Protein AF-A0A812C6X1-F1 (afdb_monomer)

Solvent-accessible surface area (backbone atoms only — not comparable to full-atom values): 27809 Å² total; per-residue (Å²): 95,99,92,61,72,54,93,49,61,64,62,50,48,49,59,55,52,48,40,60,68,53,74,48,21,30,62,42,46,45,43,45,88,35,69,37,96,85,70,46,72,19,46,24,40,36,40,25,27,33,52,56,80,34,83,37,83,68,37,76,44,71,40,78,62,82,85,76,90,70,68,61,80,84,41,64,66,62,52,52,54,46,56,50,51,47,49,55,22,45,56,45,14,30,48,42,36,53,39,64,47,24,60,71,44,42,68,36,62,45,76,91,28,62,72,60,52,50,48,54,45,46,56,52,50,59,46,52,52,52,53,52,55,52,48,50,54,53,50,50,54,61,48,55,61,59,51,71,71,63,67,88,80,91,81,83,91,83,86,87,87,89,85,85,89,83,78,93,82,88,85,82,87,86,87,77,89,73,80,80,76,80,79,76,76,62,77,82,80,78,79,83,82,82,71,65,80,22,52,70,36,48,63,40,51,50,50,48,48,51,51,34,36,18,60,74,69,75,51,57,60,70,50,44,55,43,12,58,73,60,76,68,67,48,63,70,97,71,85,82,83,80,82,63,74,46,59,58,35,31,36,11,85,86,26,91,36,27,26,22,45,38,36,30,40,25,43,30,62,39,86,89,52,53,76,68,54,43,53,55,50,52,50,44,24,51,54,36,40,51,49,52,39,49,73,79,34,42,85,69,54,78,55,85,87,36,64,46,96,89,69,17,42,51,48,68,44,75,45,69,63,61,62,53,54,49,56,46,52,12,33,45,71,56,72,44,48,73,53,66,46,38,29,34,33,33,33,22,52,20,67,59,35,37,41,85,90,78,49,24,34,35,46,32,68,96,47,83,67,27,44,72,65,57,45,53,50,49,55,50,53,50,44,67,73,38,72,33,49,76,48,56,34,39,65,51,63,88,72,91,69,75,88,70,66,71,84,79,77,70,81,93,78,86,89,83,87,84,87,93,88,79,73,38,39,75,77,74,86,71,57,73,79,79,51,94,87,69,88,83,85,49,40,84,82,71,86,87,54,61,72,62,55,54,57,57,57,69,72,71,75,87,76,138

Organism: Acanthosepion pharaonis (NCBI:txid158019)

Mean predicted aligned error: 14.73 Å

Nearest PDB structures (foldseek):
  7ugh-assembly2_B  TM=8.424E-01  e=9.719E-19  Naegleria fowleri
  1iyx-assembly1_B  TM=8.199E-01  e=7.635E-15  Enterococcus hirae
  7xml-assembly1_B  TM=8.128E-01  e=9.495E-14  Bacillus subtilis subsp. subtilis str. 168
  8w21-assembly1_A  TM=7.650E-01  e=5.283E-14  Chlamydia trachomatis D/UW-3/CX
  8w21-assembly3_E  TM=7.497E-01  e=5.283E-14  Chlamydia trachomatis D/UW-3/CX

Radius of gyration: 30.12 Å; Cα contacts (8 Å, |Δi|>4): 562; chains: 1; bounding box: 91×66×82 Å

Secondary structure (DSSP, 8-state):
-TTT--S-HHHHHHHHHHHHHS--EEEEEEEEEEE-TTS-EEEEEEEEEEETTEEEEEEEEEPPPPPPS---TT-HHHHHHHHHHHHHHHHHHHHHIIIIIHHHTTT-B-TT-HHHHHHHHHHHHHHHHHHHHHHHHHHHHHHHHHHHT---------PPP-----------------------PPPPPPPP--PPTTTHHHHHHHHHHHHHHHHHHTS-HHHHHHHHHTSS----S---PPPP-EEEEE-STTSSSSB-S-SEEEEEE-TTS-HHHHHHHHHHHHHHHHHHHHHH-HHHHTS---B-TTS-EE---SSHHHHHHHHHHHHHHTT--BTTTEEEEEE--HHHHEETTTTEE-SBTTS--B-HHHHHHHHHHHHHH-TTEEEEES-S---------GGGS-------------------TTGGGT-SS---------TTSHHHHHHHHHTS----

Foldseek 3Di:
DVVPPDPDPPVVVVVQVVLQPDFKAWAFKAKDWDAALVRATFIKIWTWIQHSNDTDGQDIDTDHQDDDPCLPPVPPVVVVVVSVLSVQLRVVLRVCRRPVVRVVRHGPGLAPCLVVLLVVLVVVVVVLVVVVVVVVVVVVVVVVVVVVVPDDDDDDDDDDDDDDDDDDDDDDDDDDDDDDPPQPDDDADDPPDDDRRSSSSSVRVSVRSLSSNCSVVVHDSVQSVVCVVVVNNDRDPDDDDDFDWAFAEAEAPVFQAFQNQFRTKIKTFDPPDDPVVVVVLVVQLSVLLVVCCCPVPVVQVVDPPAQDSSRHGYDHYQDPVVVLVSSCSSCVVSPHHQLPGMAIETERVQQSQADSVRCFGSRGHPDDTHGPVSLVVVVVVVCVVRVSYQYYACSHDDDPDPDDDPVVDDDDDDDDDDDDDDDADDDDPPPVPPDDPDDRDHDDDDPPCVVVVVVVVVVPDDDD

InterPro domains:
  IPR000941 Enolase [PTHR11902] (25-400)
  IPR020810 Enolase, C-terminal TIM barrel domain [PF00113] (239-399)
  IPR020810 Enolase, C-terminal TIM barrel domain [SM01192] (238-437)
  IPR020811 Enolase, N-terminal [SM01193] (26-225)
  IPR029017 Enolase-like, N-terminal [G3DSA:3.30.390.10] (20-217)
  IPR029017 Enolase-like, N-terminal [SSF54826] (25-229)
  IPR036849 Enolase-like, C-terminal domain superfamily [G3DSA:3.20.20.120] (219-404)
  IPR036849 Enolase-like, C-terminal domain superfamily [SSF51604] (238-398)

Sequence (464 aa):
MFYEDPVDVFGYLANYFEAYTQPVTIHKLHAYTAWDSKGEPTLGIDIHCIVKNKKKLLTSMISAGYDSQTWNQFKIKEIIEEKQRKLISVEIAIGYINGSFGEQFHGQELLNSQQKTDAIIKDFFDALQKAAEEEKKKQEVAVEAKVDESGPSDVSGMEPDRSSTSKKGPNKKSAKAAKSKVDITLPPNDPPYEWVVGSPAGSALSQAMCIAEATVRDVFLFEHIASLATGNNQVPTSYRLPLLMVTMLHCGKLSAGKVNAFKEVLLIPNFHFTMKECVSHLLCIHDHLITILLDTYPKLMYNLNKVSDIGAITVQFDKPEQVLDLIIEAIEGAGFTPGKDFSIVIDCAANEVVDMEKGRYEFVTGINMKSMADAVEFWMDLVTSYPTIVGLIDPLRRKRLALIPYSACVKEKDKNHLLPIWLLNLCNETLNKKNKNKQILFTPIDFEDFPKLIEQSLRSYTVF

Structure (mmCIF, N/CA/C/O backbone):
data_AF-A0A812C6X1-F1
#
_entry.id   AF-A0A812C6X1-F1
#
loop_
_atom_site.group_PDB
_atom_site.id
_atom_site.type_symbol
_atom_site.label_atom_id
_atom_site.label_alt_id
_atom_site.label_comp_id
_atom_site.label_asym_id
_atom_site.label_entity_id
_atom_site.label_seq_id
_atom_site.pdbx_PDB_ins_code
_atom_site.Cartn_x
_atom_site.Cartn_y
_atom_site.Cartn_z
_atom_site.occupancy
_atom_site.B_iso_or_equiv
_atom_site.auth_seq_id
_atom_site.auth_comp_id
_atom_site.auth_asym_id
_atom_site.auth_atom_id
_atom_site.pdbx_PDB_model_num
ATOM 1 N N . MET A 1 1 ? -30.921 -15.806 37.673 1.00 65.00 1 MET A N 1
ATOM 2 C CA . MET A 1 1 ? -32.364 -15.988 37.963 1.00 65.00 1 MET A CA 1
ATOM 3 C C . MET A 1 1 ? -32.681 -17.305 38.685 1.00 65.00 1 MET A C 1
ATOM 5 O O . MET A 1 1 ? -32.751 -17.255 39.898 1.00 65.00 1 MET A O 1
ATOM 9 N N . PHE A 1 2 ? -32.856 -18.466 38.025 1.00 69.06 2 PHE A N 1
ATOM 10 C CA . PHE A 1 2 ? -33.380 -19.696 38.683 1.00 69.06 2 PHE A CA 1
ATOM 11 C C . PHE A 1 2 ? -32.514 -20.221 39.856 1.00 69.06 2 PHE A C 1
ATOM 13 O O . PHE A 1 2 ? -33.021 -20.900 40.738 1.00 69.06 2 PHE A O 1
ATOM 20 N N . TYR A 1 3 ? -31.220 -19.877 39.881 1.00 75.62 3 TYR A N 1
ATOM 21 C CA . TYR A 1 3 ? -30.278 -20.177 40.975 1.00 75.62 3 TYR A CA 1
ATOM 22 C C . TYR A 1 3 ? -29.974 -18.976 41.897 1.00 75.62 3 TYR A C 1
ATOM 24 O O . TYR A 1 3 ? -29.157 -19.096 42.803 1.00 75.62 3 TYR A O 1
ATOM 32 N N . GLU A 1 4 ? -30.572 -17.811 41.640 1.00 80.19 4 GLU A N 1
ATOM 33 C CA . GLU A 1 4 ? -30.286 -16.537 42.330 1.00 80.19 4 GLU A CA 1
ATOM 34 C C . GLU A 1 4 ? -31.508 -15.949 43.054 1.00 80.19 4 GLU A C 1
ATOM 36 O O . GLU A 1 4 ? -31.343 -14.994 43.803 1.00 80.19 4 GLU A O 1
ATOM 41 N N . ASP A 1 5 ? -32.705 -16.488 42.792 1.00 86.31 5 ASP A N 1
ATOM 42 C CA . ASP A 1 5 ? -33.997 -16.160 43.421 1.00 86.31 5 ASP A CA 1
ATOM 43 C C . ASP A 1 5 ? -34.193 -14.664 43.782 1.00 86.31 5 ASP A C 1
ATOM 45 O O . ASP A 1 5 ? -34.351 -14.303 44.952 1.00 86.31 5 ASP A O 1
ATOM 49 N N . PRO A 1 6 ? -34.105 -13.746 42.795 1.00 86.88 6 PRO A N 1
ATOM 50 C CA . PRO A 1 6 ? -34.109 -12.314 43.067 1.00 86.88 6 PRO A CA 1
ATOM 51 C C . PRO A 1 6 ? -35.481 -11.837 43.560 1.00 86.88 6 PRO A C 1
ATOM 53 O O . PRO A 1 6 ? -36.486 -11.993 42.869 1.00 86.88 6 PRO A O 1
ATOM 56 N N . VAL A 1 7 ? -35.486 -11.168 44.720 1.00 89.75 7 VAL A N 1
ATOM 57 C CA . VAL A 1 7 ? -36.685 -10.632 45.403 1.00 89.75 7 VAL A CA 1
ATOM 58 C C . VAL A 1 7 ? -37.551 -9.751 44.490 1.00 89.75 7 VAL A C 1
ATOM 60 O O . VAL A 1 7 ? -38.774 -9.760 44.606 1.00 89.75 7 VAL A O 1
ATOM 63 N N . ASP A 1 8 ? -36.926 -9.027 43.558 1.00 91.19 8 ASP A N 1
ATOM 64 C CA . ASP A 1 8 ? -37.601 -8.403 42.421 1.00 91.19 8 ASP A CA 1
ATOM 65 C C . ASP A 1 8 ? -37.057 -8.983 41.106 1.00 91.19 8 ASP A C 1
ATOM 67 O O . ASP A 1 8 ? -35.981 -8.616 40.625 1.00 91.19 8 ASP A O 1
ATOM 71 N N . VAL A 1 9 ? -37.831 -9.893 40.513 1.00 90.19 9 VAL A N 1
ATOM 72 C CA . VAL A 1 9 ? -37.529 -10.524 39.222 1.00 90.19 9 VAL A CA 1
ATOM 73 C C . VAL A 1 9 ? -37.565 -9.507 38.073 1.00 90.19 9 VAL A C 1
ATOM 75 O O . VAL A 1 9 ? -36.802 -9.650 37.116 1.00 90.19 9 VAL A O 1
ATOM 78 N N . PHE A 1 10 ? -38.409 -8.472 38.151 1.00 88.62 10 PHE A N 1
ATOM 79 C CA . PHE A 1 10 ? -38.560 -7.476 37.088 1.00 88.62 10 PHE A CA 1
ATOM 80 C C . PHE A 1 10 ? -37.429 -6.448 37.122 1.00 88.62 10 PHE A C 1
ATOM 82 O O . PHE A 1 10 ? -36.819 -6.204 36.083 1.00 88.62 10 PHE A O 1
ATOM 89 N N . GLY A 1 11 ? -37.079 -5.920 38.296 1.00 88.06 11 GLY A N 1
ATOM 90 C CA . GLY A 1 11 ? -35.896 -5.078 38.488 1.00 88.06 11 GLY A CA 1
ATOM 91 C C . GLY A 1 11 ? -34.593 -5.816 38.170 1.00 88.06 11 GLY A C 1
ATOM 92 O O . GLY A 1 11 ? -33.728 -5.273 37.486 1.00 88.06 11 GLY A O 1
ATOM 93 N N . TYR A 1 12 ? -34.471 -7.092 38.558 1.00 87.06 12 TYR A N 1
ATOM 94 C CA . TYR A 1 12 ? -33.341 -7.932 38.145 1.00 87.06 12 TYR A CA 1
ATOM 95 C C . TYR A 1 12 ? -33.266 -8.079 36.617 1.00 87.06 12 TYR A C 1
ATOM 97 O O . TYR A 1 12 ? -32.186 -7.932 36.047 1.00 87.06 12 TYR A O 1
ATOM 105 N N . LEU A 1 13 ? -34.391 -8.338 35.935 1.00 86.75 13 LEU A N 1
ATOM 106 C CA . LEU A 1 13 ? -34.428 -8.423 34.470 1.00 86.75 13 LEU A CA 1
ATOM 107 C C . LEU A 1 13 ? -34.117 -7.084 33.793 1.00 86.75 13 LEU A C 1
ATOM 109 O O . LEU A 1 13 ? -33.403 -7.082 32.792 1.00 86.75 13 LEU A O 1
ATOM 113 N N . ALA A 1 14 ? -34.612 -5.968 34.330 1.00 86.12 14 ALA A N 1
ATOM 114 C CA . ALA A 1 14 ? -34.319 -4.631 33.824 1.00 86.12 14 ALA A CA 1
ATOM 115 C C . ALA A 1 14 ? -32.811 -4.354 33.885 1.00 86.12 14 ALA A C 1
ATOM 117 O O . ALA A 1 14 ? -32.197 -4.141 32.843 1.00 86.12 14 ALA A O 1
ATOM 118 N N . ASN A 1 15 ? -32.198 -4.497 35.065 1.00 83.81 15 ASN A N 1
ATOM 119 C CA . ASN A 1 15 ? -30.757 -4.315 35.268 1.00 83.81 15 ASN A CA 1
ATOM 120 C C . ASN A 1 15 ? -29.923 -5.294 34.414 1.00 83.81 15 ASN A C 1
ATOM 122 O O . ASN A 1 15 ? -28.860 -4.941 33.900 1.00 83.81 15 ASN A O 1
ATOM 126 N N . TYR A 1 16 ? -30.399 -6.536 34.246 1.00 82.88 16 TYR A N 1
ATOM 127 C CA . TYR A 1 16 ? -29.749 -7.533 33.396 1.00 82.88 16 TYR A CA 1
ATOM 128 C C . TYR A 1 16 ? -29.743 -7.092 31.931 1.00 82.88 16 TYR A C 1
ATOM 130 O O . TYR A 1 16 ? -28.679 -7.077 31.319 1.00 82.88 16 TYR A O 1
ATOM 138 N N . PHE A 1 17 ? -30.896 -6.717 31.366 1.00 83.88 17 PHE A N 1
ATOM 139 C CA . PHE A 1 17 ? -30.992 -6.285 29.969 1.00 83.88 17 PHE A CA 1
ATOM 140 C C . PHE A 1 17 ? -30.349 -4.916 29.719 1.00 83.88 17 PHE A C 1
ATOM 142 O O . PHE A 1 17 ? -29.736 -4.741 28.668 1.00 83.88 17 PHE A O 1
ATOM 149 N N . GLU A 1 18 ? -30.383 -3.997 30.687 1.00 82.31 18 GLU A N 1
ATOM 150 C CA . GLU A 1 18 ? -29.691 -2.703 30.628 1.00 82.31 18 GLU A CA 1
ATOM 151 C C . GLU A 1 18 ? -28.186 -2.885 30.360 1.00 82.31 18 GLU A C 1
ATOM 153 O O . GLU A 1 18 ? -27.615 -2.242 29.476 1.00 82.31 18 GLU A O 1
ATOM 158 N N . ALA A 1 19 ? -27.552 -3.856 31.028 1.00 72.94 19 ALA A N 1
ATOM 159 C CA . ALA A 1 19 ? -26.150 -4.214 30.806 1.00 72.94 19 ALA A CA 1
ATOM 160 C C . ALA A 1 19 ? -25.849 -4.768 29.390 1.00 72.94 19 ALA A C 1
ATOM 162 O O . ALA A 1 19 ? -24.680 -4.842 28.999 1.00 72.94 19 ALA A O 1
ATOM 163 N N . TYR A 1 20 ? -26.873 -5.137 28.608 1.00 75.88 20 TYR A N 1
ATOM 164 C CA . TYR A 1 20 ? -26.760 -5.505 27.190 1.00 75.88 20 TYR A CA 1
ATOM 165 C C . TYR A 1 20 ? -27.147 -4.379 26.220 1.00 75.88 20 TYR A C 1
ATOM 167 O O . TYR A 1 20 ? -26.762 -4.471 25.053 1.00 75.88 20 TYR A O 1
ATOM 175 N N . THR A 1 21 ? -27.870 -3.344 26.667 1.00 79.25 21 THR A N 1
ATOM 176 C CA . THR A 1 21 ? -28.265 -2.183 25.844 1.00 79.25 21 THR A CA 1
ATOM 177 C C . THR A 1 21 ? -27.319 -0.987 25.955 1.00 79.25 21 THR A C 1
ATOM 179 O O . THR A 1 21 ? -27.443 -0.060 25.159 1.00 79.25 21 THR A O 1
ATOM 182 N N . GLN A 1 22 ? -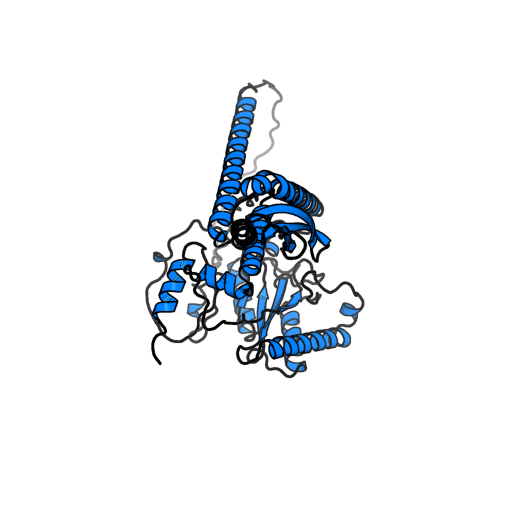26.380 -0.978 26.909 1.00 84.62 22 GLN A N 1
ATOM 183 C CA . GLN A 1 22 ? -25.352 0.068 26.985 1.00 84.62 22 GLN A CA 1
ATOM 184 C C . GLN A 1 22 ? -24.516 0.144 25.687 1.00 84.62 22 GLN A C 1
ATOM 186 O O . GLN A 1 22 ? -24.140 -0.904 25.145 1.00 84.62 22 GLN A O 1
ATOM 191 N N . PRO A 1 23 ? -24.199 1.360 25.194 1.00 89.44 23 PRO A N 1
ATOM 192 C CA . PRO A 1 23 ? -23.408 1.549 23.982 1.00 89.44 23 PRO A CA 1
ATOM 193 C C . PRO A 1 23 ? -21.981 1.021 24.162 1.00 89.44 23 PRO A C 1
ATOM 195 O O . PRO A 1 23 ? -21.449 0.965 25.274 1.00 89.44 23 PRO A O 1
ATOM 198 N N . VAL A 1 24 ? -21.336 0.642 23.055 1.00 93.25 24 VAL A N 1
ATOM 199 C CA . VAL A 1 24 ? -19.939 0.196 23.096 1.00 93.25 24 VAL A CA 1
ATOM 200 C C . VAL A 1 24 ? -19.025 1.397 23.301 1.00 93.25 24 VAL A C 1
ATOM 202 O O . VAL A 1 24 ? -18.913 2.258 22.427 1.00 93.25 24 VAL A O 1
ATOM 205 N N . THR A 1 25 ? -18.352 1.422 24.44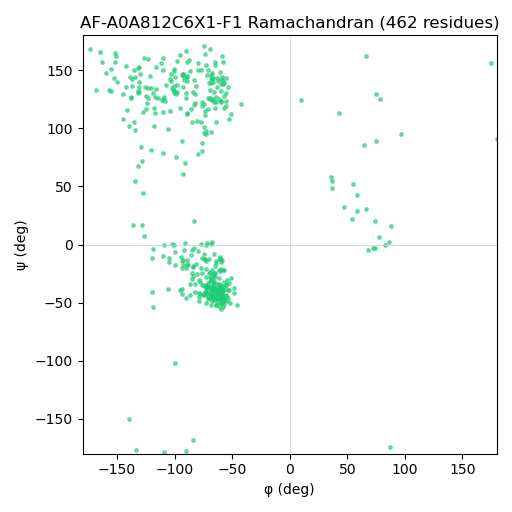9 1.00 95.62 25 THR A N 1
ATOM 206 C CA . THR A 1 25 ? -17.410 2.477 24.831 1.00 95.62 25 THR A CA 1
ATOM 207 C C . THR A 1 25 ? -15.969 1.979 24.836 1.00 95.62 25 THR A C 1
ATOM 209 O O . THR A 1 25 ? -15.689 0.800 25.073 1.00 95.62 25 THR A 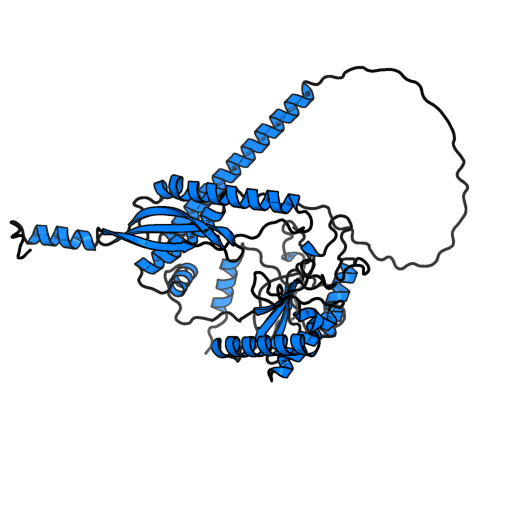O 1
ATOM 212 N N . ILE A 1 26 ? -15.026 2.877 24.565 1.00 96.81 26 ILE A N 1
ATOM 213 C CA . ILE A 1 26 ? -13.590 2.588 24.576 1.00 96.81 26 ILE A CA 1
ATOM 214 C C . ILE A 1 26 ? -13.109 2.510 26.032 1.00 96.81 26 ILE A C 1
ATOM 216 O O . ILE A 1 26 ? -13.268 3.444 26.813 1.00 96.81 26 ILE A O 1
ATOM 220 N N . HIS A 1 27 ? -12.521 1.377 26.419 1.00 96.75 27 HIS A N 1
ATOM 221 C CA . HIS A 1 27 ? -12.005 1.155 27.770 1.00 96.75 27 HIS A CA 1
ATOM 222 C C . HIS A 1 27 ? -10.517 1.495 27.899 1.00 96.75 27 HIS A C 1
ATOM 224 O O . HIS A 1 27 ? -10.097 2.061 28.906 1.00 96.75 27 HIS A O 1
ATOM 230 N N . LYS A 1 28 ? -9.708 1.103 26.913 1.00 97.12 28 LYS A N 1
ATOM 231 C CA . LYS A 1 28 ? -8.262 1.342 26.899 1.00 97.12 28 LYS A CA 1
ATOM 232 C C . LYS A 1 28 ? -7.749 1.293 25.463 1.00 97.12 28 LYS A C 1
ATOM 234 O O . LYS A 1 28 ? -8.021 0.325 24.756 1.00 97.12 28 LYS A O 1
ATOM 239 N N . LEU A 1 29 ? -6.943 2.283 25.093 1.00 97.69 29 LEU A N 1
ATOM 240 C CA . LEU A 1 29 ? -6.022 2.194 23.962 1.00 97.69 29 LEU A CA 1
ATOM 241 C C . LEU A 1 29 ? -4.683 1.639 24.460 1.00 97.69 29 LEU A C 1
ATOM 243 O O . LEU A 1 29 ? -4.252 1.958 25.571 1.00 97.69 29 LEU A O 1
ATOM 247 N N . HIS A 1 30 ? -4.048 0.773 23.678 1.00 97.88 30 HIS A N 1
ATOM 248 C CA . HIS A 1 30 ? -2.751 0.204 24.025 1.00 97.88 30 HIS A CA 1
ATOM 249 C C . HIS A 1 30 ? -1.855 0.114 22.791 1.00 97.88 30 HIS A C 1
ATOM 251 O O . HIS A 1 30 ? -2.010 -0.775 21.962 1.00 97.88 30 HIS A O 1
ATOM 257 N N . ALA A 1 31 ? -0.921 1.053 22.676 1.00 97.81 31 ALA A N 1
ATOM 258 C CA . ALA A 1 31 ? 0.102 1.057 21.644 1.00 97.81 31 ALA A CA 1
ATOM 259 C C . ALA A 1 31 ? 1.386 0.360 22.109 1.00 97.81 31 ALA A C 1
ATOM 261 O O . ALA A 1 31 ? 1.763 0.449 23.282 1.00 97.81 31 ALA A O 1
ATOM 262 N N . TYR A 1 32 ? 2.074 -0.288 21.172 1.00 96.75 32 TYR A N 1
ATOM 263 C CA . TYR A 1 32 ? 3.324 -1.016 21.387 1.00 96.75 32 TYR A CA 1
ATOM 264 C C . TYR A 1 32 ? 4.190 -1.024 20.119 1.00 96.75 32 TYR A C 1
ATOM 266 O O . TYR A 1 32 ? 3.701 -0.788 19.013 1.00 96.75 32 TYR A O 1
ATOM 274 N N . THR A 1 33 ? 5.484 -1.317 20.263 1.00 96.00 33 THR A N 1
ATOM 275 C CA . THR A 1 33 ? 6.396 -1.440 19.116 1.00 96.00 33 THR A CA 1
ATOM 276 C C . THR A 1 33 ? 6.145 -2.752 18.379 1.00 96.00 33 THR A C 1
ATOM 278 O O . THR A 1 33 ? 6.277 -3.836 18.950 1.00 96.00 33 THR A O 1
ATOM 281 N N . ALA A 1 34 ? 5.798 -2.644 17.102 1.00 94.56 34 ALA A N 1
ATOM 282 C CA . ALA A 1 34 ? 5.707 -3.737 16.144 1.00 94.56 34 ALA A CA 1
ATOM 283 C C . ALA A 1 34 ? 6.859 -3.639 15.124 1.00 94.56 34 ALA A C 1
ATOM 285 O O . ALA A 1 34 ? 7.696 -2.739 15.207 1.00 94.56 34 ALA A O 1
ATOM 286 N N . TRP A 1 35 ? 6.903 -4.555 14.157 1.00 91.19 35 TRP A N 1
ATOM 287 C CA . TRP A 1 35 ? 7.947 -4.618 13.128 1.00 91.19 35 TRP A CA 1
ATOM 288 C C . TRP A 1 35 ? 7.313 -4.742 11.743 1.00 91.19 35 TRP A C 1
ATOM 290 O O . TRP A 1 35 ? 6.316 -5.451 11.593 1.00 91.19 35 TRP A O 1
ATOM 300 N N . ASP A 1 36 ? 7.863 -4.042 10.751 1.00 88.19 36 ASP A N 1
ATOM 301 C CA . ASP A 1 36 ? 7.404 -4.112 9.359 1.00 88.19 36 ASP A CA 1
ATOM 302 C C . ASP A 1 36 ? 8.125 -5.210 8.544 1.00 88.19 36 ASP A C 1
ATOM 304 O O . ASP A 1 36 ? 8.952 -5.964 9.064 1.00 88.19 36 ASP A O 1
ATOM 308 N N . SER A 1 37 ? 7.815 -5.316 7.245 1.00 83.56 37 SER A N 1
ATOM 309 C CA . SER A 1 37 ? 8.438 -6.294 6.336 1.00 83.56 37 SER A CA 1
ATOM 310 C C . SER A 1 37 ? 9.939 -6.076 6.108 1.00 83.56 37 SER A C 1
ATOM 312 O O . SER A 1 37 ? 10.622 -7.003 5.674 1.00 83.56 37 SER A O 1
ATOM 314 N N . LYS A 1 38 ? 10.464 -4.881 6.411 1.00 83.12 38 LYS A N 1
ATOM 315 C CA . LYS A 1 38 ? 11.888 -4.525 6.317 1.00 83.12 38 LYS A CA 1
ATOM 316 C C . LYS A 1 38 ? 12.627 -4.779 7.642 1.00 83.12 38 LYS A C 1
ATOM 318 O O . LYS A 1 38 ? 13.846 -4.619 7.704 1.00 83.12 38 LYS A O 1
ATOM 323 N N . GLY A 1 39 ? 11.907 -5.171 8.699 1.00 86.50 39 GLY A N 1
ATOM 324 C CA . GLY A 1 39 ? 12.433 -5.292 10.058 1.00 86.50 39 GLY A CA 1
ATOM 325 C C . GLY A 1 39 ? 12.660 -3.941 10.744 1.00 86.50 39 GLY A C 1
ATOM 326 O O . GLY A 1 39 ? 13.440 -3.867 11.693 1.00 86.50 39 GLY A O 1
ATOM 327 N N . GLU A 1 40 ? 12.018 -2.868 10.274 1.00 87.06 40 GLU A N 1
ATOM 328 C CA . GLU A 1 40 ? 12.042 -1.565 10.940 1.00 87.06 40 GLU A CA 1
ATOM 329 C C . GLU A 1 40 ? 10.936 -1.466 12.007 1.00 87.06 40 GLU A C 1
ATOM 331 O O . GLU A 1 40 ? 9.885 -2.105 11.875 1.00 87.06 40 GLU A O 1
ATOM 336 N N . PRO A 1 41 ? 11.150 -0.691 13.090 1.00 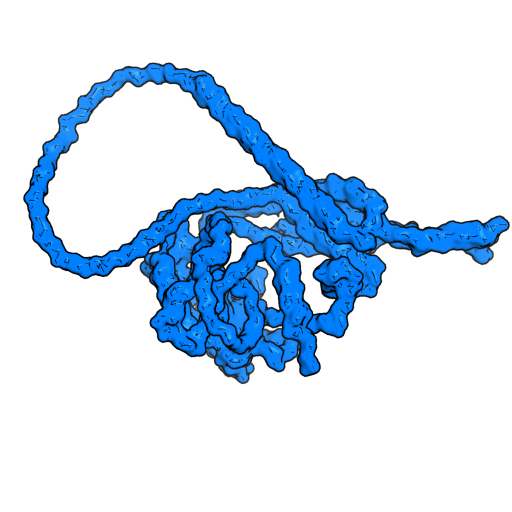90.06 41 PRO A N 1
ATOM 337 C CA . PRO A 1 41 ? 10.134 -0.493 14.114 1.00 90.06 41 PRO A CA 1
ATOM 338 C C . PRO A 1 41 ? 8.938 0.278 13.543 1.00 90.06 41 PRO A C 1
ATOM 340 O O . PRO A 1 41 ? 9.088 1.341 12.940 1.00 90.06 41 PRO A O 1
ATOM 343 N N . THR A 1 42 ? 7.740 -0.242 13.791 1.00 93.06 42 THR A N 1
ATOM 344 C CA . THR A 1 42 ? 6.456 0.390 13.466 1.00 93.06 42 THR A CA 1
ATOM 345 C C . THR A 1 42 ? 5.505 0.299 14.668 1.00 93.06 42 THR A C 1
ATOM 347 O O . THR A 1 42 ? 5.874 -0.159 15.751 1.00 93.06 42 THR A O 1
ATOM 350 N N . LEU A 1 43 ? 4.278 0.778 14.504 1.00 94.44 43 LEU A N 1
ATOM 351 C CA . LEU A 1 43 ? 3.305 0.989 15.567 1.00 94.44 43 LEU A CA 1
ATOM 352 C C . LEU A 1 43 ? 2.215 -0.094 15.559 1.00 94.44 43 LEU A C 1
ATOM 354 O O . LEU A 1 43 ? 1.424 -0.177 14.620 1.00 94.44 43 LEU A O 1
ATOM 358 N N . GLY A 1 44 ? 2.158 -0.905 16.615 1.00 96.75 44 GLY A N 1
ATOM 359 C CA . GLY A 1 44 ? 1.019 -1.768 16.933 1.00 96.75 44 GLY A CA 1
ATOM 360 C C . GLY A 1 44 ? 0.030 -1.055 17.857 1.00 96.75 44 GLY A C 1
ATOM 361 O O . GLY A 1 44 ? 0.450 -0.281 18.717 1.00 96.75 44 GLY A O 1
ATOM 362 N N . ILE A 1 45 ? -1.272 -1.295 17.681 1.00 97.81 45 ILE A N 1
ATOM 363 C CA . ILE A 1 45 ? -2.353 -0.739 18.509 1.00 97.81 45 ILE A CA 1
ATOM 364 C C . ILE A 1 45 ? -3.401 -1.815 18.799 1.00 97.81 45 ILE A C 1
ATOM 366 O O . ILE A 1 45 ? -3.991 -2.378 17.878 1.00 97.81 45 ILE A O 1
ATOM 370 N N . ASP A 1 46 ? -3.698 -2.012 20.081 1.00 98.00 46 ASP A N 1
ATOM 371 C CA . ASP A 1 46 ? -4.885 -2.705 20.572 1.00 98.00 46 ASP A CA 1
ATOM 372 C C . ASP A 1 46 ? -5.955 -1.695 21.018 1.00 98.00 46 ASP A C 1
ATOM 374 O O . ASP A 1 46 ? -5.672 -0.743 21.756 1.00 98.00 46 ASP A O 1
ATOM 378 N N . ILE A 1 47 ? -7.210 -1.946 20.642 1.00 97.56 47 ILE A N 1
ATOM 379 C CA . ILE A 1 47 ? -8.384 -1.242 21.167 1.00 97.56 47 ILE A CA 1
ATOM 380 C C . ILE A 1 47 ? -9.182 -2.199 22.051 1.00 97.56 47 ILE A C 1
ATOM 382 O O . ILE A 1 47 ? -9.764 -3.185 21.585 1.00 97.56 47 ILE A O 1
ATOM 386 N N . HIS A 1 48 ? -9.236 -1.887 23.346 1.00 97.50 48 HIS A N 1
ATOM 387 C CA . HIS A 1 48 ? -10.115 -2.555 24.296 1.00 97.50 48 HIS A CA 1
ATOM 388 C C . HIS A 1 48 ? -11.385 -1.734 24.516 1.00 97.50 48 HIS A C 1
ATOM 390 O O . HIS A 1 48 ? -11.309 -0.551 24.849 1.00 97.50 48 HIS A O 1
ATOM 396 N N . CYS A 1 49 ? -12.546 -2.380 24.443 1.00 96.50 49 CYS A N 1
ATOM 397 C CA . CYS A 1 49 ? -13.858 -1.762 24.641 1.00 96.50 49 CYS A CA 1
ATOM 398 C C . CYS A 1 49 ? -14.658 -2.451 25.752 1.00 96.50 49 CYS A C 1
ATOM 400 O O . CYS A 1 49 ? -14.412 -3.611 26.095 1.00 96.50 49 CYS A O 1
ATOM 402 N N . ILE A 1 50 ? -15.652 -1.747 26.293 1.00 94.88 50 ILE A N 1
ATOM 403 C CA . ILE A 1 50 ? -16.727 -2.339 27.089 1.00 94.88 50 ILE A CA 1
ATOM 404 C C . ILE A 1 50 ? -17.843 -2.735 26.120 1.00 94.88 50 ILE A C 1
ATOM 406 O O . ILE A 1 50 ? -18.469 -1.885 25.495 1.00 94.88 50 ILE A O 1
ATOM 410 N N . VAL A 1 51 ? -18.087 -4.038 25.981 1.00 90.94 51 VAL A N 1
ATOM 411 C CA . VAL A 1 51 ? -19.127 -4.599 25.107 1.00 90.94 51 VAL A CA 1
ATOM 412 C C . VAL A 1 51 ? -20.027 -5.489 25.954 1.00 90.94 51 VAL A C 1
ATOM 414 O O . VAL A 1 51 ? -19.559 -6.506 26.469 1.00 90.94 51 VAL A O 1
ATOM 417 N N . LYS A 1 52 ? -21.314 -5.134 26.086 1.00 87.50 52 LYS A N 1
ATOM 418 C CA . LYS A 1 52 ? -22.295 -5.863 26.921 1.00 87.50 52 LYS A CA 1
ATOM 419 C C . LYS A 1 52 ? -21.804 -5.997 28.377 1.00 87.50 52 LYS A C 1
ATOM 421 O O . LYS A 1 52 ? -21.643 -7.102 28.898 1.00 87.50 52 LYS A O 1
ATOM 426 N N . ASN A 1 53 ? -21.430 -4.847 28.952 1.00 84.81 53 ASN A N 1
ATOM 427 C CA . ASN A 1 53 ? -20.787 -4.657 30.261 1.00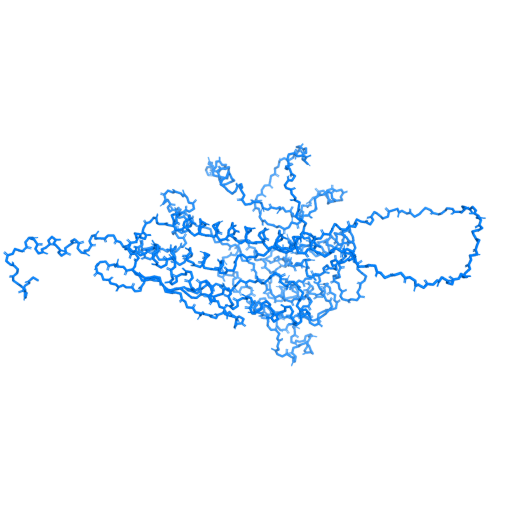 84.81 53 ASN A CA 1
ATOM 428 C C . ASN A 1 53 ? -19.586 -5.592 30.550 1.00 84.81 53 ASN A C 1
ATOM 430 O O . ASN A 1 53 ? -19.337 -6.003 31.684 1.00 84.81 53 ASN A O 1
ATOM 434 N N . LYS A 1 54 ? -18.826 -5.971 29.512 1.00 89.25 54 LYS A N 1
ATOM 435 C CA . LYS A 1 54 ? -17.607 -6.784 29.635 1.00 89.25 54 LYS A CA 1
ATOM 436 C C . LYS A 1 54 ? -16.462 -6.149 28.862 1.00 89.25 54 LYS A C 1
ATOM 438 O O . LYS A 1 54 ? -16.609 -5.819 27.688 1.00 89.25 54 LYS A O 1
ATOM 443 N N . LYS A 1 55 ? -15.306 -6.023 29.517 1.00 94.88 55 LYS A N 1
ATOM 444 C CA . LYS A 1 55 ? -14.056 -5.606 28.872 1.00 94.88 55 LYS A CA 1
ATOM 445 C C . LYS A 1 55 ? -13.648 -6.665 27.847 1.00 94.88 55 LYS A C 1
ATOM 447 O O . LYS A 1 55 ? -13.541 -7.840 28.196 1.00 94.88 55 LYS A O 1
ATOM 452 N N . LYS A 1 56 ? -13.409 -6.255 26.605 1.00 95.00 56 LYS A N 1
ATOM 453 C CA . LYS A 1 56 ? -12.898 -7.107 25.525 1.00 95.00 56 LYS A CA 1
ATOM 454 C C . LYS A 1 56 ? -11.790 -6.383 24.776 1.00 95.00 56 LYS A C 1
ATOM 456 O O . LYS A 1 56 ? -11.892 -5.180 24.565 1.00 95.00 56 LYS A O 1
ATOM 461 N N . LEU A 1 57 ? -10.777 -7.120 24.328 1.00 96.62 57 LEU A N 1
ATOM 462 C CA . LEU A 1 57 ? -10.019 -6.722 23.143 1.00 96.62 57 LEU A CA 1
ATOM 463 C C . LEU A 1 57 ? -10.972 -6.819 21.943 1.00 96.62 57 LEU A C 1
ATOM 465 O O . LEU A 1 57 ? -11.620 -7.852 21.773 1.00 96.62 57 LEU A O 1
ATOM 469 N N . LEU A 1 58 ? -11.114 -5.732 21.190 1.00 94.94 58 LEU A N 1
ATOM 470 C CA . LEU A 1 58 ? -12.028 -5.634 20.049 1.00 94.94 58 LEU A CA 1
ATOM 471 C C . LEU A 1 58 ? -11.268 -5.678 18.720 1.00 94.94 58 LEU A C 1
ATOM 473 O O . LEU A 1 58 ? -11.726 -6.291 17.761 1.00 94.94 58 LEU A O 1
ATOM 477 N N . THR A 1 59 ? -10.097 -5.047 18.671 1.00 95.50 59 THR A N 1
ATOM 478 C CA . THR A 1 59 ? -9.250 -4.966 17.479 1.00 95.50 59 THR A CA 1
ATOM 479 C C . THR A 1 59 ? -7.790 -4.864 17.897 1.00 95.50 59 THR A C 1
ATOM 481 O O . THR A 1 59 ? -7.479 -4.133 18.835 1.00 95.50 59 THR A O 1
ATOM 484 N N . SER A 1 60 ? -6.916 -5.555 17.167 1.00 96.50 60 SER A N 1
ATOM 485 C CA . SER A 1 60 ? -5.466 -5.338 17.167 1.00 96.50 60 SER A CA 1
ATOM 486 C C . SER A 1 60 ? -5.036 -5.047 15.732 1.00 96.50 60 SER A C 1
ATOM 488 O O . SER A 1 60 ? -5.473 -5.736 14.809 1.00 96.50 60 SER A O 1
ATOM 490 N N . MET A 1 61 ? -4.198 -4.035 15.533 1.00 94.88 61 MET A N 1
ATOM 491 C CA . MET A 1 61 ? -3.726 -3.598 14.219 1.00 94.88 61 MET A CA 1
ATOM 492 C C . MET A 1 61 ? -2.234 -3.265 14.280 1.00 94.88 61 MET A C 1
ATOM 494 O O . MET A 1 61 ? -1.761 -2.715 15.271 1.00 94.88 61 MET A O 1
ATOM 498 N N . ILE A 1 62 ? -1.497 -3.555 13.208 1.00 94.69 62 ILE A N 1
ATOM 499 C CA . ILE A 1 62 ? -0.128 -3.069 13.003 1.00 94.69 62 ILE A CA 1
ATOM 500 C C . ILE A 1 62 ? -0.165 -2.067 11.851 1.00 94.69 62 ILE A C 1
ATOM 502 O O . ILE A 1 62 ? -0.641 -2.392 10.765 1.00 94.69 62 ILE A O 1
ATOM 506 N N . SER A 1 63 ? 0.321 -0.849 12.088 1.00 90.75 63 SER A N 1
ATOM 507 C CA . SER A 1 63 ? 0.506 0.151 11.038 1.00 90.75 63 SER A CA 1
ATOM 508 C C . SER A 1 63 ? 1.615 -0.282 10.085 1.00 90.75 63 SER A C 1
ATOM 510 O O . SER A 1 63 ? 2.668 -0.756 10.520 1.00 90.75 63 SER A O 1
ATOM 512 N N . ALA A 1 64 ? 1.435 -0.015 8.791 1.00 83.69 64 ALA A N 1
ATOM 513 C CA . ALA A 1 64 ? 2.556 -0.005 7.860 1.00 83.69 64 ALA A CA 1
ATOM 514 C C . ALA A 1 64 ? 3.647 0.964 8.356 1.00 83.69 64 ALA A C 1
ATOM 516 O O . ALA A 1 64 ? 3.336 2.023 8.918 1.00 83.69 64 ALA A O 1
ATOM 517 N N . GLY A 1 65 ? 4.912 0.590 8.152 1.00 74.31 65 GLY A N 1
ATOM 518 C CA . GLY A 1 65 ? 6.039 1.501 8.321 1.00 74.31 65 GLY A CA 1
ATOM 519 C C . GLY A 1 65 ? 5.937 2.652 7.318 1.00 74.31 65 GLY A C 1
ATOM 520 O O . GLY A 1 65 ? 5.489 2.464 6.187 1.00 74.31 65 GLY A O 1
ATOM 521 N N . TYR A 1 66 ? 6.328 3.857 7.730 1.00 69.75 66 TYR A N 1
ATOM 522 C CA . TYR A 1 66 ? 6.350 5.021 6.845 1.00 69.75 66 TYR A CA 1
ATOM 523 C C . TYR A 1 66 ? 7.735 5.173 6.207 1.00 69.75 66 TYR A C 1
ATOM 525 O O . TYR A 1 66 ? 8.761 5.039 6.885 1.00 69.75 66 TYR A O 1
ATOM 533 N N . ASP A 1 67 ? 7.778 5.436 4.900 1.00 60.50 67 ASP A N 1
ATOM 534 C CA . ASP A 1 67 ? 9.042 5.625 4.190 1.00 60.50 67 ASP A CA 1
ATOM 535 C C . ASP A 1 67 ? 9.630 7.030 4.402 1.00 60.50 67 ASP A C 1
ATOM 537 O O . ASP A 1 67 ? 8.937 8.015 4.667 1.00 60.50 67 ASP A O 1
ATOM 541 N N . SER A 1 68 ? 10.959 7.088 4.346 1.00 54.47 68 SER A N 1
ATOM 542 C CA . SER A 1 68 ? 11.758 8.266 4.702 1.00 54.47 68 SER A CA 1
ATOM 543 C C . SER A 1 68 ? 11.817 9.331 3.603 1.00 54.47 68 SER A C 1
ATOM 545 O O . SER A 1 68 ? 11.751 9.009 2.420 1.00 54.47 68 SER A O 1
ATOM 547 N N . GLN A 1 69 ? 12.083 10.591 3.972 1.00 50.69 69 GLN A N 1
ATOM 548 C CA . GLN A 1 69 ? 12.437 11.638 2.991 1.00 50.69 69 GLN A CA 1
ATOM 549 C C . GLN A 1 69 ? 13.898 11.545 2.495 1.00 50.69 69 GLN A C 1
ATOM 551 O O . GLN A 1 69 ? 14.334 12.369 1.689 1.00 50.69 69 GLN A O 1
ATOM 556 N N . THR A 1 70 ? 14.685 10.568 2.957 1.00 50.97 70 THR A N 1
ATOM 557 C CA . THR A 1 70 ? 16.081 10.361 2.537 1.00 50.97 70 THR A CA 1
ATOM 558 C C . THR A 1 70 ? 16.185 9.649 1.184 1.00 50.97 70 THR A C 1
ATOM 560 O O . THR A 1 70 ? 16.546 8.479 1.093 1.00 50.97 70 THR A O 1
ATOM 563 N N . TRP A 1 71 ? 15.960 10.403 0.103 1.00 52.31 71 TRP A N 1
ATOM 564 C CA . TRP A 1 71 ? 16.167 9.971 -1.292 1.00 52.31 71 TRP A CA 1
ATOM 565 C C . TRP A 1 71 ? 17.623 9.576 -1.630 1.00 52.31 71 TRP A C 1
ATOM 567 O O . TRP A 1 71 ? 17.883 9.026 -2.696 1.00 52.31 71 TRP A O 1
ATOM 577 N N . ASN A 1 72 ? 18.598 9.879 -0.761 1.00 54.03 72 ASN A N 1
ATOM 578 C CA . ASN A 1 72 ? 20.026 9.648 -1.000 1.00 54.03 72 ASN A CA 1
ATOM 579 C C . ASN A 1 72 ? 20.597 8.533 -0.106 1.00 54.03 72 ASN A C 1
ATOM 581 O O . ASN A 1 72 ? 21.295 8.783 0.877 1.00 54.03 72 ASN A O 1
ATOM 585 N N . GLN A 1 73 ? 20.339 7.283 -0.490 1.00 58.16 73 GLN A N 1
ATOM 586 C CA . GLN A 1 73 ? 20.756 6.100 0.273 1.00 58.16 73 GLN A CA 1
ATOM 587 C C . GLN A 1 73 ? 22.274 5.802 0.225 1.00 58.16 73 GLN A C 1
ATOM 589 O O . GLN A 1 73 ? 22.742 4.847 0.838 1.00 58.16 73 GLN A O 1
ATOM 594 N N . PHE A 1 74 ? 23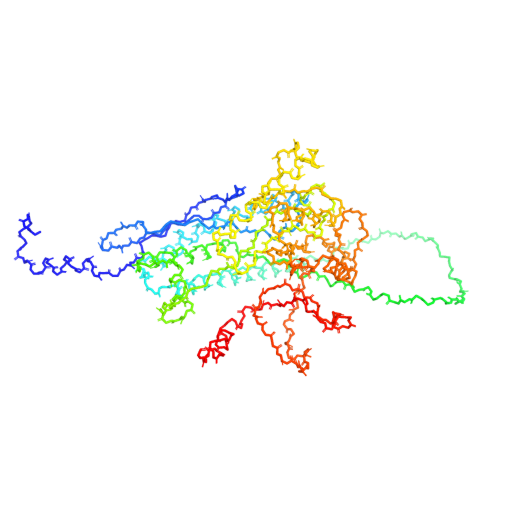.087 6.621 -0.452 1.00 59.84 74 PHE A N 1
ATOM 595 C CA . PHE A 1 74 ? 24.548 6.448 -0.473 1.00 59.84 74 PHE A CA 1
ATOM 596 C C . PHE A 1 74 ? 25.244 7.030 0.762 1.00 59.84 74 PHE A C 1
ATOM 598 O O . PHE A 1 74 ? 26.391 6.693 1.059 1.00 59.84 74 PHE A O 1
ATOM 605 N N . LYS A 1 75 ? 24.561 7.900 1.512 1.00 71.00 75 LYS A N 1
ATOM 606 C CA . LYS A 1 75 ? 25.093 8.505 2.732 1.00 71.00 75 LYS A CA 1
ATOM 607 C C . LYS A 1 75 ? 24.669 7.694 3.954 1.00 71.00 75 LYS A C 1
ATOM 609 O O . LYS A 1 75 ? 23.680 8.002 4.609 1.00 71.00 75 LYS A O 1
ATOM 614 N N . ILE A 1 76 ? 25.483 6.697 4.306 1.00 75.94 76 ILE A N 1
ATOM 615 C CA . ILE A 1 76 ? 25.272 5.806 5.466 1.00 75.94 76 ILE A CA 1
ATOM 616 C C . ILE A 1 76 ? 24.947 6.589 6.754 1.00 75.94 76 ILE A C 1
ATOM 618 O O . ILE A 1 76 ? 24.083 6.174 7.522 1.00 75.94 76 ILE A O 1
ATOM 622 N N . LYS A 1 77 ? 25.583 7.751 6.970 1.00 80.81 77 LYS A N 1
ATOM 623 C CA . LYS A 1 77 ? 25.286 8.633 8.109 1.00 80.81 77 LYS A CA 1
ATOM 624 C C . LYS A 1 77 ? 23.828 9.125 8.117 1.00 80.81 77 LYS A C 1
ATOM 626 O O . LYS A 1 77 ? 23.173 9.000 9.144 1.00 80.81 77 LYS A O 1
ATOM 631 N N . GLU A 1 78 ? 23.319 9.628 6.990 1.00 76.75 78 GLU A N 1
ATOM 632 C CA . GLU A 1 78 ? 21.941 10.137 6.889 1.00 76.75 78 GLU A CA 1
ATOM 633 C C . GLU A 1 78 ? 20.911 9.005 7.071 1.00 76.75 78 GLU A C 1
ATOM 635 O O . GLU A 1 78 ? 19.874 9.224 7.691 1.00 76.75 78 GLU A O 1
ATOM 640 N N . ILE A 1 79 ? 21.226 7.776 6.632 1.00 76.38 79 ILE A N 1
ATOM 641 C CA . ILE A 1 79 ? 20.399 6.581 6.895 1.00 76.38 79 ILE A CA 1
ATOM 642 C C . ILE A 1 79 ? 20.357 6.235 8.391 1.00 76.38 79 ILE A C 1
ATOM 644 O O . ILE A 1 79 ? 19.293 5.906 8.913 1.00 76.38 79 ILE A O 1
ATOM 648 N N . ILE A 1 80 ? 21.498 6.271 9.088 1.00 83.00 80 ILE A N 1
ATOM 649 C CA . ILE A 1 80 ? 21.560 5.964 10.527 1.00 83.00 80 ILE A CA 1
ATOM 650 C C . ILE A 1 80 ? 20.778 7.013 11.326 1.00 83.00 80 ILE A C 1
ATOM 652 O O . ILE A 1 80 ? 19.972 6.648 12.181 1.00 83.00 80 ILE A O 1
ATOM 656 N N . GLU A 1 81 ? 20.966 8.296 11.009 1.00 83.00 81 GLU A N 1
ATOM 657 C CA . GLU A 1 81 ? 20.226 9.403 11.625 1.00 83.00 81 GLU A CA 1
ATOM 658 C C . GLU A 1 81 ? 18.714 9.291 11.357 1.00 83.00 81 GLU A C 1
ATOM 660 O O . GLU A 1 81 ? 17.915 9.492 12.270 1.00 83.00 81 GLU A O 1
ATOM 665 N N . GLU A 1 82 ? 18.296 8.893 10.150 1.00 79.44 82 GLU A N 1
ATOM 666 C CA . GLU A 1 82 ? 16.879 8.666 9.838 1.00 79.44 82 GLU A CA 1
ATOM 667 C C . GLU A 1 82 ? 16.291 7.456 10.577 1.00 79.44 82 GLU A C 1
ATOM 669 O O . GLU A 1 82 ? 15.209 7.567 11.150 1.00 79.44 82 GLU A O 1
ATOM 674 N N . LYS A 1 83 ? 16.991 6.314 10.639 1.00 83.69 83 LYS A N 1
ATOM 675 C CA . LYS A 1 83 ? 16.524 5.142 11.408 1.00 83.69 83 LYS A CA 1
ATOM 676 C C . LYS A 1 83 ? 16.390 5.464 12.903 1.00 83.69 83 LYS A C 1
ATOM 678 O O . LYS A 1 83 ? 15.448 4.999 13.544 1.00 83.69 83 LYS A O 1
ATOM 683 N N . GLN A 1 84 ? 17.270 6.308 13.447 1.00 86.44 84 GLN A N 1
ATOM 684 C CA . GLN A 1 84 ? 17.143 6.839 14.810 1.00 86.44 84 GLN A CA 1
ATOM 685 C C . GLN A 1 84 ? 15.930 7.775 14.953 1.00 86.44 84 GLN A C 1
ATOM 687 O O . GLN A 1 84 ? 15.158 7.613 15.898 1.00 86.44 84 GLN A O 1
ATOM 692 N N . ARG A 1 85 ? 15.691 8.689 13.996 1.00 85.12 85 ARG A N 1
ATOM 693 C CA . ARG A 1 85 ? 14.470 9.521 13.966 1.00 85.12 85 ARG A CA 1
ATOM 694 C C . ARG A 1 85 ? 13.190 8.681 13.891 1.00 85.12 85 ARG A C 1
ATOM 696 O O . ARG A 1 85 ? 12.240 8.995 14.604 1.00 85.12 85 ARG A O 1
ATOM 703 N N . LYS A 1 86 ? 13.160 7.610 13.085 1.00 84.75 86 LYS A N 1
ATOM 704 C CA . LYS A 1 86 ? 12.020 6.677 13.012 1.00 84.75 86 LYS A CA 1
ATOM 705 C C . LYS A 1 86 ? 11.734 6.026 14.364 1.00 84.75 86 LYS A C 1
ATOM 707 O O . LYS A 1 86 ? 10.600 6.095 14.827 1.00 84.75 86 LYS A O 1
ATOM 712 N N . LEU A 1 87 ? 12.751 5.459 15.021 1.00 89.38 87 LEU A N 1
ATOM 713 C CA . LEU A 1 87 ? 12.598 4.822 16.335 1.00 89.38 87 LEU A CA 1
ATOM 714 C C . LEU A 1 87 ? 12.025 5.796 17.380 1.00 89.38 87 LEU A C 1
ATOM 716 O O . LEU A 1 87 ? 11.001 5.501 17.989 1.00 89.38 87 LEU A O 1
ATOM 720 N N . ILE A 1 88 ? 12.621 6.986 17.510 1.00 91.50 88 ILE A N 1
ATOM 721 C CA . ILE A 1 88 ? 12.170 8.031 18.447 1.00 91.50 88 ILE A CA 1
ATOM 722 C C . ILE A 1 88 ? 10.727 8.472 18.139 1.00 91.50 88 ILE A C 1
ATOM 724 O O . ILE A 1 88 ? 9.922 8.674 19.047 1.00 91.50 88 ILE A O 1
ATOM 728 N N . SER A 1 89 ? 10.368 8.585 16.857 1.00 91.44 89 SER A N 1
ATOM 729 C CA . SER A 1 89 ? 9.005 8.914 16.426 1.00 91.44 89 SER A CA 1
ATOM 730 C C . SER A 1 89 ? 7.992 7.825 16.794 1.00 91.44 89 SER A C 1
ATOM 732 O O . SER A 1 89 ? 6.890 8.149 17.230 1.00 91.44 89 SER A O 1
ATOM 734 N N . VAL A 1 90 ? 8.356 6.541 16.686 1.00 93.00 90 VAL A N 1
ATOM 735 C CA . VAL A 1 90 ? 7.500 5.418 17.110 1.00 93.00 90 VAL A CA 1
ATOM 736 C C . VAL A 1 90 ? 7.339 5.390 18.633 1.00 93.00 90 VAL A C 1
ATOM 738 O O . VAL A 1 90 ? 6.217 5.251 19.114 1.00 93.00 90 VAL A O 1
ATOM 741 N N . GLU A 1 91 ? 8.409 5.602 19.403 1.00 94.88 91 GLU A N 1
ATOM 742 C CA . GLU A 1 91 ? 8.345 5.691 20.871 1.00 94.88 91 GLU A CA 1
ATOM 743 C C . GLU A 1 91 ? 7.436 6.842 21.342 1.00 94.88 91 GLU A C 1
ATOM 745 O O . GLU A 1 91 ? 6.587 6.657 22.218 1.00 94.88 91 GLU A O 1
ATOM 750 N N . ILE A 1 92 ? 7.539 8.015 20.708 1.00 95.31 92 ILE A N 1
ATOM 751 C CA . ILE A 1 92 ? 6.679 9.172 20.996 1.00 95.31 92 ILE A CA 1
ATOM 752 C C . ILE A 1 92 ? 5.227 8.920 20.551 1.00 95.31 92 ILE A C 1
ATOM 754 O O . ILE A 1 92 ? 4.301 9.251 21.293 1.00 95.31 92 ILE A O 1
ATOM 758 N N . ALA A 1 93 ? 5.002 8.267 19.405 1.00 95.50 93 ALA A N 1
ATOM 759 C CA . ALA A 1 93 ? 3.666 7.873 18.950 1.00 95.50 93 ALA A CA 1
ATOM 760 C C . ALA A 1 93 ? 2.974 6.905 19.932 1.00 95.50 93 ALA A C 1
ATOM 762 O O . ALA A 1 93 ? 1.793 7.074 20.250 1.00 95.50 93 ALA A O 1
ATOM 763 N N . ILE A 1 94 ? 3.719 5.931 20.468 1.00 97.19 94 ILE A N 1
ATOM 764 C CA . ILE A 1 94 ? 3.261 5.031 21.537 1.00 97.19 94 ILE A CA 1
ATOM 765 C C . ILE A 1 94 ? 2.897 5.837 22.793 1.00 97.19 94 ILE A C 1
ATOM 767 O O . ILE A 1 94 ? 1.849 5.594 23.395 1.00 97.19 94 ILE A O 1
ATOM 771 N N . GLY A 1 95 ? 3.718 6.826 23.161 1.00 97.38 95 GLY A N 1
ATOM 772 C CA . GLY A 1 95 ? 3.450 7.749 24.268 1.00 97.38 95 GLY A CA 1
ATOM 773 C C . GLY A 1 95 ? 2.151 8.545 24.098 1.00 97.38 95 GLY A C 1
ATOM 774 O O . GLY A 1 95 ? 1.349 8.609 25.029 1.00 97.38 95 GLY A O 1
ATOM 775 N N . TYR A 1 96 ? 1.891 9.092 22.906 1.00 97.38 96 TYR A N 1
ATOM 776 C CA . TYR A 1 96 ? 0.653 9.825 22.612 1.00 97.38 96 TYR A CA 1
ATOM 777 C C . TYR A 1 96 ? -0.598 8.939 22.706 1.00 97.38 96 TYR A C 1
ATOM 779 O O . TYR A 1 96 ? -1.614 9.378 23.248 1.00 97.38 96 TYR A O 1
ATOM 787 N N . ILE A 1 97 ? -0.535 7.689 22.230 1.00 97.62 97 ILE A N 1
ATOM 788 C CA . ILE A 1 97 ? -1.683 6.766 22.268 1.00 97.62 97 ILE A CA 1
ATOM 789 C C . ILE A 1 97 ? -1.938 6.219 23.675 1.00 97.62 97 ILE A C 1
ATOM 791 O O . ILE A 1 97 ? -3.088 6.165 24.105 1.00 97.62 97 ILE A O 1
ATOM 795 N N . ASN A 1 98 ? -0.887 5.840 24.408 1.00 97.81 98 ASN A N 1
ATOM 796 C CA . ASN A 1 98 ? -1.021 5.307 25.767 1.00 97.81 98 ASN A CA 1
ATOM 797 C C . ASN A 1 98 ? -1.311 6.392 26.820 1.00 97.81 98 ASN A C 1
ATOM 799 O O . ASN A 1 98 ? -1.869 6.072 27.867 1.00 97.81 98 ASN A O 1
ATOM 803 N N . GLY A 1 99 ? -0.926 7.644 26.552 1.00 96.62 99 GLY A N 1
ATOM 804 C CA . GLY A 1 99 ? -1.206 8.818 27.379 1.00 96.62 99 GLY A CA 1
ATOM 805 C C . GLY A 1 99 ? -2.385 9.632 26.845 1.00 96.62 99 GLY A C 1
ATOM 806 O O . GLY A 1 99 ? -3.540 9.263 27.040 1.00 96.62 99 GLY A O 1
ATOM 807 N N . SER A 1 100 ? -2.096 10.750 26.172 1.00 95.44 100 SER A N 1
ATOM 808 C CA . SER A 1 100 ? -3.072 11.801 25.839 1.00 95.44 100 SER A CA 1
ATOM 809 C C . SER A 1 100 ? -4.326 11.310 25.106 1.00 95.44 100 SER A C 1
ATOM 811 O O . SER A 1 100 ? -5.434 11.670 25.498 1.00 95.44 100 SER A O 1
ATOM 813 N N . PHE A 1 101 ? -4.189 10.469 24.076 1.00 96.88 101 PHE A N 1
ATOM 814 C CA . PHE A 1 101 ? -5.356 9.885 23.407 1.00 96.88 101 PHE A CA 1
ATOM 815 C C . PHE A 1 101 ? -6.030 8.818 24.283 1.00 96.88 101 PHE A C 1
ATOM 817 O O . PHE A 1 101 ? -7.256 8.758 24.336 1.00 96.88 101 PHE A O 1
ATOM 824 N N . GLY A 1 102 ? -5.258 8.007 25.012 1.00 95.19 102 GLY A N 1
ATOM 825 C CA . GLY A 1 102 ? -5.774 7.006 25.949 1.00 95.19 102 GLY A CA 1
ATOM 826 C C . GLY A 1 102 ? -6.702 7.598 27.014 1.00 95.19 102 GLY A C 1
ATOM 827 O O . GLY A 1 102 ? -7.725 6.991 27.326 1.00 95.19 102 GLY A O 1
ATOM 828 N N . GLU A 1 103 ? -6.391 8.799 27.507 1.00 95.38 103 GLU A N 1
ATOM 829 C CA . GLU A 1 103 ? -7.244 9.580 28.411 1.00 95.38 103 GLU A CA 1
ATOM 830 C C . GLU A 1 103 ? -8.460 10.185 27.689 1.00 95.38 103 GLU A C 1
ATOM 832 O O . GLU A 1 103 ? -9.591 9.999 28.135 1.00 95.38 103 GLU A O 1
ATOM 837 N N . GLN A 1 104 ? -8.262 10.867 26.552 1.00 95.00 104 GLN A N 1
ATOM 838 C CA . GLN A 1 104 ? -9.340 11.554 25.816 1.00 95.00 104 GLN A CA 1
ATOM 839 C C . GLN A 1 104 ? -10.420 10.603 25.275 1.00 95.00 104 GLN A C 1
ATOM 841 O O . GLN A 1 104 ? -11.609 10.939 25.279 1.00 95.00 104 GLN A O 1
ATOM 846 N N . PHE A 1 105 ? -10.015 9.418 24.809 1.00 95.69 105 PHE A N 1
ATOM 847 C CA . PHE A 1 105 ? -10.923 8.402 24.282 1.00 95.69 105 PHE A CA 1
ATOM 848 C C . PHE A 1 105 ? -11.522 7.495 25.370 1.00 95.69 105 PHE A C 1
ATOM 850 O O . PHE A 1 105 ? -12.458 6.752 25.075 1.00 95.69 105 PHE A O 1
ATOM 857 N N . HIS A 1 106 ? -11.063 7.559 26.627 1.00 96.12 106 HIS A N 1
ATOM 858 C CA . HIS A 1 106 ? -11.617 6.731 27.701 1.00 96.12 106 HIS A CA 1
ATOM 859 C C . HIS A 1 106 ? -13.107 7.026 27.932 1.00 96.12 106 HIS A C 1
ATOM 861 O O . HIS A 1 106 ? -13.511 8.164 28.160 1.00 96.12 106 HIS A O 1
ATOM 867 N N . GLY A 1 107 ? -13.939 5.986 27.878 1.00 93.94 107 GLY A N 1
ATOM 868 C CA . GLY A 1 107 ? -15.388 6.089 28.049 1.00 93.94 107 GLY A CA 1
ATOM 869 C C . GLY A 1 107 ? -16.146 6.689 26.858 1.00 93.94 107 GLY A C 1
ATOM 870 O O . GLY A 1 107 ? -17.373 6.714 26.904 1.00 93.94 107 GLY A O 1
ATOM 871 N N . GLN A 1 108 ? -15.473 7.128 25.785 1.00 94.44 108 GLN A N 1
ATOM 872 C CA . GLN A 1 108 ? -16.154 7.604 24.574 1.00 94.44 108 GLN A CA 1
ATOM 873 C C . GLN A 1 108 ? -16.883 6.450 23.875 1.00 94.44 108 GLN A C 1
ATOM 875 O O . GLN A 1 108 ? -16.371 5.329 23.813 1.00 94.44 108 GLN A O 1
ATOM 880 N N . GLU A 1 109 ? -18.058 6.730 23.311 1.00 93.88 109 GLU A N 1
ATOM 881 C CA . GLU A 1 109 ? -18.765 5.802 22.424 1.00 93.88 109 GLU A CA 1
ATOM 882 C C . GLU A 1 109 ? -18.013 5.626 21.097 1.00 93.88 109 GLU A C 1
ATOM 884 O O . GLU A 1 109 ? -17.514 6.593 20.520 1.00 93.88 109 GLU A O 1
ATOM 889 N N . LEU A 1 110 ? -17.951 4.384 20.611 1.00 92.00 110 LEU A N 1
ATOM 890 C CA . LEU A 1 110 ? -17.216 4.013 19.397 1.00 92.00 110 LEU A CA 1
ATOM 891 C C . LEU A 1 110 ? -18.065 4.099 18.111 1.00 92.00 110 LEU A C 1
ATOM 893 O O . LEU A 1 110 ? -17.509 4.189 17.023 1.00 92.00 110 LEU A O 1
ATOM 897 N N . LEU A 1 111 ? -19.400 4.076 18.201 1.00 89.88 111 LEU A N 1
ATOM 898 C CA . LEU A 1 111 ? -20.291 4.053 17.031 1.00 89.88 111 LEU A CA 1
ATOM 899 C C . LEU A 1 111 ? -20.530 5.446 16.428 1.00 89.88 111 LEU A C 1
ATOM 901 O O . LEU A 1 111 ? -20.966 6.363 17.116 1.00 89.88 111 LEU A O 1
ATOM 905 N N . ASN A 1 112 ? -20.344 5.569 15.109 1.00 87.69 112 ASN A N 1
ATOM 906 C CA . ASN A 1 112 ? -20.328 6.830 14.354 1.00 87.69 112 ASN A CA 1
ATOM 907 C C . ASN A 1 112 ? -19.253 7.815 14.862 1.00 87.69 112 ASN A C 1
ATOM 909 O O . ASN A 1 112 ? -19.423 9.031 14.768 1.00 87.69 112 ASN A O 1
ATOM 913 N N . SER A 1 113 ? -18.153 7.298 15.417 1.00 89.06 113 SER A N 1
ATOM 914 C CA . SER A 1 113 ? -17.118 8.102 16.072 1.00 89.06 113 SER A CA 1
ATOM 915 C C . SER A 1 113 ? -16.078 8.653 15.097 1.00 89.06 113 SER A C 1
ATOM 917 O O . SER A 1 113 ? -15.490 9.693 15.385 1.00 89.06 113 SER A O 1
ATOM 919 N N . GLN A 1 114 ? -15.875 8.011 13.938 1.00 93.31 114 GLN A N 1
ATOM 920 C CA . GLN A 1 114 ? -14.735 8.258 13.043 1.00 93.31 114 GLN A CA 1
ATOM 921 C C . GLN A 1 114 ? -14.437 9.748 12.778 1.00 93.31 114 GLN A C 1
ATOM 923 O O . GLN A 1 114 ? -13.327 10.202 13.035 1.00 93.31 114 GLN A O 1
ATOM 928 N N . GLN A 1 115 ? -15.426 10.550 12.363 1.00 91.88 115 GLN A N 1
ATOM 929 C CA . GLN A 1 115 ? -15.217 11.983 12.082 1.00 91.88 115 GLN A CA 1
ATOM 930 C C . GLN A 1 115 ? -14.790 12.794 13.321 1.00 91.88 115 GLN A C 1
ATOM 932 O O . GLN A 1 115 ? -14.007 13.735 13.208 1.00 91.88 115 GLN A O 1
ATOM 937 N N . LYS A 1 116 ? -15.285 12.428 14.510 1.00 93.06 116 LYS A N 1
ATOM 938 C CA . LYS A 1 116 ? -14.897 13.035 15.793 1.00 93.06 116 LYS A CA 1
ATOM 939 C C . LYS A 1 116 ? -13.487 12.597 16.195 1.00 93.06 116 LYS A C 1
ATOM 941 O O . LYS A 1 116 ? -12.707 13.422 16.658 1.00 93.06 116 LYS A O 1
ATOM 946 N N . THR A 1 117 ? -13.157 11.323 15.988 1.00 94.00 117 THR A N 1
ATOM 947 C CA . THR A 1 117 ? -11.819 10.757 16.198 1.00 94.00 117 THR A CA 1
ATOM 948 C C . THR A 1 117 ? -10.781 11.472 15.334 1.00 94.00 117 THR A C 1
ATOM 950 O O . THR A 1 117 ? -9.787 11.966 15.861 1.00 94.00 117 THR A O 1
ATOM 953 N N . ASP A 1 118 ? -11.041 11.609 14.033 1.00 95.62 118 ASP A N 1
ATOM 954 C CA . ASP A 1 118 ? -10.132 12.267 13.092 1.00 95.62 118 ASP A CA 1
ATOM 955 C C . ASP A 1 118 ? -9.990 13.772 13.377 1.00 95.62 118 ASP A C 1
ATOM 957 O O . ASP A 1 118 ? -8.893 14.318 13.257 1.00 95.62 118 ASP A O 1
ATOM 961 N N . ALA A 1 119 ? -11.056 14.440 13.840 1.00 95.56 119 ALA A N 1
ATOM 962 C CA . ALA A 1 119 ? -10.986 15.825 14.310 1.00 95.56 119 ALA A CA 1
ATOM 963 C C . ALA A 1 119 ? -10.111 15.979 15.569 1.00 95.56 119 ALA A C 1
ATOM 965 O O . ALA A 1 119 ? -9.237 16.841 15.592 1.00 95.56 119 ALA A O 1
ATOM 966 N N . ILE A 1 120 ? -10.275 15.112 16.579 1.00 95.62 120 ILE A N 1
ATOM 967 C CA . ILE A 1 120 ? -9.442 15.105 17.799 1.00 95.62 120 ILE A CA 1
ATOM 968 C C . ILE A 1 120 ? -7.963 14.869 17.457 1.00 95.62 120 ILE A C 1
ATOM 970 O O . ILE A 1 120 ? -7.085 15.567 17.965 1.00 95.62 120 ILE A O 1
ATOM 974 N N . ILE A 1 121 ? -7.684 13.912 16.567 1.00 95.81 121 ILE A N 1
ATOM 975 C CA . ILE A 1 121 ? -6.330 13.621 16.078 1.00 95.81 121 ILE A CA 1
ATOM 976 C C . ILE A 1 121 ? -5.744 14.843 15.363 1.00 95.81 121 ILE A C 1
ATOM 978 O O . ILE A 1 121 ? -4.603 15.223 15.635 1.00 95.81 121 ILE A O 1
ATOM 982 N N . LYS A 1 122 ? -6.518 15.486 14.480 1.00 94.62 122 LYS A N 1
ATOM 983 C CA . LYS A 1 122 ? -6.081 16.691 13.773 1.00 94.62 122 LYS A CA 1
ATOM 984 C C . LYS A 1 122 ? -5.777 17.831 14.745 1.00 94.62 122 LYS A C 1
ATOM 986 O O . LYS A 1 122 ? -4.678 18.371 14.692 1.00 94.62 122 LYS A O 1
ATOM 991 N N . ASP A 1 123 ? -6.702 18.175 15.639 1.00 95.12 123 ASP A N 1
ATOM 992 C CA . ASP A 1 123 ? -6.547 19.304 16.565 1.00 95.12 123 ASP A CA 1
ATOM 993 C C . ASP A 1 123 ? -5.333 19.117 17.498 1.00 95.12 123 ASP A C 1
ATOM 995 O O . ASP A 1 123 ? -4.626 20.082 17.798 1.00 95.12 123 ASP A O 1
ATOM 999 N N . PHE A 1 124 ? -5.030 17.872 17.885 1.00 95.00 124 PHE A N 1
ATOM 1000 C CA . PHE A 1 124 ? -3.819 17.511 18.626 1.00 95.00 124 PHE A CA 1
ATOM 1001 C C . PHE A 1 124 ? -2.530 17.797 17.831 1.00 95.00 124 PHE A C 1
ATOM 1003 O O . PHE A 1 124 ? -1.625 18.460 18.342 1.00 95.00 124 PHE A O 1
ATOM 1010 N N . PHE A 1 125 ? -2.438 17.359 16.569 1.00 93.00 125 PHE A N 1
ATOM 1011 C CA . PHE A 1 125 ? -1.246 17.606 15.744 1.00 93.00 125 PHE A CA 1
ATOM 1012 C C . PHE A 1 125 ? -1.126 19.065 15.269 1.00 93.00 125 PHE A C 1
ATOM 1014 O O . PHE A 1 125 ? -0.019 19.608 15.267 1.00 93.00 125 PHE A O 1
ATOM 1021 N N . ASP A 1 126 ? -2.243 19.738 14.979 1.00 91.75 126 ASP A N 1
ATOM 1022 C CA . ASP A 1 126 ? -2.306 21.181 14.715 1.00 91.75 126 ASP A CA 1
ATOM 1023 C C . ASP A 1 126 ? -1.782 21.992 15.920 1.00 91.75 126 ASP A C 1
ATOM 1025 O O . ASP A 1 126 ? -1.171 23.047 15.734 1.00 91.75 126 ASP A O 1
ATOM 1029 N N . ALA A 1 127 ? -2.023 21.536 17.156 1.00 91.62 127 ALA A N 1
ATOM 1030 C CA . ALA A 1 127 ? -1.495 22.161 18.371 1.00 91.62 127 ALA A CA 1
ATOM 1031 C C . ALA A 1 127 ? 0.009 21.892 18.561 1.00 91.62 127 ALA A C 1
ATOM 1033 O O . ALA A 1 127 ? 0.758 22.828 18.850 1.00 91.62 127 ALA A O 1
ATOM 1034 N N . LEU A 1 128 ? 0.468 20.652 18.339 1.00 90.00 128 LEU A N 1
ATOM 1035 C CA . LEU A 1 128 ? 1.894 20.301 18.393 1.00 90.00 128 LEU A CA 1
ATOM 1036 C C . LEU A 1 128 ? 2.725 21.092 17.372 1.00 90.00 128 LEU A C 1
ATOM 1038 O O . LEU A 1 128 ? 3.784 21.611 17.728 1.00 90.00 128 LEU A O 1
ATOM 1042 N N . GLN A 1 129 ? 2.245 21.246 16.131 1.00 88.06 129 GLN A N 1
ATOM 1043 C CA . GLN A 1 129 ? 2.960 22.030 15.119 1.00 88.06 129 GLN A CA 1
ATOM 1044 C C . GLN A 1 129 ? 3.083 23.505 15.535 1.00 88.06 129 GLN A C 1
ATOM 1046 O O . GLN A 1 129 ? 4.173 24.070 15.463 1.00 88.06 129 GLN A O 1
ATOM 1051 N N . LYS A 1 130 ? 2.001 24.124 16.032 1.00 88.50 130 LYS A N 1
ATOM 1052 C CA . LYS A 1 130 ? 2.021 25.524 16.505 1.00 88.50 130 LYS A CA 1
ATOM 1053 C C . LYS A 1 130 ? 3.003 25.721 17.662 1.00 88.50 130 LYS A C 1
ATOM 1055 O O . LYS A 1 130 ? 3.761 26.688 17.647 1.00 88.50 130 LYS A O 1
ATOM 1060 N N . ALA A 1 131 ? 3.041 24.789 18.617 1.00 87.56 131 ALA A N 1
ATOM 1061 C CA . ALA A 1 131 ? 3.993 24.827 19.726 1.00 87.56 131 ALA A CA 1
ATOM 1062 C C . ALA A 1 131 ? 5.454 24.746 19.240 1.00 87.56 131 ALA A C 1
ATOM 1064 O O . ALA A 1 131 ? 6.284 25.548 19.667 1.00 87.56 131 ALA A O 1
ATOM 1065 N N . ALA A 1 132 ? 5.756 23.846 18.297 1.00 85.50 132 ALA A N 1
ATOM 1066 C CA . ALA A 1 132 ? 7.090 23.720 17.707 1.00 85.50 132 ALA A CA 1
ATOM 1067 C C . ALA A 1 132 ? 7.499 24.961 16.886 1.00 85.50 132 ALA A C 1
ATOM 1069 O O . ALA A 1 132 ? 8.641 25.413 16.966 1.00 85.50 132 ALA A O 1
ATOM 1070 N N . GLU A 1 133 ? 6.574 25.557 16.129 1.00 85.12 133 GLU A N 1
ATOM 1071 C CA . GLU A 1 133 ? 6.817 26.811 15.408 1.00 85.12 133 GLU A CA 1
ATOM 1072 C C . GLU A 1 133 ? 7.052 28.002 16.346 1.00 85.12 133 GLU A C 1
ATOM 1074 O O . GLU A 1 133 ? 7.875 28.868 16.050 1.00 85.12 133 GLU A O 1
ATOM 1079 N N . GLU A 1 134 ? 6.332 28.078 17.466 1.00 86.75 134 GLU A N 1
ATOM 1080 C CA . GLU A 1 134 ? 6.592 29.072 18.506 1.00 86.75 134 GLU A CA 1
ATOM 1081 C C . GLU A 1 134 ? 7.950 28.867 19.180 1.00 86.75 134 GLU A C 1
ATOM 1083 O O . GLU A 1 134 ? 8.627 29.848 19.487 1.00 86.75 134 GLU A O 1
ATOM 1088 N N . GLU A 1 135 ? 8.350 27.621 19.440 1.00 83.00 135 GLU A N 1
ATOM 1089 C CA . GLU A 1 135 ? 9.643 27.334 20.056 1.00 83.00 135 GLU A CA 1
ATOM 1090 C C . GLU A 1 135 ? 10.800 27.691 19.118 1.00 83.00 135 GLU A C 1
ATOM 1092 O O . GLU A 1 135 ? 11.725 28.376 19.552 1.00 83.00 135 GLU A O 1
ATOM 1097 N N . LYS A 1 136 ? 10.708 27.355 17.822 1.00 83.25 136 LYS A N 1
ATOM 1098 C CA . LYS A 1 136 ? 11.685 27.795 16.811 1.00 83.25 136 LYS A CA 1
ATOM 1099 C C . LYS A 1 136 ? 11.843 29.318 16.799 1.00 83.25 136 LYS A C 1
ATOM 1101 O O . LYS A 1 136 ? 12.959 29.798 16.959 1.00 83.25 136 LYS A O 1
ATOM 1106 N N . LYS A 1 137 ? 10.740 30.077 16.762 1.00 83.12 137 LYS A N 1
ATOM 1107 C CA . LYS A 1 137 ? 10.765 31.555 16.816 1.00 83.12 137 LYS A CA 1
ATOM 1108 C C . LYS A 1 137 ? 11.415 32.087 18.103 1.00 83.12 137 LYS A C 1
ATOM 1110 O O . LYS A 1 137 ? 12.156 33.065 18.065 1.00 83.12 137 LYS A O 1
ATOM 1115 N N . LYS A 1 138 ? 11.179 31.438 19.253 1.00 81.44 138 LYS A N 1
ATOM 1116 C CA . LYS A 1 138 ? 11.825 31.786 20.537 1.00 81.44 138 LYS A CA 1
ATOM 1117 C C . LYS A 1 138 ? 13.330 31.482 20.520 1.00 81.44 138 LYS A C 1
ATOM 1119 O O . LYS A 1 138 ? 14.103 32.263 21.068 1.00 81.44 138 LYS A O 1
ATOM 1124 N N . GLN A 1 139 ? 13.749 30.387 19.884 1.00 74.75 139 GLN A N 1
ATOM 1125 C CA . GLN A 1 139 ? 15.161 30.024 19.722 1.00 74.75 139 GLN A CA 1
ATOM 1126 C C . GLN A 1 139 ? 15.884 30.957 18.733 1.00 74.75 139 GLN A C 1
ATOM 1128 O O . GLN A 1 139 ? 16.986 31.400 19.039 1.00 74.75 139 GLN A O 1
ATOM 1133 N N . GLU A 1 140 ? 15.259 31.315 17.608 1.00 78.81 140 GLU A N 1
ATOM 1134 C CA . GLU A 1 140 ? 15.780 32.268 16.611 1.00 78.81 140 GLU A CA 1
ATOM 1135 C C . GLU A 1 140 ? 16.059 33.640 17.246 1.00 78.81 140 GLU A C 1
ATOM 1137 O O . GLU A 1 140 ? 17.201 34.103 17.236 1.00 78.81 140 GLU A O 1
ATOM 1142 N N . VAL A 1 141 ? 15.069 34.231 17.927 1.00 76.25 141 VAL A N 1
ATOM 1143 C CA . VAL A 1 141 ? 15.227 35.511 18.648 1.00 76.25 141 VAL A CA 1
ATOM 1144 C C . VAL A 1 141 ? 16.301 35.425 19.747 1.00 76.25 141 VAL A C 1
ATOM 1146 O O . VAL A 1 141 ? 17.046 36.379 19.968 1.00 76.25 141 VAL A O 1
ATOM 1149 N N . ALA A 1 142 ? 16.436 34.276 20.420 1.00 71.38 142 ALA A N 1
ATOM 1150 C CA . ALA A 1 142 ? 17.476 34.047 21.430 1.00 71.38 142 ALA A CA 1
ATOM 1151 C C . ALA A 1 142 ? 18.883 33.786 20.848 1.00 71.38 142 ALA A C 1
ATOM 1153 O O . ALA A 1 142 ? 19.861 33.784 21.604 1.00 71.38 142 ALA A O 1
ATOM 1154 N N . VAL A 1 143 ? 19.001 33.556 19.536 1.00 71.75 143 VAL A N 1
ATOM 1155 C CA . VAL A 1 143 ? 20.274 33.513 18.801 1.00 71.75 143 VAL A CA 1
ATOM 1156 C C . VAL A 1 143 ? 20.627 34.907 18.286 1.00 71.75 143 VAL A C 1
ATOM 1158 O O . VAL A 1 143 ? 21.751 35.344 18.513 1.00 71.75 143 VAL A O 1
ATOM 1161 N N . GLU A 1 144 ? 19.680 35.639 17.692 1.00 65.25 144 GLU A N 1
ATOM 1162 C CA . GLU A 1 144 ? 19.889 37.028 17.249 1.00 65.25 144 GLU A CA 1
ATOM 1163 C C . GLU A 1 144 ? 20.336 37.926 18.416 1.00 65.25 144 GLU A C 1
ATOM 1165 O O . GLU A 1 144 ? 21.379 38.576 18.333 1.00 65.25 144 GLU A O 1
ATOM 1170 N N . ALA A 1 145 ? 19.655 37.844 19.566 1.00 61.28 145 ALA A N 1
ATOM 1171 C CA . ALA A 1 145 ? 20.025 38.580 20.778 1.00 61.28 145 ALA A CA 1
ATOM 1172 C C . ALA A 1 145 ? 21.437 38.254 21.319 1.00 61.28 145 ALA A C 1
ATOM 1174 O O . ALA A 1 145 ? 22.007 39.057 22.052 1.00 61.28 145 ALA A O 1
ATOM 1175 N N . LYS A 1 146 ? 22.022 37.100 20.964 1.00 56.31 146 LYS A N 1
ATOM 1176 C CA . LYS A 1 146 ? 23.404 36.729 21.334 1.00 56.31 146 LYS A CA 1
ATOM 1177 C C . LYS A 1 146 ? 24.454 37.191 20.327 1.00 56.31 146 LYS A C 1
ATOM 1179 O O . LYS A 1 146 ? 25.634 37.206 20.667 1.00 56.31 146 LYS A O 1
ATOM 1184 N N . VAL A 1 147 ? 24.052 37.546 19.108 1.00 53.66 147 VAL A N 1
ATOM 1185 C CA . VAL A 1 147 ? 24.952 38.147 18.115 1.00 53.66 147 VAL A CA 1
ATOM 1186 C C . VAL A 1 147 ? 25.155 39.630 18.437 1.00 53.66 147 VAL A C 1
ATOM 1188 O O . VAL A 1 147 ? 26.297 40.088 18.452 1.00 53.66 147 VAL A O 1
ATOM 1191 N N . ASP A 1 148 ? 24.093 40.349 18.811 1.00 48.03 148 ASP A N 1
ATOM 1192 C CA . ASP A 1 148 ? 24.164 41.779 19.161 1.00 48.03 148 ASP A CA 1
ATOM 1193 C C . ASP A 1 148 ? 24.974 42.082 20.441 1.00 48.03 148 ASP A C 1
ATOM 1195 O O . ASP A 1 148 ? 25.547 43.165 20.558 1.00 48.03 148 ASP A O 1
ATOM 1199 N N . GLU A 1 149 ? 25.109 41.137 21.384 1.00 44.75 149 GLU A N 1
ATOM 1200 C CA . GLU A 1 149 ? 26.014 41.302 22.541 1.00 44.75 149 GLU A CA 1
ATOM 1201 C C . GLU A 1 149 ? 27.510 41.161 22.175 1.00 44.75 149 GLU A C 1
ATOM 1203 O O . GLU A 1 149 ? 28.380 41.540 22.965 1.00 44.75 149 GLU A O 1
ATOM 1208 N N . SER A 1 150 ? 27.846 40.676 20.971 1.00 41.16 150 SER A N 1
ATOM 1209 C CA . SER A 1 150 ? 29.233 40.554 20.492 1.00 41.16 150 SER A CA 1
ATOM 1210 C C . SER A 1 150 ? 29.714 41.803 19.735 1.00 41.16 150 SER A C 1
ATOM 1212 O O . SER A 1 150 ? 29.928 41.801 18.524 1.00 41.16 150 SER A O 1
ATOM 1214 N N . GLY A 1 151 ? 29.903 42.896 20.483 1.00 34.06 151 GLY A N 1
ATOM 1215 C CA . GLY A 1 151 ? 30.478 44.148 19.971 1.00 34.06 151 GLY A CA 1
ATOM 1216 C C . GLY A 1 151 ? 31.884 43.985 19.352 1.00 34.06 151 GLY A C 1
ATOM 1217 O O . GLY A 1 151 ? 32.601 43.034 19.672 1.00 34.06 151 GLY A O 1
ATOM 1218 N N . PRO A 1 152 ? 32.306 44.904 18.461 1.00 36.81 152 PRO A N 1
ATOM 1219 C CA . PRO A 1 152 ? 33.457 44.693 17.583 1.00 36.81 152 PRO A CA 1
ATOM 1220 C C . PRO A 1 152 ? 34.794 44.666 18.335 1.00 36.81 152 PRO A C 1
ATOM 1222 O O . PRO A 1 152 ? 35.159 45.625 19.016 1.00 36.81 152 PRO A O 1
ATOM 1225 N N . SER A 1 153 ? 35.564 43.593 18.146 1.00 33.12 153 SER A N 1
ATOM 1226 C CA . SER A 1 153 ? 36.951 43.496 18.600 1.00 33.12 153 SER A CA 1
ATOM 1227 C C . SER A 1 153 ? 37.922 44.024 17.539 1.00 33.12 153 SER A C 1
ATOM 1229 O O . SER A 1 153 ? 38.114 43.424 16.481 1.00 33.12 153 SER A O 1
ATOM 1231 N N . ASP A 1 154 ? 38.580 45.144 17.841 1.00 31.36 154 ASP A N 1
ATOM 1232 C CA . ASP A 1 154 ? 39.708 45.644 17.054 1.00 31.36 154 ASP A CA 1
ATOM 1233 C C . ASP A 1 154 ? 40.856 44.623 17.011 1.00 31.36 154 ASP A C 1
ATOM 1235 O O . ASP A 1 154 ? 41.449 44.292 18.040 1.00 31.36 154 ASP A O 1
ATOM 1239 N N . VAL A 1 155 ? 41.258 44.216 15.804 1.00 32.94 155 VAL A N 1
ATOM 1240 C CA . VAL A 1 155 ? 42.632 43.768 15.531 1.00 32.94 155 VAL A CA 1
ATOM 1241 C C . VAL A 1 155 ? 43.089 44.415 14.229 1.00 32.94 155 VAL A C 1
ATOM 1243 O O . VAL A 1 155 ? 42.663 44.037 13.139 1.00 32.94 155 VAL A O 1
ATOM 1246 N N . SER A 1 156 ? 43.960 45.415 14.345 1.00 28.88 156 SER A N 1
ATOM 1247 C CA . SER A 1 156 ? 44.556 46.110 13.206 1.00 28.88 156 SER A CA 1
ATOM 1248 C C . SER A 1 156 ? 45.977 45.612 12.924 1.00 28.88 156 SER A C 1
ATOM 1250 O O . SER A 1 156 ? 46.703 45.210 13.830 1.00 28.88 156 SER A O 1
ATOM 1252 N N . GLY A 1 157 ? 46.385 45.694 11.654 1.00 26.81 157 GLY A N 1
ATOM 1253 C CA . GLY A 1 157 ? 47.792 45.643 11.251 1.00 26.81 157 GLY A CA 1
ATOM 1254 C C . GLY A 1 157 ? 48.335 44.286 10.795 1.00 26.81 157 GLY A C 1
ATOM 1255 O O . GLY A 1 157 ? 48.922 43.549 11.576 1.00 26.81 157 GLY A O 1
ATOM 1256 N N . MET A 1 158 ? 48.322 44.063 9.478 1.00 26.69 158 MET A N 1
ATOM 1257 C CA . MET A 1 158 ? 49.576 43.905 8.725 1.00 26.69 158 MET A CA 1
ATOM 1258 C C . MET A 1 158 ? 49.367 44.281 7.248 1.00 26.69 158 MET A C 1
ATOM 1260 O O . MET A 1 158 ? 48.248 44.243 6.737 1.00 26.69 158 MET A O 1
ATOM 1264 N N . GLU A 1 159 ? 50.431 44.767 6.606 1.00 27.66 159 GLU A N 1
ATOM 1265 C CA . GLU A 1 159 ? 50.374 45.507 5.334 1.00 27.66 159 GLU A CA 1
ATOM 1266 C C . GLU A 1 159 ? 50.472 44.622 4.067 1.00 27.66 159 GLU A C 1
ATOM 1268 O O . GLU A 1 159 ? 50.782 43.432 4.165 1.00 27.66 159 GLU A O 1
ATOM 1273 N N . PRO A 1 160 ? 50.148 45.162 2.870 1.00 32.31 160 PRO A N 1
ATOM 1274 C CA . PRO A 1 160 ? 49.888 44.356 1.676 1.00 32.31 160 PRO A CA 1
ATOM 1275 C C . PRO A 1 160 ? 51.134 44.064 0.831 1.00 32.31 160 PRO A C 1
ATOM 1277 O O . PRO A 1 160 ? 52.055 44.876 0.757 1.00 32.31 160 PRO A O 1
ATOM 1280 N N . ASP A 1 161 ? 51.074 42.986 0.045 1.00 23.73 161 ASP A N 1
ATOM 1281 C CA . ASP A 1 161 ? 51.956 42.784 -1.111 1.00 23.73 161 ASP A CA 1
ATOM 1282 C C . ASP A 1 161 ? 51.208 43.071 -2.434 1.00 23.73 161 ASP A C 1
ATOM 1284 O O . ASP A 1 161 ? 49.993 42.881 -2.549 1.00 23.73 161 ASP A O 1
ATOM 1288 N N . ARG A 1 162 ? 51.924 43.585 -3.441 1.00 25.84 162 ARG A N 1
ATOM 1289 C CA . ARG A 1 162 ? 51.392 44.078 -4.722 1.00 25.84 162 ARG A CA 1
ATOM 1290 C C . ARG A 1 162 ? 52.206 43.568 -5.916 1.00 25.84 162 ARG A C 1
ATOM 1292 O O . ARG A 1 162 ? 53.146 44.226 -6.359 1.00 25.84 162 ARG A O 1
ATOM 1299 N N . SER A 1 163 ? 51.739 42.512 -6.576 1.00 24.97 163 SER A N 1
ATOM 1300 C CA . SER A 1 163 ? 52.049 42.262 -7.995 1.00 24.97 163 SER A CA 1
ATOM 1301 C C . SER A 1 163 ? 51.024 41.307 -8.631 1.00 24.97 163 SER A C 1
ATOM 1303 O O . SER A 1 163 ? 50.475 40.451 -7.952 1.00 24.97 163 SER A O 1
ATOM 1305 N N . SER A 1 164 ? 50.675 41.397 -9.919 1.00 26.36 164 SER A N 1
ATOM 1306 C CA . SER A 1 164 ? 50.799 42.517 -10.870 1.00 26.36 164 SER A CA 1
ATOM 1307 C C . SER A 1 164 ? 49.687 42.419 -11.934 1.00 26.36 164 SER A C 1
ATOM 1309 O O . SER A 1 164 ? 49.133 41.345 -12.162 1.00 26.36 164 SER A O 1
ATOM 1311 N N . THR A 1 165 ? 49.324 43.529 -12.587 1.00 23.08 165 THR A N 1
ATOM 1312 C CA . THR A 1 165 ? 48.246 43.567 -13.595 1.00 23.08 165 THR A CA 1
ATOM 1313 C C . THR A 1 165 ? 48.774 43.560 -15.033 1.00 23.08 165 THR A C 1
ATOM 1315 O O . THR A 1 165 ? 49.617 44.375 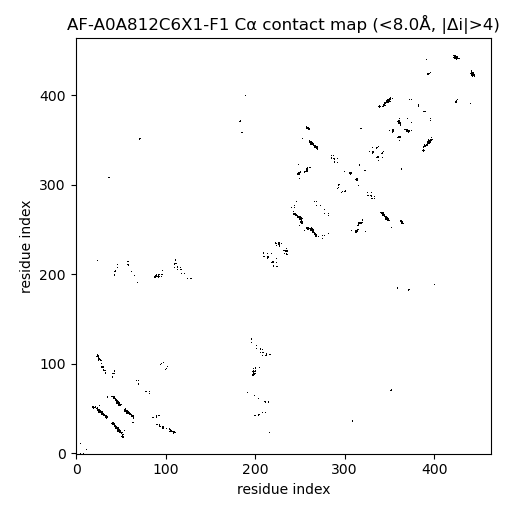-15.407 1.00 23.08 165 THR A O 1
ATOM 1318 N N . SER A 1 166 ? 48.207 42.706 -15.894 1.00 25.05 166 SER A N 1
ATOM 1319 C CA . SER A 1 166 ? 48.543 42.639 -17.327 1.00 25.05 166 SER A CA 1
ATOM 1320 C C . SER A 1 166 ? 47.310 42.698 -18.248 1.00 25.05 166 SER A C 1
ATOM 1322 O O . SER A 1 166 ? 46.799 41.704 -18.743 1.00 25.05 166 SER A O 1
ATOM 1324 N N . LYS A 1 167 ? 46.879 43.940 -18.509 1.00 24.23 167 LYS A N 1
ATOM 1325 C CA . LYS A 1 167 ? 46.318 44.464 -19.778 1.00 24.23 167 LYS A CA 1
ATOM 1326 C C . LYS A 1 167 ? 45.305 43.600 -20.567 1.00 24.23 167 LYS A C 1
ATOM 1328 O O . LYS A 1 167 ? 45.663 42.674 -21.287 1.00 24.23 167 LYS A O 1
ATOM 1333 N N . LYS A 1 168 ? 44.057 44.086 -20.635 1.00 25.00 168 LYS A N 1
ATOM 1334 C CA . LYS A 1 168 ? 43.126 43.777 -21.741 1.00 25.00 168 LYS A CA 1
ATOM 1335 C C . LYS A 1 168 ? 43.703 44.242 -23.089 1.00 25.00 168 LYS A C 1
ATOM 1337 O O . LYS A 1 168 ? 44.233 45.348 -23.177 1.00 25.00 168 LYS A O 1
ATOM 1342 N N . GLY A 1 169 ? 43.478 43.459 -24.144 1.00 24.06 169 GLY A N 1
ATOM 1343 C CA . GLY A 1 169 ? 43.612 43.864 -25.549 1.00 24.06 169 GLY A CA 1
ATOM 1344 C C . GLY A 1 169 ? 42.358 43.442 -26.337 1.00 24.06 169 GLY A C 1
ATOM 1345 O O . GLY A 1 169 ? 41.872 42.335 -26.108 1.00 24.06 169 GLY A O 1
ATOM 1346 N N . PRO A 1 170 ? 41.774 44.290 -27.206 1.00 32.53 170 PRO A N 1
ATOM 1347 C CA . PRO A 1 170 ? 40.507 43.987 -27.874 1.00 32.53 170 PRO A CA 1
ATOM 1348 C C . PRO A 1 170 ? 40.702 43.327 -29.246 1.00 32.53 170 PRO A C 1
ATOM 1350 O O . PRO A 1 170 ? 41.588 43.726 -30.001 1.00 32.53 170 PRO A O 1
ATOM 1353 N N . ASN A 1 171 ? 39.796 42.428 -29.652 1.00 25.56 171 ASN A N 1
ATOM 1354 C CA . ASN A 1 171 ? 39.521 42.243 -31.081 1.00 25.56 171 ASN A CA 1
ATOM 1355 C C . ASN A 1 171 ? 38.090 41.761 -31.390 1.00 25.56 171 ASN A C 1
ATOM 1357 O O . ASN A 1 171 ? 37.335 41.380 -30.496 1.00 25.56 171 ASN A O 1
ATOM 1361 N N . LYS A 1 172 ? 37.687 41.877 -32.661 1.00 24.34 172 LYS A N 1
ATOM 1362 C CA . LYS A 1 172 ? 36.290 41.796 -33.118 1.00 24.34 172 LYS A CA 1
ATOM 1363 C C . LYS A 1 172 ? 35.857 40.394 -33.569 1.00 24.34 172 LYS A C 1
ATOM 1365 O O . LYS A 1 172 ? 36.608 39.675 -34.212 1.00 24.34 172 LYS A O 1
ATOM 1370 N N . LYS A 1 173 ? 34.573 40.112 -33.306 1.00 24.12 173 LYS A N 1
ATOM 1371 C CA . LYS A 1 173 ? 33.630 39.226 -34.022 1.00 24.12 173 LYS A CA 1
ATOM 1372 C C . LYS A 1 173 ? 34.194 38.314 -35.132 1.00 24.12 173 LYS A C 1
ATOM 1374 O O . LYS A 1 173 ? 34.535 38.787 -36.212 1.00 24.12 173 LYS A O 1
ATOM 1379 N N . SER A 1 174 ? 33.939 37.017 -34.990 1.00 24.75 174 SER A N 1
ATOM 1380 C CA . SER A 1 174 ? 33.284 36.248 -36.058 1.00 24.75 174 SER A CA 1
ATOM 1381 C C . SER A 1 174 ? 32.116 35.465 -35.446 1.00 24.75 174 SER A C 1
ATOM 1383 O O . SER A 1 174 ? 32.149 35.130 -34.263 1.00 24.75 174 SER A O 1
ATOM 1385 N N . ALA A 1 175 ? 31.035 35.262 -36.202 1.00 27.64 175 ALA A N 1
ATOM 1386 C CA . ALA A 1 175 ? 29.809 34.648 -35.694 1.00 27.64 175 ALA A CA 1
ATOM 1387 C C . ALA A 1 175 ? 29.497 33.350 -36.446 1.00 27.64 175 ALA A C 1
ATOM 1389 O O . ALA A 1 175 ? 29.433 33.339 -37.674 1.00 27.64 175 ALA A O 1
ATOM 1390 N N . LYS A 1 176 ? 29.232 32.275 -35.700 1.00 25.08 176 LYS A N 1
ATOM 1391 C CA . LYS A 1 176 ? 28.491 31.101 -36.175 1.00 25.08 176 LYS A CA 1
ATOM 1392 C C . LYS A 1 176 ? 27.266 30.928 -35.285 1.00 25.08 176 LYS A C 1
ATOM 1394 O O . LYS A 1 176 ? 27.363 31.060 -34.068 1.00 25.08 176 LYS A O 1
ATOM 1399 N N . ALA A 1 177 ? 26.113 30.683 -35.901 1.00 28.39 177 ALA A N 1
ATOM 1400 C CA . ALA A 1 177 ? 24.836 30.631 -35.203 1.00 28.39 177 ALA A CA 1
ATOM 1401 C C . ALA A 1 177 ? 24.696 29.330 -34.395 1.00 28.39 177 ALA A C 1
ATOM 1403 O O . ALA A 1 177 ? 24.283 28.299 -34.923 1.00 28.39 177 ALA A O 1
ATOM 1404 N N . ALA A 1 178 ? 25.017 29.387 -33.103 1.00 25.25 178 ALA A N 1
ATOM 1405 C CA . ALA A 1 178 ? 24.556 28.384 -32.156 1.00 25.25 178 ALA A CA 1
ATOM 1406 C C . ALA A 1 178 ? 23.047 28.576 -31.930 1.00 25.25 178 ALA A C 1
ATOM 1408 O O . ALA A 1 178 ? 22.608 29.668 -31.569 1.00 25.25 178 ALA A O 1
ATOM 1409 N N . LYS A 1 179 ? 22.248 27.519 -32.125 1.00 29.72 179 LYS A N 1
ATOM 1410 C CA . LYS A 1 179 ? 20.868 27.502 -31.622 1.00 29.72 179 LYS A CA 1
ATOM 1411 C C . LYS A 1 179 ? 20.941 27.559 -30.097 1.00 29.72 179 LYS A C 1
ATOM 1413 O O . LYS A 1 179 ? 21.563 26.691 -29.489 1.00 29.72 179 LYS A O 1
ATOM 1418 N N . SER A 1 180 ? 20.316 28.557 -29.485 1.00 26.97 180 SER A N 1
ATOM 1419 C CA . SER A 1 180 ? 20.256 28.676 -28.030 1.00 26.97 180 SER A CA 1
ATOM 1420 C C . SER A 1 180 ? 19.388 27.558 -27.447 1.00 26.97 180 SER A C 1
ATOM 1422 O O . SER A 1 180 ? 18.164 27.692 -27.390 1.00 26.97 180 SER A O 1
ATOM 1424 N N . LYS A 1 181 ? 20.013 26.465 -26.983 1.00 30.72 181 LYS A N 1
ATOM 1425 C CA . LYS A 1 181 ? 19.409 25.659 -25.916 1.00 30.72 181 LYS A CA 1
ATOM 1426 C C . LYS A 1 181 ? 19.190 26.607 -24.738 1.00 30.72 181 LYS A C 1
ATOM 1428 O O . LYS A 1 181 ? 20.151 27.176 -24.225 1.00 30.72 181 LYS A O 1
ATOM 1433 N N . VAL A 1 182 ? 17.933 26.807 -24.355 1.00 33.03 182 VAL A N 1
ATOM 1434 C CA . VAL A 1 182 ? 17.597 27.484 -23.103 1.00 33.03 182 VAL A CA 1
ATOM 1435 C C . VAL A 1 182 ? 17.902 26.477 -22.002 1.00 33.03 182 VAL A C 1
ATOM 1437 O O . VAL A 1 182 ? 17.150 25.524 -21.816 1.00 33.03 182 VAL A O 1
ATOM 1440 N N . ASP A 1 183 ? 19.048 26.632 -21.342 1.00 35.41 183 ASP A N 1
ATOM 1441 C CA . ASP A 1 183 ? 19.403 25.818 -20.180 1.00 35.41 183 ASP A CA 1
ATOM 1442 C C . ASP A 1 183 ? 18.516 26.300 -19.023 1.00 35.41 183 ASP A C 1
ATOM 1444 O O . ASP A 1 183 ? 18.740 27.365 -18.447 1.00 35.41 183 ASP A O 1
ATOM 1448 N N . ILE A 1 184 ? 17.413 25.585 -18.779 1.00 43.41 184 ILE A N 1
ATOM 1449 C CA . ILE A 1 184 ? 16.443 25.933 -17.737 1.00 43.41 184 ILE A CA 1
ATOM 1450 C C . ILE A 1 184 ? 17.052 25.526 -16.397 1.00 43.41 184 ILE A C 1
ATOM 1452 O O . ILE A 1 184 ? 16.840 24.411 -15.919 1.00 43.41 184 ILE A O 1
ATOM 1456 N N . THR A 1 185 ? 17.824 26.434 -15.800 1.00 47.59 185 THR A N 1
ATOM 1457 C CA . THR A 1 185 ? 18.352 26.272 -14.445 1.00 47.59 185 THR A CA 1
ATOM 1458 C C . THR A 1 185 ? 17.189 26.028 -13.488 1.00 47.59 185 THR A C 1
ATOM 1460 O O . THR A 1 185 ? 16.286 26.863 -13.373 1.00 47.59 185 THR A O 1
ATOM 1463 N N . LEU A 1 186 ? 17.181 24.878 -12.811 1.00 51.50 186 LEU A N 1
ATOM 1464 C CA . LEU A 1 186 ? 16.163 24.605 -11.801 1.00 51.50 186 LEU A CA 1
ATOM 1465 C C . LEU A 1 186 ? 16.354 25.571 -10.618 1.00 51.50 186 LEU A C 1
ATOM 1467 O O . LEU A 1 186 ? 17.496 25.847 -10.243 1.00 51.50 186 LEU A O 1
ATOM 1471 N N . PRO A 1 187 ? 15.269 26.102 -10.025 1.00 53.16 187 PRO A N 1
ATOM 1472 C CA . PRO A 1 187 ? 15.380 26.902 -8.812 1.00 53.16 187 PRO A CA 1
ATOM 1473 C C . PRO A 1 187 ? 15.897 26.045 -7.640 1.00 53.16 187 PRO A C 1
ATOM 1475 O O . PRO A 1 187 ? 15.730 24.819 -7.662 1.00 53.16 187 PRO A O 1
ATOM 1478 N N . PRO A 1 188 ? 16.493 26.675 -6.608 1.00 51.00 188 PRO A N 1
ATOM 1479 C CA . PRO A 1 188 ? 16.881 25.984 -5.383 1.00 51.00 188 PRO A CA 1
ATOM 1480 C C . PRO A 1 188 ? 15.674 25.329 -4.696 1.00 51.00 188 PRO A C 1
ATOM 1482 O O . PRO A 1 188 ? 14.517 25.629 -4.994 1.00 51.00 188 PRO A O 1
ATOM 1485 N N . ASN A 1 189 ? 15.961 24.392 -3.796 1.00 54.22 189 ASN A N 1
ATOM 1486 C CA . ASN A 1 189 ? 14.948 23.565 -3.149 1.00 54.22 189 ASN A CA 1
ATOM 1487 C C . ASN A 1 189 ? 14.057 24.378 -2.197 1.00 54.22 189 ASN A C 1
ATOM 1489 O O . ASN A 1 189 ? 14.553 25.232 -1.462 1.00 54.22 189 ASN A O 1
ATOM 1493 N N . ASP A 1 190 ? 12.781 24.001 -2.111 1.00 47.41 190 ASP A N 1
ATOM 1494 C CA . ASP A 1 190 ? 12.038 24.132 -0.857 1.00 47.41 190 ASP A CA 1
ATOM 1495 C C . ASP A 1 190 ? 12.765 23.316 0.238 1.00 47.41 190 ASP A C 1
ATOM 1497 O O . ASP A 1 190 ? 13.301 22.243 -0.072 1.00 47.41 190 ASP A O 1
ATOM 1501 N N . PRO A 1 191 ? 12.802 23.763 1.506 1.00 50.81 191 PRO A N 1
ATOM 1502 C CA . PRO A 1 191 ? 13.350 22.946 2.586 1.00 50.81 191 PRO A CA 1
ATOM 1503 C C . PRO A 1 191 ? 12.563 21.627 2.730 1.00 50.81 191 PRO A C 1
ATOM 1505 O O . PRO A 1 191 ? 11.354 21.607 2.466 1.00 50.81 191 PRO A O 1
ATOM 1508 N N . PRO A 1 192 ? 13.215 20.519 3.144 1.00 54.12 192 PRO A N 1
ATOM 1509 C CA . PRO A 1 192 ? 12.518 19.266 3.422 1.00 54.12 192 PRO A CA 1
ATOM 1510 C C . PRO A 1 192 ? 11.449 19.494 4.496 1.00 54.12 192 PRO A C 1
ATOM 1512 O O . PRO A 1 192 ? 11.657 20.251 5.445 1.00 54.12 192 PRO A O 1
ATOM 1515 N N . TYR A 1 193 ? 10.286 18.863 4.337 1.00 53.78 193 TYR A N 1
ATOM 1516 C CA . TYR A 1 193 ? 9.183 19.048 5.274 1.00 53.78 193 TYR A CA 1
ATOM 1517 C C . TYR A 1 193 ? 9.460 18.240 6.542 1.00 53.78 193 TYR A C 1
ATOM 1519 O O . TYR A 1 193 ? 9.348 17.016 6.534 1.00 53.78 193 TYR A O 1
ATOM 1527 N N . GLU A 1 194 ? 9.830 18.911 7.627 1.00 62.84 194 GLU A N 1
ATOM 1528 C CA . GLU A 1 194 ? 9.965 18.269 8.933 1.00 62.84 194 GLU A CA 1
ATOM 1529 C C . GLU A 1 194 ? 8.596 17.750 9.399 1.00 62.84 194 GLU A C 1
ATOM 1531 O O . GLU A 1 194 ? 7.726 18.517 9.810 1.00 62.84 194 GLU A O 1
ATOM 1536 N N . TRP A 1 195 ? 8.405 16.430 9.321 1.00 66.44 195 TRP A N 1
ATOM 1537 C CA . TRP A 1 195 ? 7.248 15.757 9.903 1.00 66.44 195 TRP A CA 1
ATOM 1538 C C . TRP A 1 195 ? 7.206 16.004 11.416 1.00 66.44 195 TRP A C 1
ATOM 1540 O O . TRP A 1 195 ? 8.226 15.869 12.096 1.00 66.44 195 TRP A O 1
ATOM 1550 N N . VAL A 1 196 ? 6.017 16.274 11.963 1.00 80.38 196 VAL A N 1
ATOM 1551 C CA . VAL A 1 196 ? 5.819 16.296 13.420 1.00 80.38 196 VAL A CA 1
ATOM 1552 C C . VAL A 1 196 ? 6.171 14.915 13.981 1.00 80.38 196 VAL A C 1
ATOM 1554 O O . VAL A 1 196 ? 5.628 13.896 13.543 1.00 80.38 196 VAL A O 1
ATOM 1557 N N . VAL A 1 197 ? 7.102 14.863 14.932 1.00 86.12 197 VAL A N 1
ATOM 1558 C CA . VAL A 1 197 ? 7.550 13.608 15.554 1.00 86.12 197 VAL A CA 1
ATOM 1559 C C . VAL A 1 197 ? 6.373 12.962 16.292 1.00 86.12 197 VAL A C 1
ATOM 1561 O O . VAL A 1 197 ? 5.596 13.651 16.946 1.00 86.12 197 VAL A O 1
ATOM 1564 N N . GLY A 1 198 ? 6.187 11.649 16.141 1.00 89.44 198 GLY A N 1
ATOM 1565 C CA . GLY A 1 198 ? 5.008 10.951 16.664 1.00 89.44 198 GLY A CA 1
ATOM 1566 C C . GLY A 1 198 ? 3.752 11.026 15.783 1.00 89.44 198 GLY A C 1
ATOM 1567 O O . GLY A 1 198 ? 2.754 10.388 16.113 1.00 89.44 198 GLY A O 1
ATOM 1568 N N . SER A 1 199 ? 3.794 11.713 14.632 1.00 88.44 199 SER A N 1
ATOM 1569 C CA . SER A 1 199 ? 2.695 11.733 13.642 1.00 88.44 199 SER A CA 1
ATOM 1570 C C . SER A 1 199 ? 2.143 10.362 13.196 1.00 88.44 199 SER A C 1
ATOM 1572 O O . SER A 1 199 ? 0.935 10.304 12.945 1.00 88.44 199 SER A O 1
ATOM 1574 N N . PRO A 1 200 ? 2.901 9.238 13.177 1.00 90.31 200 PRO A N 1
ATOM 1575 C CA . PRO A 1 200 ? 2.330 7.911 12.914 1.00 90.31 200 PRO A CA 1
ATOM 1576 C C . PRO A 1 200 ? 1.209 7.493 13.877 1.00 90.31 200 PRO A C 1
ATOM 1578 O O . PRO A 1 200 ? 0.382 6.660 13.512 1.00 90.31 200 PRO A O 1
ATOM 1581 N N . ALA A 1 201 ? 1.127 8.084 15.078 1.00 94.12 201 ALA A N 1
ATOM 1582 C CA . ALA A 1 201 ? 0.009 7.844 15.988 1.00 94.12 201 ALA A CA 1
ATOM 1583 C C . ALA A 1 201 ? -1.342 8.223 15.370 1.00 94.12 201 ALA A C 1
ATOM 1585 O O . ALA A 1 201 ? -2.321 7.517 15.591 1.00 94.12 201 ALA A O 1
ATOM 1586 N N . GLY A 1 202 ? -1.409 9.306 14.588 1.00 93.31 202 GLY A N 1
ATOM 1587 C CA . GLY A 1 202 ? -2.669 9.794 14.028 1.00 93.31 202 GLY A CA 1
ATOM 1588 C C . GLY A 1 202 ? -3.256 8.848 12.983 1.00 93.31 202 GLY A C 1
ATOM 1589 O O . GLY A 1 202 ? -4.400 8.414 13.106 1.00 93.31 202 GLY A O 1
ATOM 1590 N N . SER A 1 203 ? -2.458 8.470 11.982 1.00 91.88 203 SER A N 1
ATOM 1591 C CA . SER A 1 203 ? -2.900 7.554 10.924 1.00 91.88 203 SER A CA 1
ATOM 1592 C C . SER A 1 203 ? -3.207 6.155 11.461 1.00 91.88 203 SER A C 1
ATOM 1594 O O . SER A 1 203 ? -4.178 5.539 11.020 1.00 91.88 203 SER A O 1
ATOM 1596 N N . ALA A 1 204 ? -2.419 5.657 12.417 1.00 94.50 204 ALA A N 1
ATOM 1597 C CA . ALA A 1 204 ? -2.635 4.341 13.004 1.00 94.50 204 ALA A CA 1
ATOM 1598 C C . ALA A 1 204 ? -3.866 4.308 13.929 1.00 94.50 204 ALA A C 1
ATOM 1600 O O . ALA A 1 204 ? -4.657 3.369 13.851 1.00 94.50 204 ALA A O 1
ATOM 1601 N N . LEU A 1 205 ? -4.073 5.335 14.764 1.00 95.94 205 LEU A N 1
ATOM 1602 C CA . LEU A 1 205 ? -5.241 5.421 15.645 1.00 95.94 205 LEU A CA 1
ATOM 1603 C C . LEU A 1 205 ? -6.542 5.559 14.842 1.00 95.94 205 LEU A C 1
ATOM 1605 O O . LEU A 1 205 ? -7.510 4.862 15.135 1.00 95.94 205 LEU A O 1
ATOM 1609 N N . SER A 1 206 ? -6.539 6.392 13.796 1.00 95.69 206 SER A N 1
ATOM 1610 C CA . SER A 1 206 ? -7.664 6.556 12.866 1.00 95.69 206 SER A CA 1
ATOM 1611 C C . SER A 1 206 ? -8.070 5.229 12.203 1.00 95.69 206 SER A C 1
ATOM 1613 O O . SER A 1 206 ? -9.241 4.847 12.240 1.00 95.69 206 SER A O 1
ATOM 1615 N N . GLN A 1 207 ? -7.100 4.468 11.676 1.00 95.75 207 GLN A N 1
ATOM 1616 C CA . GLN A 1 207 ? -7.352 3.154 11.068 1.00 95.75 207 GLN A CA 1
ATOM 1617 C C . GLN A 1 207 ? -7.837 2.115 12.087 1.00 95.75 207 GLN A C 1
ATOM 1619 O O . GLN A 1 207 ? -8.802 1.399 11.819 1.00 95.75 207 GLN A O 1
ATOM 1624 N N . ALA A 1 208 ? -7.214 2.049 13.268 1.00 96.56 208 ALA A N 1
ATOM 1625 C CA . ALA A 1 208 ? -7.610 1.112 14.317 1.00 96.56 208 ALA A CA 1
ATOM 1626 C C . ALA A 1 208 ? -9.051 1.373 14.794 1.00 96.56 208 ALA A C 1
ATOM 1628 O O . ALA A 1 208 ? -9.811 0.424 14.985 1.00 96.56 208 ALA A O 1
ATOM 1629 N N . MET A 1 209 ? -9.450 2.645 14.920 1.00 96.25 209 MET A N 1
ATOM 1630 C CA . MET A 1 209 ? -10.819 3.049 15.260 1.00 96.25 209 MET A CA 1
ATOM 1631 C C . MET A 1 209 ? -11.821 2.673 14.162 1.00 96.25 209 MET A C 1
ATOM 1633 O O . MET A 1 209 ? -12.873 2.128 14.485 1.00 96.25 209 MET A O 1
ATOM 1637 N N . CYS A 1 210 ? -11.479 2.855 12.883 1.00 95.88 210 CYS A N 1
ATOM 1638 C CA . CYS A 1 210 ? -12.328 2.439 11.762 1.00 95.88 210 CYS A CA 1
ATOM 1639 C C . CYS A 1 210 ? -12.565 0.914 11.754 1.00 95.88 210 CYS A C 1
ATOM 1641 O O . CYS A 1 210 ? -13.698 0.447 11.614 1.00 95.88 210 CYS A O 1
ATOM 1643 N N . ILE A 1 211 ? -11.514 0.116 11.977 1.00 96.56 211 ILE A N 1
ATOM 1644 C CA . ILE A 1 211 ? -11.625 -1.350 12.073 1.00 96.56 211 ILE A CA 1
ATOM 1645 C C . ILE A 1 211 ? -12.447 -1.761 13.303 1.00 96.56 211 ILE A C 1
ATOM 1647 O O . ILE A 1 211 ? -13.303 -2.646 13.210 1.00 96.56 211 ILE A O 1
ATOM 1651 N N . ALA A 1 212 ? -12.240 -1.101 14.442 1.00 95.88 212 ALA A N 1
ATOM 1652 C CA . ALA A 1 212 ? -13.010 -1.345 15.653 1.00 95.88 212 ALA A CA 1
ATOM 1653 C C . ALA A 1 212 ? -14.497 -0.995 15.471 1.00 95.88 212 ALA A C 1
ATOM 1655 O O . ALA A 1 212 ? -15.356 -1.787 15.856 1.00 95.88 212 ALA A O 1
ATOM 1656 N N . GLU A 1 213 ? -14.825 0.131 14.830 1.00 94.56 213 GLU A N 1
ATOM 1657 C CA . GLU A 1 213 ? -16.210 0.527 14.565 1.00 94.56 213 GLU A CA 1
ATOM 1658 C C . GLU A 1 213 ? -16.903 -0.443 13.585 1.00 94.56 213 GLU A C 1
ATOM 1660 O O . GLU A 1 213 ? -18.028 -0.873 13.856 1.00 94.56 213 GLU A O 1
ATOM 1665 N N . ALA A 1 214 ? -16.221 -0.889 12.520 1.00 94.50 214 ALA A N 1
ATOM 1666 C CA . ALA A 1 214 ? -16.717 -1.960 11.646 1.00 94.50 214 ALA A CA 1
ATOM 1667 C C . ALA A 1 214 ? -16.993 -3.264 12.426 1.00 94.50 214 ALA A C 1
ATOM 1669 O O . ALA A 1 214 ? -18.028 -3.902 12.230 1.00 94.50 214 ALA A O 1
ATOM 1670 N N . THR A 1 215 ? -16.114 -3.610 13.376 1.00 94.88 215 THR A N 1
ATOM 1671 C CA . THR A 1 215 ? -16.238 -4.804 14.233 1.00 94.88 215 THR A CA 1
ATOM 1672 C C . THR A 1 215 ? -17.408 -4.703 15.225 1.00 94.88 215 THR A C 1
ATOM 1674 O O . THR A 1 215 ? -18.020 -5.719 15.547 1.00 94.88 215 THR A O 1
ATOM 1677 N N . VAL A 1 216 ? -17.780 -3.504 15.700 1.00 92.69 216 VAL A N 1
ATOM 1678 C CA . VAL A 1 216 ? -19.020 -3.317 16.492 1.00 92.69 216 VAL A CA 1
ATOM 1679 C C . VAL A 1 216 ? -20.270 -3.410 15.618 1.00 92.69 216 VAL A C 1
ATOM 1681 O O . VAL A 1 216 ? -21.295 -3.918 16.073 1.00 92.69 216 VAL A O 1
ATOM 1684 N N . ARG A 1 217 ? -20.198 -2.905 14.381 1.00 90.94 217 ARG A N 1
ATOM 1685 C CA . ARG A 1 217 ? -21.308 -2.900 13.415 1.00 90.94 217 ARG A CA 1
ATOM 1686 C C . ARG A 1 217 ? -21.620 -4.282 12.820 1.00 90.94 217 ARG A C 1
ATOM 1688 O O . ARG A 1 217 ? -22.691 -4.421 12.242 1.00 90.94 217 ARG A O 1
ATOM 1695 N N . ASP A 1 218 ? -20.725 -5.261 12.975 1.00 92.06 218 ASP A N 1
ATOM 1696 C CA . ASP A 1 218 ? -20.811 -6.612 12.386 1.00 92.06 218 ASP A CA 1
ATOM 1697 C C . ASP A 1 218 ? -20.904 -6.579 10.842 1.00 92.06 218 ASP A C 1
ATOM 1699 O O . ASP A 1 218 ? -21.706 -7.273 10.219 1.00 92.06 218 ASP A O 1
ATOM 1703 N N . VAL A 1 219 ? -20.086 -5.713 10.224 1.00 92.44 219 VAL A N 1
ATOM 1704 C CA . VAL A 1 219 ? -19.981 -5.511 8.762 1.00 92.44 219 VAL A CA 1
ATOM 1705 C C . VAL A 1 219 ? -18.534 -5.657 8.291 1.00 92.44 219 VAL A C 1
ATOM 1707 O O . VAL A 1 219 ? -17.594 -5.510 9.077 1.00 92.44 219 VAL A O 1
ATOM 1710 N N . PHE A 1 220 ? -18.316 -5.890 6.995 1.00 94.19 220 PHE A N 1
ATOM 1711 C CA . PHE A 1 220 ? -16.959 -5.918 6.456 1.00 94.19 220 PHE A CA 1
ATOM 1712 C C . PHE A 1 220 ? -16.347 -4.508 6.413 1.00 94.19 220 PHE A C 1
ATOM 1714 O O . PHE A 1 220 ? -17.012 -3.514 6.118 1.00 94.19 220 PHE A O 1
ATOM 1721 N N . LEU A 1 221 ? -15.032 -4.416 6.637 1.00 94.19 221 LEU A N 1
ATOM 1722 C CA . LEU A 1 221 ? -14.300 -3.142 6.685 1.00 94.19 221 LEU A CA 1
ATOM 1723 C C . LEU A 1 221 ? -14.508 -2.271 5.430 1.00 94.19 221 LEU A C 1
ATOM 1725 O O . LEU A 1 221 ? -14.671 -1.058 5.543 1.00 94.19 221 LEU A O 1
ATOM 1729 N N . PHE A 1 222 ? -14.553 -2.877 4.238 1.00 92.81 222 PHE A N 1
ATOM 1730 C CA . PHE A 1 222 ? -14.777 -2.143 2.987 1.00 92.81 222 PHE A CA 1
ATOM 1731 C C . PHE A 1 222 ? -16.196 -1.555 2.883 1.00 92.81 222 PHE A C 1
ATOM 1733 O O . PHE A 1 222 ? -16.382 -0.514 2.255 1.00 92.81 222 PHE A O 1
ATOM 1740 N N . GLU A 1 223 ? -17.190 -2.179 3.522 1.00 91.44 223 GLU A N 1
ATOM 1741 C CA . GLU A 1 223 ? -18.568 -1.682 3.576 1.00 91.44 223 GLU A CA 1
ATOM 1742 C C . GLU A 1 223 ? -18.660 -0.478 4.514 1.00 91.44 223 GLU A C 1
ATOM 1744 O O . GLU A 1 223 ? -19.292 0.517 4.164 1.00 91.44 223 GLU A O 1
ATOM 1749 N N . HIS A 1 224 ? -17.968 -0.529 5.657 1.00 91.94 224 HIS A N 1
ATOM 1750 C CA . HIS A 1 224 ? -17.886 0.592 6.593 1.00 91.94 224 HIS A CA 1
ATOM 1751 C C . HIS A 1 224 ? -17.122 1.790 6.006 1.00 91.94 224 HIS A C 1
ATOM 1753 O O . HIS A 1 224 ? -17.617 2.914 6.057 1.00 91.94 224 HIS A O 1
ATOM 1759 N N . ILE A 1 225 ? -15.967 1.564 5.369 1.00 92.31 225 ILE A N 1
ATOM 1760 C CA . ILE A 1 225 ? -15.220 2.623 4.665 1.00 92.31 225 ILE A CA 1
ATOM 1761 C C . ILE A 1 225 ? -16.093 3.261 3.571 1.00 92.31 225 ILE A C 1
ATOM 1763 O O . ILE A 1 225 ? -16.127 4.485 3.435 1.00 92.31 225 ILE A O 1
ATOM 1767 N N . ALA A 1 226 ? -16.866 2.459 2.832 1.00 89.75 226 ALA A N 1
ATOM 1768 C CA . ALA A 1 226 ? -17.817 2.982 1.857 1.00 89.75 226 ALA A CA 1
ATOM 1769 C C . ALA A 1 226 ? -18.984 3.756 2.506 1.00 89.75 226 ALA A C 1
ATOM 1771 O O . ALA A 1 226 ? -19.380 4.796 1.984 1.00 89.75 226 ALA A O 1
ATOM 1772 N N . SER A 1 227 ? -19.512 3.302 3.651 1.00 87.75 227 SER A N 1
ATOM 1773 C CA . SER A 1 227 ? -20.611 3.971 4.365 1.00 87.75 227 SER A CA 1
ATOM 1774 C C . SER A 1 227 ? -20.189 5.307 4.995 1.00 87.75 227 SER A C 1
ATOM 1776 O O . SER A 1 227 ? -21.021 6.204 5.143 1.00 87.75 227 SER A O 1
ATOM 1778 N N . LEU A 1 228 ? -18.903 5.445 5.339 1.00 88.69 228 LEU A N 1
ATOM 1779 C CA . LEU A 1 228 ? -18.266 6.706 5.725 1.00 88.69 228 LEU A CA 1
ATOM 1780 C C . LEU A 1 228 ? -18.113 7.639 4.512 1.00 88.69 228 LEU A C 1
ATOM 1782 O O . LEU A 1 228 ? -18.499 8.805 4.582 1.00 88.69 228 LEU A O 1
ATOM 1786 N N . ALA A 1 229 ? -17.618 7.123 3.381 1.00 85.06 229 ALA A N 1
ATOM 1787 C CA . ALA A 1 229 ? -17.394 7.902 2.160 1.00 85.06 229 ALA A CA 1
ATOM 1788 C C . ALA A 1 229 ? -18.687 8.447 1.514 1.00 85.06 229 ALA A C 1
ATOM 1790 O O . ALA A 1 229 ? -18.651 9.498 0.875 1.00 85.06 229 ALA A O 1
ATOM 1791 N N . THR A 1 230 ? -19.835 7.779 1.689 1.00 77.50 230 THR A N 1
ATOM 1792 C CA . THR A 1 230 ? -21.152 8.269 1.224 1.00 77.50 230 THR A CA 1
ATOM 1793 C C . THR A 1 230 ? -21.825 9.255 2.191 1.00 77.50 230 THR A C 1
ATOM 1795 O O . THR A 1 230 ? -22.906 9.767 1.890 1.00 77.50 230 THR A O 1
ATOM 1798 N N . GLY A 1 231 ? -21.226 9.525 3.358 1.00 66.88 231 GLY A N 1
ATOM 1799 C CA . GLY A 1 231 ? -21.659 10.547 4.323 1.00 66.88 231 GLY A CA 1
ATOM 1800 C C . GLY A 1 231 ? -22.991 10.295 5.046 1.00 66.88 231 GLY A C 1
ATOM 1801 O O . GLY A 1 231 ? -23.348 11.066 5.930 1.00 66.88 231 GLY A O 1
ATOM 1802 N N . ASN A 1 232 ? -23.724 9.232 4.700 1.00 59.94 232 ASN A N 1
ATOM 1803 C CA . ASN A 1 232 ? -25.077 8.944 5.202 1.00 59.94 232 ASN A CA 1
ATOM 1804 C C . ASN A 1 232 ? -25.233 7.515 5.762 1.00 59.94 232 ASN A C 1
ATOM 1806 O O . ASN A 1 232 ? -26.354 7.018 5.862 1.00 59.94 232 ASN A O 1
ATOM 1810 N N . ASN A 1 233 ? -24.131 6.812 6.065 1.00 59.91 233 ASN A N 1
ATOM 1811 C CA . ASN A 1 233 ? -24.128 5.362 6.325 1.00 59.91 233 ASN A CA 1
ATOM 1812 C C . ASN A 1 233 ? -24.769 4.532 5.182 1.00 59.91 233 ASN A C 1
ATOM 1814 O O . ASN A 1 233 ? -25.197 3.398 5.392 1.00 59.91 233 ASN A O 1
ATOM 1818 N N . GLN A 1 234 ? -24.835 5.076 3.961 1.00 63.75 234 GLN A N 1
ATOM 1819 C CA . GLN A 1 234 ? -25.431 4.393 2.814 1.00 63.75 234 GLN A CA 1
ATOM 1820 C C . GLN A 1 234 ? -24.425 3.403 2.227 1.00 63.75 234 GLN A C 1
ATOM 1822 O O . GLN A 1 234 ? -23.445 3.791 1.587 1.00 63.75 234 GLN A O 1
ATOM 1827 N N . VAL A 1 235 ? -24.684 2.119 2.467 1.00 68.00 235 VAL A N 1
ATOM 1828 C CA . VAL A 1 235 ? -23.936 0.990 1.906 1.00 68.00 235 VAL A CA 1
ATOM 1829 C C . VAL A 1 235 ? -24.182 0.933 0.386 1.00 68.00 235 VAL A C 1
ATOM 1831 O O . VAL A 1 235 ? -25.345 0.890 -0.025 1.00 68.00 235 VAL A O 1
ATOM 1834 N N . PRO A 1 236 ? -23.141 0.952 -0.471 1.00 74.62 236 PRO A N 1
ATOM 1835 C CA . PRO A 1 236 ? -23.324 0.845 -1.917 1.00 74.62 236 PRO A CA 1
ATOM 1836 C C . PRO A 1 236 ? -23.966 -0.480 -2.337 1.00 74.62 236 PRO A C 1
ATOM 1838 O O . PRO A 1 236 ? -23.592 -1.547 -1.863 1.00 74.62 236 PRO A O 1
ATOM 1841 N N . THR A 1 237 ? -24.867 -0.432 -3.317 1.00 79.94 237 THR A N 1
ATOM 1842 C CA . THR A 1 237 ? -25.474 -1.631 -3.927 1.00 79.94 237 THR A CA 1
ATOM 1843 C C . THR A 1 237 ? -24.528 -2.391 -4.864 1.00 79.94 237 THR A C 1
ATOM 1845 O O . THR A 1 237 ? -24.864 -3.476 -5.335 1.00 79.94 237 THR A O 1
ATOM 1848 N N . SER A 1 238 ? -23.356 -1.828 -5.168 1.00 85.62 238 SER A N 1
ATOM 1849 C CA . SER A 1 238 ? -22.314 -2.457 -5.980 1.00 85.62 238 SER A CA 1
ATOM 1850 C C . SER A 1 238 ? -20.935 -1.922 -5.597 1.00 85.62 238 SER A C 1
ATOM 1852 O O . SER A 1 238 ? -20.774 -0.733 -5.320 1.00 85.62 238 SER A O 1
ATOM 1854 N N . TYR A 1 239 ? -19.936 -2.802 -5.622 1.00 86.25 239 TYR A N 1
ATOM 1855 C CA . TYR A 1 239 ? -18.535 -2.471 -5.367 1.00 86.25 239 TYR A CA 1
ATOM 1856 C C . TYR A 1 239 ? -17.716 -2.619 -6.650 1.00 86.25 239 TYR A C 1
ATOM 1858 O O . TYR A 1 239 ? -18.080 -3.372 -7.554 1.00 86.25 239 TYR A O 1
ATOM 1866 N N . ARG A 1 240 ? -16.587 -1.911 -6.724 1.00 84.12 240 ARG A N 1
ATOM 1867 C CA . ARG A 1 240 ? -15.590 -2.072 -7.789 1.00 84.12 240 ARG A CA 1
ATOM 1868 C C . ARG A 1 240 ? -14.291 -2.561 -7.169 1.00 84.12 240 ARG A C 1
ATOM 1870 O O . ARG A 1 240 ? -13.859 -2.022 -6.154 1.00 84.12 240 ARG A O 1
ATOM 1877 N N . LEU A 1 241 ? -13.681 -3.567 -7.783 1.00 85.12 241 LEU A N 1
ATOM 1878 C CA . LEU A 1 241 ? -12.352 -4.036 -7.404 1.00 85.12 241 LEU A CA 1
ATOM 1879 C C . LEU A 1 241 ? -11.300 -3.139 -8.086 1.00 85.12 241 LEU A C 1
ATOM 1881 O O . LEU A 1 241 ? -11.530 -2.715 -9.223 1.00 85.12 241 LEU A O 1
ATOM 1885 N N . PRO A 1 242 ? -10.185 -2.805 -7.413 1.00 85.12 242 PRO A N 1
ATOM 1886 C CA . PRO A 1 242 ? -9.120 -2.014 -8.018 1.00 85.12 242 PRO A CA 1
ATOM 1887 C C . PRO A 1 242 ? -8.430 -2.812 -9.126 1.00 85.12 242 PRO A C 1
ATOM 1889 O O . PRO A 1 242 ? -8.288 -4.030 -9.025 1.00 85.12 242 PRO A O 1
ATOM 1892 N N . LEU A 1 243 ? -7.962 -2.125 -10.168 1.00 83.69 243 LEU A N 1
ATOM 1893 C CA . LEU A 1 243 ? -7.100 -2.745 -11.171 1.00 83.69 243 LEU A CA 1
ATOM 1894 C C . LEU A 1 243 ? -5.738 -3.046 -10.532 1.00 83.69 243 LEU A C 1
ATOM 1896 O O . LEU A 1 243 ? -5.180 -2.186 -9.850 1.00 83.69 243 LEU A O 1
ATOM 1900 N N . LEU A 1 244 ? -5.209 -4.256 -10.727 1.00 89.62 244 LEU A N 1
ATOM 1901 C CA . LEU A 1 244 ? -3.906 -4.612 -10.167 1.00 89.62 244 LEU A CA 1
ATOM 1902 C C . LEU A 1 244 ? -2.778 -3.864 -10.885 1.00 89.62 244 LEU A C 1
ATOM 1904 O O . LEU A 1 244 ? -2.763 -3.756 -12.108 1.00 89.62 244 LEU A O 1
ATOM 1908 N N . MET A 1 245 ? -1.811 -3.401 -10.101 1.00 90.69 245 MET A N 1
ATOM 1909 C CA . MET A 1 245 ? -0.517 -2.913 -10.562 1.00 90.69 245 MET A CA 1
ATOM 1910 C C . MET A 1 245 ? 0.524 -3.676 -9.748 1.00 90.69 245 MET A C 1
ATOM 1912 O O . MET A 1 245 ? 0.545 -3.545 -8.526 1.00 90.69 245 MET A O 1
ATOM 1916 N N . VAL A 1 246 ? 1.321 -4.528 -10.393 1.00 93.06 246 VAL A N 1
ATOM 1917 C CA . VAL A 1 246 ? 2.285 -5.401 -9.701 1.00 93.06 246 VAL A CA 1
ATOM 1918 C C . VAL A 1 246 ? 3.679 -5.155 -10.247 1.00 93.06 246 VAL A C 1
ATOM 1920 O O . VAL A 1 246 ? 3.911 -5.315 -11.445 1.00 93.06 246 VAL A O 1
ATOM 1923 N N . THR A 1 247 ? 4.603 -4.767 -9.369 1.00 93.44 247 THR A N 1
ATOM 1924 C CA . THR A 1 247 ? 6.013 -4.581 -9.711 1.00 93.44 247 THR A CA 1
ATOM 1925 C C . THR A 1 247 ? 6.672 -5.930 -9.969 1.00 93.44 247 THR A C 1
ATOM 1927 O O . THR A 1 247 ? 6.776 -6.762 -9.074 1.00 93.44 247 THR A O 1
ATOM 1930 N N . MET A 1 248 ? 7.128 -6.139 -11.203 1.00 92.75 248 MET A N 1
ATOM 1931 C CA . MET A 1 248 ? 7.775 -7.383 -11.632 1.00 92.75 248 MET A CA 1
ATOM 1932 C C . MET A 1 248 ? 9.299 -7.279 -11.531 1.00 92.75 248 MET A C 1
ATOM 1934 O O . MET A 1 248 ? 9.974 -8.225 -11.124 1.00 92.75 248 MET A O 1
ATOM 1938 N N . LEU A 1 249 ? 9.838 -6.107 -11.885 1.00 91.00 249 LEU A N 1
ATOM 1939 C CA . LEU A 1 249 ? 11.270 -5.819 -11.892 1.00 91.00 249 LEU A CA 1
ATOM 1940 C C . LEU A 1 249 ? 11.579 -4.581 -11.054 1.00 91.00 249 LEU A C 1
ATOM 1942 O O . LEU A 1 249 ? 10.921 -3.547 -11.194 1.00 91.00 249 LEU A O 1
ATOM 1946 N N . HIS A 1 250 ? 12.625 -4.684 -10.238 1.00 88.69 250 HIS A N 1
ATOM 1947 C CA . HIS A 1 250 ? 13.237 -3.567 -9.529 1.00 88.69 250 HIS A CA 1
ATOM 1948 C C . HIS A 1 250 ? 14.594 -3.223 -10.163 1.00 88.69 250 HIS A C 1
ATOM 1950 O O . HIS A 1 250 ? 15.385 -4.104 -10.518 1.00 88.69 250 HIS A O 1
ATOM 1956 N N . CYS A 1 251 ? 14.846 -1.928 -10.313 1.00 85.19 251 CYS A N 1
ATOM 1957 C CA . CYS A 1 251 ? 15.995 -1.338 -10.995 1.00 85.19 251 CYS A CA 1
ATOM 1958 C C . CYS A 1 251 ? 16.483 -0.123 -10.176 1.00 85.19 251 CYS A C 1
ATOM 1960 O O . CYS A 1 251 ? 16.358 -0.096 -8.953 1.00 85.19 251 CYS A O 1
ATOM 1962 N N . GLY A 1 252 ? 17.065 0.890 -10.814 1.00 79.62 252 GLY A N 1
ATOM 1963 C CA . GLY A 1 252 ? 17.388 2.148 -10.156 1.00 79.62 252 GLY A CA 1
ATOM 1964 C C . GLY A 1 252 ? 18.754 2.121 -9.481 1.00 79.62 252 GLY A C 1
ATOM 1965 O O . GLY A 1 252 ? 19.504 1.146 -9.571 1.00 79.62 252 GLY A O 1
ATOM 1966 N N . LYS A 1 253 ? 19.063 3.198 -8.755 1.00 73.00 253 LYS A N 1
ATOM 1967 C CA . LYS A 1 253 ? 20.362 3.402 -8.091 1.00 73.00 253 LYS A CA 1
ATOM 1968 C C . LYS A 1 253 ? 20.685 2.380 -6.988 1.00 73.00 253 LYS A C 1
ATOM 1970 O O . LYS A 1 253 ? 21.837 2.290 -6.575 1.00 73.00 253 LYS A O 1
ATOM 1975 N N . LEU A 1 254 ? 19.690 1.630 -6.508 1.00 66.62 254 LEU A N 1
ATOM 1976 C CA . LEU A 1 254 ? 19.858 0.559 -5.516 1.00 66.62 254 LEU A CA 1
ATOM 1977 C C . LEU A 1 254 ? 20.171 -0.800 -6.168 1.00 66.62 254 LEU A C 1
ATOM 1979 O O . LEU A 1 254 ? 20.691 -1.703 -5.513 1.00 66.62 254 LEU A O 1
ATOM 1983 N N . SER A 1 255 ? 19.906 -0.941 -7.471 1.00 73.19 255 SER A N 1
ATOM 1984 C CA . SER A 1 255 ? 20.392 -2.067 -8.266 1.00 73.19 255 SER A CA 1
ATOM 1985 C C . SER A 1 255 ? 21.876 -1.878 -8.610 1.00 73.19 255 SER A C 1
ATOM 1987 O O . SER A 1 255 ? 22.346 -0.761 -8.811 1.00 73.19 255 SER A O 1
ATOM 1989 N N . ALA A 1 256 ? 22.624 -2.973 -8.761 1.00 73.00 256 ALA A N 1
ATOM 1990 C CA . ALA A 1 256 ? 24.014 -2.914 -9.241 1.00 73.00 256 ALA A CA 1
ATOM 1991 C C . ALA A 1 256 ? 24.129 -2.848 -10.784 1.00 73.00 256 ALA A C 1
ATOM 1993 O O . ALA A 1 256 ? 25.157 -3.229 -11.345 1.00 73.00 256 ALA A O 1
ATOM 1994 N N . GLY A 1 257 ? 23.059 -2.440 -11.477 1.00 78.75 257 GLY A N 1
ATOM 1995 C CA . GLY A 1 257 ? 23.081 -2.140 -12.909 1.00 78.75 257 GLY A CA 1
ATOM 1996 C C . GLY A 1 257 ? 23.559 -0.712 -13.192 1.00 78.75 257 GLY A C 1
ATOM 1997 O O . GLY A 1 257 ? 24.053 -0.009 -12.313 1.00 78.75 257 GLY A O 1
ATOM 1998 N N . LYS A 1 258 ? 23.380 -0.259 -14.437 1.00 84.94 258 LYS A N 1
ATOM 1999 C CA . LYS A 1 258 ? 23.511 1.163 -14.806 1.00 84.94 258 LYS A CA 1
ATOM 2000 C C . LYS A 1 258 ? 22.162 1.845 -15.034 1.00 84.94 258 LYS A C 1
ATOM 2002 O O . LYS A 1 258 ? 22.131 3.069 -15.095 1.00 84.94 258 LYS A O 1
ATOM 2007 N N . VAL A 1 259 ? 21.063 1.100 -15.187 1.00 87.25 259 VAL A N 1
ATOM 2008 C CA . VAL A 1 259 ? 19.725 1.671 -15.427 1.00 87.25 259 VAL A CA 1
ATOM 2009 C C . VAL A 1 259 ? 19.174 2.311 -14.154 1.00 87.25 259 VAL A C 1
ATOM 2011 O O . VAL A 1 259 ? 18.542 1.656 -13.332 1.00 87.25 259 VAL A O 1
ATOM 2014 N N . ASN A 1 260 ? 19.375 3.621 -14.037 1.00 85.50 260 ASN A N 1
ATOM 2015 C CA . ASN A 1 260 ? 18.764 4.438 -12.991 1.00 85.50 260 ASN A CA 1
ATOM 2016 C C . ASN A 1 260 ? 17.343 4.881 -13.363 1.00 85.50 260 ASN A C 1
ATOM 2018 O O . ASN A 1 260 ? 16.546 5.151 -12.476 1.00 85.50 260 ASN A O 1
ATOM 2022 N N . ALA A 1 261 ? 17.048 4.995 -14.665 1.00 83.44 261 ALA A N 1
ATOM 2023 C CA . ALA A 1 261 ? 15.823 5.590 -15.206 1.00 83.44 261 ALA A CA 1
ATOM 2024 C C . ALA A 1 261 ? 14.531 4.963 -14.673 1.00 83.44 261 ALA A C 1
ATOM 2026 O O . ALA A 1 261 ? 13.530 5.658 -14.545 1.00 83.44 261 ALA A O 1
ATOM 2027 N N . PHE A 1 262 ? 14.548 3.656 -14.426 1.00 87.81 262 PHE A N 1
ATOM 2028 C CA . PHE A 1 262 ? 13.426 2.914 -13.869 1.00 87.81 262 PHE A CA 1
ATOM 2029 C C . PHE A 1 262 ? 13.824 2.528 -12.450 1.00 87.81 262 PHE A C 1
ATOM 2031 O O . PHE A 1 262 ? 14.877 1.919 -12.278 1.00 87.81 262 PHE A O 1
ATOM 2038 N N . LYS A 1 263 ? 12.998 2.839 -11.457 1.00 87.75 263 LYS A N 1
ATOM 2039 C CA . LYS A 1 263 ? 13.065 2.232 -10.125 1.00 87.75 263 LYS A CA 1
ATOM 2040 C C . LYS A 1 263 ? 12.262 0.935 -10.108 1.00 87.75 263 LYS A C 1
ATOM 2042 O O . LYS A 1 263 ? 12.743 -0.085 -9.624 1.00 87.75 263 LYS A O 1
ATOM 2047 N N . GLU A 1 264 ? 11.079 0.960 -10.716 1.00 91.31 264 GLU A N 1
ATOM 2048 C CA . GLU A 1 264 ? 10.159 -0.175 -10.785 1.00 91.31 264 GLU A CA 1
ATOM 2049 C C . GLU A 1 264 ? 9.555 -0.303 -12.184 1.00 91.31 264 GLU A C 1
ATOM 2051 O O . GLU A 1 264 ? 9.240 0.697 -12.832 1.00 91.31 264 GLU A O 1
ATOM 2056 N N . VAL A 1 265 ? 9.370 -1.541 -12.645 1.00 94.19 265 VAL A N 1
ATOM 2057 C CA . VAL A 1 265 ? 8.586 -1.855 -13.846 1.00 94.19 265 VAL A CA 1
ATOM 2058 C C . VAL A 1 265 ? 7.403 -2.715 -13.422 1.00 94.19 265 VAL A C 1
ATOM 2060 O O . VAL A 1 265 ? 7.563 -3.848 -12.956 1.00 94.19 265 VAL A O 1
ATOM 2063 N N . LEU A 1 266 ? 6.213 -2.138 -13.557 1.00 94.75 266 LEU A N 1
ATOM 2064 C CA . LEU A 1 266 ? 4.942 -2.685 -13.116 1.00 94.75 266 LEU A CA 1
ATOM 2065 C C . LEU A 1 266 ? 4.148 -3.217 -14.306 1.00 94.75 266 LEU A C 1
ATOM 2067 O O . LEU A 1 266 ? 4.123 -2.594 -15.370 1.00 94.75 266 LEU A O 1
ATOM 2071 N N . LEU A 1 267 ? 3.443 -4.329 -14.106 1.00 96.19 267 LEU A N 1
ATOM 2072 C CA . LEU A 1 267 ? 2.452 -4.825 -15.053 1.00 96.19 267 LEU A CA 1
ATOM 2073 C C . LEU A 1 267 ? 1.028 -4.534 -14.591 1.00 96.19 267 LEU A C 1
ATOM 2075 O O . LEU A 1 267 ? 0.686 -4.662 -13.413 1.00 96.19 267 LEU A O 1
ATOM 2079 N N . ILE A 1 268 ? 0.204 -4.177 -15.574 1.00 93.56 268 ILE A N 1
ATOM 2080 C CA . ILE A 1 268 ? -1.231 -3.951 -15.454 1.00 93.56 268 ILE A CA 1
ATOM 2081 C C . ILE A 1 268 ? -1.951 -4.969 -16.354 1.00 93.56 268 ILE A C 1
ATOM 2083 O O . ILE A 1 268 ? -1.749 -4.932 -17.574 1.00 93.56 268 ILE A O 1
ATOM 2087 N N . PRO A 1 269 ? -2.780 -5.874 -15.800 1.00 93.00 269 PRO A N 1
ATOM 2088 C CA . PRO A 1 269 ? -3.636 -6.758 -16.581 1.00 93.00 269 PRO A CA 1
ATOM 2089 C C . PRO A 1 269 ? -4.775 -5.963 -17.227 1.00 93.00 269 PRO A C 1
ATOM 2091 O O . PRO A 1 269 ? -5.261 -4.977 -16.671 1.00 93.00 269 PRO A O 1
ATOM 2094 N N . ASN A 1 270 ? -5.258 -6.412 -18.381 1.00 90.00 270 ASN A N 1
ATOM 2095 C CA . ASN A 1 270 ? -6.448 -5.830 -18.992 1.00 90.00 270 ASN A CA 1
ATOM 2096 C C . ASN A 1 270 ? -7.717 -6.118 -18.154 1.00 90.00 270 ASN A C 1
ATOM 2098 O O . ASN A 1 270 ? -7.892 -7.209 -17.610 1.00 90.00 270 ASN A O 1
ATOM 2102 N N . PHE A 1 271 ? -8.629 -5.142 -18.092 1.00 86.44 271 PHE A N 1
ATOM 2103 C CA . PHE A 1 271 ? -9.878 -5.158 -17.320 1.00 86.44 271 PHE A CA 1
ATOM 2104 C C . PHE A 1 271 ? -10.851 -6.299 -17.668 1.00 86.44 271 PHE A C 1
ATOM 2106 O O . PHE A 1 271 ? -11.817 -6.508 -16.936 1.00 86.44 271 PHE A O 1
ATOM 2113 N N . HIS A 1 272 ? -10.646 -7.012 -18.780 1.00 87.12 272 HIS A N 1
ATOM 2114 C CA . HIS A 1 272 ? -11.459 -8.176 -19.143 1.00 87.12 272 HIS A CA 1
ATOM 2115 C C . HIS A 1 272 ? -11.080 -9.480 -18.414 1.00 87.12 272 HIS A C 1
ATOM 2117 O O . HIS A 1 272 ? -11.794 -10.470 -18.558 1.00 87.12 272 HIS A O 1
ATOM 2123 N N . PHE A 1 273 ? -10.007 -9.494 -17.616 1.00 90.94 273 PHE A N 1
ATOM 2124 C CA . PHE A 1 273 ? -9.698 -10.596 -16.696 1.00 90.94 273 PHE A CA 1
ATOM 2125 C C . PHE A 1 273 ? -10.352 -10.385 -15.320 1.00 90.94 273 PHE A C 1
ATOM 2127 O O . PHE A 1 273 ? -10.418 -9.266 -14.809 1.00 90.94 273 PHE A O 1
ATOM 2134 N N . THR A 1 274 ? -10.792 -11.464 -14.668 1.00 91.44 274 THR A N 1
ATOM 2135 C CA . THR A 1 274 ? -11.183 -11.416 -13.250 1.00 91.44 274 THR A CA 1
ATOM 2136 C C . THR A 1 274 ? -9.951 -11.280 -12.353 1.00 91.44 274 THR A C 1
ATOM 2138 O O . THR A 1 274 ? -8.869 -11.751 -12.692 1.00 91.44 274 THR A O 1
ATOM 2141 N N . MET A 1 275 ? -10.105 -10.723 -11.145 1.00 90.31 275 MET A N 1
ATOM 2142 C CA . MET A 1 275 ? -8.985 -10.557 -10.197 1.00 90.31 275 MET A CA 1
ATOM 2143 C C . MET A 1 275 ? -8.225 -11.860 -9.896 1.00 90.31 275 MET A C 1
ATOM 2145 O O . MET A 1 275 ? -7.021 -11.822 -9.657 1.00 90.31 275 MET A O 1
ATOM 2149 N N . LYS A 1 276 ? -8.902 -13.016 -9.936 1.00 93.50 276 LYS A N 1
ATOM 2150 C CA . LYS A 1 276 ? -8.261 -14.324 -9.753 1.00 93.50 276 LYS A CA 1
ATOM 2151 C C . LYS A 1 276 ? -7.364 -14.682 -10.941 1.00 93.50 276 LYS A C 1
ATOM 2153 O O . LYS A 1 276 ? -6.230 -15.100 -10.733 1.00 93.50 276 LYS A O 1
ATOM 2158 N N . GLU A 1 277 ? -7.859 -14.494 -12.163 1.00 95.62 277 GLU A N 1
ATOM 2159 C CA . GLU A 1 277 ? -7.083 -14.698 -13.391 1.00 95.62 277 GLU A CA 1
ATOM 2160 C C . GLU A 1 277 ? -5.904 -13.726 -13.447 1.00 95.62 277 GLU A C 1
ATOM 2162 O O . GLU A 1 277 ? -4.787 -14.166 -13.680 1.00 95.62 277 GLU A O 1
ATOM 2167 N N . CYS A 1 278 ? -6.105 -12.446 -13.112 1.00 94.81 278 CYS A N 1
ATOM 2168 C CA . CYS A 1 278 ? -5.027 -11.460 -13.012 1.00 94.81 278 CYS A CA 1
ATOM 2169 C C . CYS A 1 278 ? -3.871 -11.947 -12.122 1.00 94.81 278 CYS A C 1
ATOM 2171 O O . CYS A 1 278 ? -2.723 -11.919 -12.553 1.00 94.81 278 CYS A O 1
ATOM 2173 N N . VAL A 1 279 ? -4.163 -12.430 -10.907 1.00 94.62 279 VAL A N 1
ATOM 2174 C CA . VAL A 1 279 ? -3.141 -12.952 -9.979 1.00 94.62 279 VAL A CA 1
ATOM 2175 C C . VAL A 1 279 ? -2.448 -14.194 -10.550 1.00 94.62 279 VAL A C 1
ATOM 2177 O O . VAL A 1 279 ? -1.222 -14.269 -10.532 1.00 94.62 279 VAL A O 1
ATOM 2180 N N . SER A 1 280 ? -3.202 -15.157 -11.092 1.00 96.69 280 SER A N 1
ATOM 2181 C CA . SER A 1 280 ? -2.625 -16.376 -11.678 1.00 96.69 280 SER A CA 1
ATOM 2182 C C . SER A 1 280 ? -1.780 -16.105 -12.929 1.00 96.69 280 SER A C 1
ATOM 2184 O O . SER A 1 280 ? -0.750 -16.745 -13.120 1.00 96.69 280 SER A O 1
ATOM 2186 N N . HIS A 1 281 ? -2.181 -15.151 -13.770 1.00 97.31 281 HIS A N 1
ATOM 2187 C CA . HIS A 1 281 ? -1.453 -14.770 -14.978 1.00 97.31 281 HIS A CA 1
ATOM 2188 C C . HIS A 1 281 ? -0.186 -13.971 -14.642 1.00 97.31 281 HIS A C 1
ATOM 2190 O O . HIS A 1 281 ? 0.866 -14.250 -15.207 1.00 97.31 281 HIS A O 1
ATOM 2196 N N . LEU A 1 282 ? -0.248 -13.035 -13.684 1.00 95.75 282 LEU A N 1
ATOM 2197 C CA . LEU A 1 282 ? 0.930 -12.294 -13.215 1.00 95.75 282 LEU A CA 1
ATOM 2198 C C . LEU A 1 282 ? 1.966 -13.226 -12.569 1.00 95.75 282 LEU A C 1
ATOM 2200 O O . LEU A 1 282 ? 3.153 -13.080 -12.845 1.00 95.75 282 LEU A O 1
ATOM 2204 N N . LEU A 1 283 ? 1.530 -14.228 -11.795 1.00 94.81 283 LEU A N 1
ATOM 2205 C CA . LEU A 1 283 ? 2.423 -15.270 -11.275 1.00 94.81 283 LEU A CA 1
ATOM 2206 C C . LEU A 1 283 ? 3.046 -16.109 -12.405 1.00 94.81 283 LEU A C 1
ATOM 2208 O O . LEU A 1 283 ? 4.249 -16.342 -12.401 1.00 94.81 283 LEU A O 1
ATOM 2212 N N . CYS A 1 284 ? 2.266 -16.488 -13.423 1.00 96.38 284 CYS A N 1
ATOM 2213 C CA . CYS A 1 284 ? 2.794 -17.189 -14.598 1.00 96.38 284 CYS A CA 1
ATOM 2214 C C . CYS A 1 284 ? 3.883 -16.370 -15.320 1.00 96.38 284 CYS A C 1
ATOM 2216 O O . CYS A 1 284 ? 4.932 -16.910 -15.668 1.00 96.38 284 CYS A O 1
ATOM 2218 N N . ILE A 1 285 ? 3.673 -15.060 -15.504 1.00 96.81 285 ILE A N 1
ATOM 2219 C CA . ILE A 1 285 ? 4.659 -14.152 -16.115 1.00 96.81 285 ILE A CA 1
ATOM 2220 C C . ILE A 1 285 ? 5.905 -14.014 -15.224 1.00 96.81 285 ILE A C 1
ATOM 2222 O O . ILE A 1 285 ? 7.019 -14.009 -15.738 1.00 96.81 285 ILE A O 1
ATOM 2226 N N . HIS A 1 286 ? 5.742 -13.946 -13.899 1.00 93.56 286 HIS A N 1
ATOM 2227 C CA . HIS A 1 286 ? 6.850 -13.923 -12.936 1.00 93.56 286 HIS A CA 1
ATOM 2228 C C . HIS A 1 286 ? 7.715 -15.193 -13.016 1.00 93.56 286 HIS A C 1
ATOM 2230 O O . HIS A 1 286 ? 8.943 -15.112 -13.016 1.00 93.56 286 HIS A O 1
ATOM 2236 N N . ASP A 1 287 ? 7.094 -16.362 -13.145 1.00 92.25 287 ASP A N 1
ATOM 2237 C CA . ASP A 1 287 ? 7.828 -17.625 -13.199 1.00 92.25 287 ASP A CA 1
ATOM 2238 C C . ASP A 1 287 ? 8.572 -17.782 -14.541 1.00 92.25 287 ASP A C 1
ATOM 2240 O O . ASP A 1 287 ? 9.731 -18.197 -14.546 1.00 92.25 287 ASP A O 1
ATOM 2244 N N . HIS A 1 288 ? 7.989 -17.327 -15.660 1.00 94.06 288 HIS A N 1
ATOM 2245 C CA . HIS A 1 288 ? 8.698 -17.225 -16.947 1.00 94.06 288 HIS A CA 1
ATOM 2246 C C . HIS A 1 288 ? 9.846 -16.204 -16.904 1.00 94.06 288 HIS A C 1
ATOM 2248 O O . HIS A 1 288 ? 10.925 -16.467 -17.434 1.00 94.06 288 HIS A O 1
ATOM 2254 N N . LEU A 1 289 ? 9.654 -15.067 -16.229 1.00 92.12 289 LEU A N 1
ATOM 2255 C CA . LEU A 1 289 ? 10.684 -14.048 -16.008 1.00 92.12 289 LEU A CA 1
ATOM 2256 C C . LEU A 1 289 ? 11.888 -14.617 -15.235 1.00 92.12 289 LEU A C 1
ATOM 2258 O O . LEU A 1 289 ? 13.033 -14.348 -15.603 1.00 92.12 289 LEU A O 1
ATOM 2262 N N . ILE A 1 290 ? 11.650 -15.457 -14.218 1.00 89.19 290 ILE A N 1
ATOM 2263 C CA . ILE A 1 290 ? 12.708 -16.214 -13.528 1.00 89.19 290 ILE A CA 1
ATOM 2264 C C . ILE A 1 290 ? 13.388 -17.205 -14.479 1.00 89.19 290 ILE A C 1
ATOM 2266 O O . ILE A 1 290 ? 14.616 -17.268 -14.495 1.00 89.19 290 ILE A O 1
ATOM 2270 N N . THR A 1 291 ? 12.635 -17.960 -15.286 1.00 90.12 291 THR A N 1
ATOM 2271 C CA . THR A 1 291 ? 13.208 -18.924 -16.243 1.00 90.12 291 THR A CA 1
ATOM 2272 C C . THR A 1 291 ? 14.144 -18.246 -17.249 1.00 90.12 291 THR A C 1
ATOM 2274 O O . THR A 1 291 ? 15.291 -18.666 -17.386 1.00 90.12 291 THR A O 1
ATOM 2277 N N . ILE A 1 292 ? 13.721 -17.140 -17.872 1.00 90.31 292 ILE A N 1
ATOM 2278 C CA . ILE A 1 292 ? 14.553 -16.375 -18.820 1.00 90.31 292 ILE A CA 1
ATOM 2279 C C . ILE A 1 292 ? 15.813 -15.825 -18.124 1.00 90.31 292 ILE A C 1
ATOM 2281 O O . ILE A 1 292 ? 16.908 -15.847 -18.692 1.00 90.31 292 ILE A O 1
ATOM 2285 N N . LEU A 1 293 ? 15.701 -15.370 -16.871 1.00 87.38 293 LEU A N 1
ATOM 2286 C CA . LEU A 1 293 ? 16.850 -14.909 -16.086 1.00 87.38 293 LEU A CA 1
ATOM 2287 C C . LEU A 1 293 ? 17.824 -16.042 -15.717 1.00 87.38 293 LEU A C 1
ATOM 2289 O O . LEU A 1 293 ? 19.034 -15.803 -15.711 1.00 87.38 293 LEU A O 1
ATOM 2293 N N . LEU A 1 294 ? 17.339 -17.257 -15.443 1.00 85.75 294 LEU A N 1
ATOM 2294 C CA . LEU A 1 294 ? 18.179 -18.435 -15.200 1.00 85.75 294 LEU A CA 1
ATOM 2295 C C . LEU A 1 294 ? 18.932 -18.869 -16.463 1.00 85.75 294 LEU A C 1
ATOM 2297 O O . LEU A 1 294 ? 20.146 -19.065 -16.400 1.00 85.75 294 LEU A O 1
ATOM 2301 N N . ASP A 1 295 ? 18.232 -18.989 -17.593 1.00 87.25 295 ASP A N 1
ATOM 2302 C CA . ASP A 1 295 ? 18.780 -19.560 -18.828 1.00 87.25 295 ASP A CA 1
ATOM 2303 C C . ASP A 1 295 ? 19.663 -18.562 -19.596 1.00 87.25 295 ASP A C 1
ATOM 2305 O O . ASP A 1 295 ? 20.803 -18.872 -19.958 1.00 87.25 295 ASP A O 1
ATOM 2309 N N . THR A 1 296 ? 19.177 -17.334 -19.805 1.00 84.19 296 THR A N 1
ATOM 2310 C CA . THR A 1 296 ? 19.877 -16.300 -20.590 1.00 84.19 296 THR A CA 1
ATOM 2311 C C . THR A 1 296 ? 20.882 -15.514 -19.742 1.00 84.19 296 THR A C 1
ATOM 2313 O O . THR A 1 296 ? 21.920 -15.071 -20.245 1.00 84.19 296 THR A O 1
ATOM 2316 N N . TYR A 1 297 ? 20.627 -15.367 -18.436 1.00 78.00 297 TYR A N 1
ATOM 2317 C CA . TYR A 1 297 ? 21.437 -14.545 -17.528 1.00 78.00 297 TYR A CA 1
ATOM 2318 C C . TYR A 1 297 ? 21.930 -15.276 -16.254 1.00 78.00 297 TYR A C 1
ATOM 2320 O O . TYR A 1 297 ? 21.961 -14.662 -15.182 1.00 78.00 297 TYR A O 1
ATOM 2328 N N . PRO A 1 298 ? 22.447 -16.525 -16.316 1.00 72.81 298 PRO A N 1
ATOM 2329 C CA . PRO A 1 298 ? 22.808 -17.306 -15.122 1.00 72.81 298 PRO A CA 1
ATOM 2330 C C . PRO A 1 298 ? 23.818 -16.594 -14.206 1.00 72.81 298 PRO A C 1
ATOM 2332 O O . PRO A 1 298 ? 23.749 -16.692 -12.982 1.00 72.81 298 PRO A O 1
ATOM 2335 N N . LYS A 1 299 ? 24.730 -15.790 -14.776 1.00 69.81 299 LYS A N 1
ATOM 2336 C CA . LYS A 1 299 ? 25.692 -14.966 -14.016 1.00 69.81 299 LYS A CA 1
ATOM 2337 C C . LYS A 1 299 ? 25.038 -13.863 -13.174 1.00 69.81 299 LYS A C 1
ATOM 2339 O O . LYS A 1 299 ? 25.630 -13.451 -12.181 1.00 69.81 299 LYS A O 1
ATOM 2344 N N . LEU A 1 300 ? 23.839 -13.398 -13.534 1.00 66.19 300 LEU A N 1
ATOM 2345 C CA . LEU A 1 300 ? 23.036 -12.535 -12.668 1.00 66.19 300 LEU A CA 1
ATOM 2346 C C . LEU A 1 300 ? 22.380 -13.357 -11.546 1.00 66.19 300 LEU A C 1
ATOM 2348 O O . LEU A 1 300 ? 22.274 -12.835 -10.439 1.00 66.19 300 LEU A O 1
ATOM 2352 N N . MET A 1 301 ? 21.970 -14.603 -11.792 1.00 64.75 301 MET A N 1
ATOM 2353 C CA . MET A 1 301 ? 21.217 -15.422 -10.826 1.00 64.75 301 MET A CA 1
ATOM 2354 C C . MET A 1 301 ? 22.060 -16.168 -9.780 1.00 64.75 301 MET A C 1
ATOM 2356 O O . MET A 1 301 ? 21.538 -16.471 -8.712 1.00 64.75 301 MET A O 1
ATOM 2360 N N . TYR A 1 302 ? 23.365 -16.379 -9.994 1.00 57.44 302 TYR A N 1
ATOM 2361 C CA . TYR A 1 302 ? 24.251 -16.996 -8.983 1.00 57.44 302 TYR A CA 1
ATOM 2362 C C . TYR A 1 302 ? 24.361 -16.229 -7.645 1.00 57.44 302 TYR A C 1
ATOM 2364 O O . TYR A 1 302 ? 24.879 -16.777 -6.674 1.00 57.44 302 TYR A O 1
ATOM 2372 N N . ASN A 1 303 ? 23.877 -14.985 -7.569 1.00 55.09 303 ASN A N 1
ATOM 2373 C CA . ASN A 1 303 ? 23.817 -14.198 -6.337 1.00 55.09 303 ASN A CA 1
ATOM 2374 C C . ASN A 1 303 ? 22.366 -14.130 -5.831 1.00 55.09 303 ASN A C 1
ATOM 2376 O O . ASN A 1 303 ? 21.592 -13.301 -6.302 1.00 55.09 303 ASN A O 1
ATOM 2380 N N . LEU A 1 304 ? 22.015 -14.973 -4.854 1.00 48.38 304 LEU A N 1
ATOM 2381 C CA . LEU A 1 304 ? 20.641 -15.183 -4.352 1.00 48.38 304 LEU A CA 1
ATOM 2382 C C . LEU A 1 304 ? 20.004 -13.990 -3.594 1.00 48.38 304 LEU A C 1
ATOM 2384 O O . LEU A 1 304 ? 18.861 -14.080 -3.154 1.00 48.38 304 LEU A O 1
ATOM 2388 N N . ASN A 1 305 ? 20.692 -12.853 -3.474 1.00 51.38 305 ASN A N 1
ATOM 2389 C CA . ASN A 1 305 ? 20.213 -11.657 -2.769 1.00 51.38 305 ASN A CA 1
ATOM 2390 C C . ASN A 1 305 ? 19.496 -10.696 -3.740 1.00 51.38 305 ASN A C 1
ATOM 2392 O O . ASN A 1 305 ? 19.985 -9.591 -3.984 1.00 51.38 305 ASN A O 1
ATOM 2396 N N . LYS A 1 306 ? 18.404 -11.146 -4.379 1.00 66.19 306 LYS A N 1
ATOM 2397 C CA . LYS A 1 306 ? 17.810 -10.461 -5.553 1.00 66.19 306 LYS A CA 1
ATOM 2398 C C . LYS A 1 306 ? 16.287 -10.307 -5.581 1.00 66.19 306 LYS A C 1
ATOM 2400 O O . LYS A 1 306 ? 15.736 -9.970 -6.625 1.00 66.19 306 LYS A O 1
ATOM 2405 N N . VAL A 1 307 ? 15.629 -10.475 -4.442 1.00 76.19 307 VAL A N 1
ATOM 2406 C CA . VAL A 1 307 ? 14.252 -10.006 -4.241 1.00 76.19 307 VAL A CA 1
ATOM 2407 C C . VAL A 1 307 ? 14.325 -8.691 -3.461 1.00 76.19 307 VAL A C 1
ATOM 2409 O O . VAL A 1 307 ? 15.068 -8.612 -2.481 1.00 76.19 307 VAL A O 1
ATOM 2412 N N . SER A 1 308 ? 13.631 -7.651 -3.921 1.00 78.62 308 SER A N 1
ATOM 2413 C CA . SER A 1 308 ? 13.536 -6.361 -3.226 1.00 78.62 308 SER A CA 1
ATOM 2414 C C . SER A 1 308 ? 12.607 -6.430 -2.004 1.00 78.62 308 SER A C 1
ATOM 2416 O O . SER A 1 308 ? 11.893 -7.410 -1.797 1.00 78.62 308 SER A O 1
ATOM 2418 N N . ASP A 1 309 ? 12.587 -5.375 -1.189 1.00 76.69 309 ASP A N 1
ATOM 2419 C CA . ASP A 1 309 ? 11.699 -5.239 -0.023 1.00 76.69 309 ASP A CA 1
ATOM 2420 C C . ASP A 1 309 ? 10.199 -5.246 -0.382 1.00 76.69 309 ASP A C 1
ATOM 2422 O O . ASP A 1 309 ? 9.363 -5.596 0.452 1.00 76.69 309 ASP A O 1
ATOM 2426 N N . ILE A 1 310 ? 9.870 -4.925 -1.637 1.00 79.50 310 ILE A N 1
ATOM 2427 C CA . ILE A 1 310 ? 8.527 -5.020 -2.236 1.00 79.50 310 ILE A CA 1
ATOM 2428 C C . ILE A 1 310 ? 8.239 -6.368 -2.930 1.00 79.50 310 ILE A C 1
ATOM 2430 O O . ILE A 1 310 ? 7.166 -6.541 -3.502 1.00 79.50 310 ILE A O 1
ATOM 2434 N N . GLY A 1 311 ? 9.173 -7.325 -2.908 1.00 80.56 311 GLY A N 1
ATOM 2435 C CA . GLY A 1 311 ? 8.995 -8.660 -3.498 1.00 80.56 311 GLY A CA 1
ATOM 2436 C C . GLY A 1 311 ? 9.335 -8.792 -4.991 1.00 80.56 311 GLY A C 1
ATOM 2437 O O . GLY A 1 311 ? 9.189 -9.881 -5.540 1.00 80.56 311 GLY A O 1
ATOM 2438 N N . ALA A 1 312 ? 9.804 -7.730 -5.652 1.00 86.38 312 ALA A N 1
ATOM 2439 C CA . ALA A 1 312 ? 10.123 -7.730 -7.083 1.00 86.38 312 ALA A CA 1
ATOM 2440 C C . ALA A 1 312 ? 11.566 -8.188 -7.377 1.00 86.38 312 ALA A C 1
ATOM 2442 O O . ALA A 1 312 ? 12.448 -8.107 -6.519 1.00 86.38 312 ALA A O 1
ATOM 2443 N N . ILE A 1 313 ? 11.835 -8.644 -8.605 1.00 86.81 313 ILE A N 1
ATOM 2444 C CA . ILE A 1 313 ? 13.151 -9.184 -8.982 1.00 86.81 313 ILE A CA 1
ATOM 2445 C C . ILE A 1 313 ? 14.126 -8.049 -9.326 1.00 86.81 313 ILE A C 1
ATOM 2447 O O . ILE A 1 313 ? 13.895 -7.277 -10.258 1.00 86.81 313 ILE A O 1
ATOM 2451 N N . THR A 1 314 ? 15.257 -7.971 -8.622 1.00 86.12 314 THR A N 1
ATOM 2452 C CA . THR A 1 314 ? 16.287 -6.944 -8.848 1.00 86.12 314 THR A CA 1
ATOM 2453 C C . THR A 1 314 ? 17.251 -7.347 -9.967 1.00 86.12 314 THR A C 1
ATOM 2455 O O . THR A 1 314 ? 18.149 -8.181 -9.783 1.00 86.12 314 THR A O 1
ATOM 2458 N N . VAL A 1 315 ? 17.108 -6.715 -11.134 1.00 82.94 315 VAL A N 1
ATOM 2459 C CA . VAL A 1 315 ? 17.956 -6.959 -12.315 1.00 82.94 315 VAL A CA 1
ATOM 2460 C C . VAL A 1 315 ? 19.121 -5.969 -12.418 1.00 82.94 315 VAL A C 1
ATOM 2462 O O . VAL A 1 315 ? 19.178 -4.954 -11.731 1.00 82.94 315 VAL A O 1
ATOM 2465 N N . GLN A 1 316 ? 20.127 -6.310 -13.228 1.00 83.44 316 GLN A N 1
ATOM 2466 C CA . GLN A 1 316 ? 21.405 -5.588 -13.318 1.00 83.44 316 GLN A CA 1
ATOM 2467 C C . GLN A 1 316 ? 21.753 -5.335 -14.789 1.00 83.44 316 GLN A C 1
ATOM 2469 O O . GLN A 1 316 ? 22.676 -5.933 -15.338 1.00 83.44 316 GLN A O 1
ATOM 2474 N N . PHE A 1 317 ? 20.960 -4.480 -15.438 1.00 86.81 317 PHE A N 1
ATOM 2475 C CA . PHE A 1 317 ? 21.121 -4.137 -16.852 1.00 86.81 317 PHE A CA 1
ATOM 2476 C C . PHE A 1 317 ? 21.888 -2.831 -17.072 1.00 86.81 317 PHE A C 1
ATOM 2478 O O . PHE A 1 317 ? 21.950 -1.960 -16.201 1.00 86.81 317 PHE A O 1
ATOM 2485 N N . ASP A 1 318 ? 22.459 -2.703 -18.269 1.00 87.75 318 ASP A N 1
ATOM 2486 C CA . ASP A 1 318 ? 23.232 -1.538 -18.711 1.00 87.75 318 ASP A CA 1
ATOM 2487 C C . ASP A 1 318 ? 22.376 -0.510 -19.464 1.00 87.75 318 ASP A C 1
ATOM 2489 O O . ASP A 1 318 ? 22.768 0.651 -19.589 1.00 87.75 318 ASP A O 1
ATOM 2493 N N . LYS A 1 319 ? 21.223 -0.943 -19.983 1.00 89.75 319 LYS A N 1
ATOM 2494 C CA . LYS A 1 319 ? 20.364 -0.184 -20.893 1.00 89.75 319 LYS A CA 1
ATOM 2495 C C . LYS A 1 319 ? 18.880 -0.315 -20.524 1.00 89.75 319 LYS A C 1
ATOM 2497 O O . LYS A 1 319 ? 18.451 -1.440 -20.263 1.00 89.75 319 LYS A O 1
ATOM 2502 N N . PRO A 1 320 ? 18.094 0.781 -20.541 1.00 91.06 320 PRO A N 1
ATOM 2503 C CA . PRO A 1 320 ? 16.648 0.750 -20.303 1.00 91.06 320 PRO A CA 1
ATOM 2504 C C . PRO A 1 320 ? 15.909 -0.255 -21.197 1.00 91.06 320 PRO A C 1
ATOM 2506 O O . PRO A 1 320 ? 15.032 -0.972 -20.725 1.00 91.06 320 PRO A O 1
ATOM 2509 N N . GLU A 1 321 ? 16.320 -0.352 -22.462 1.00 93.50 321 GLU A N 1
ATOM 2510 C CA . GLU A 1 321 ? 15.752 -1.248 -23.472 1.00 93.50 321 GLU A CA 1
ATOM 2511 C C . GLU A 1 321 ? 15.762 -2.714 -23.003 1.00 93.50 321 GLU A C 1
ATOM 2513 O O . GLU A 1 321 ? 14.730 -3.371 -23.040 1.00 93.50 321 GLU A O 1
ATOM 2518 N N . GLN A 1 322 ? 16.866 -3.187 -22.407 1.00 92.44 322 GLN A N 1
ATOM 2519 C CA . GLN A 1 322 ? 16.997 -4.575 -21.929 1.00 92.44 322 GLN A CA 1
ATOM 2520 C C . GLN A 1 322 ? 15.979 -4.951 -20.842 1.00 92.44 322 GLN A C 1
ATOM 2522 O O . GLN A 1 322 ? 15.618 -6.117 -20.717 1.00 92.44 322 GLN A O 1
ATOM 2527 N N . VAL A 1 323 ? 15.534 -3.980 -20.038 1.00 92.56 323 VAL A N 1
ATOM 2528 C CA . VAL A 1 323 ? 14.528 -4.210 -18.989 1.00 92.56 323 VAL A CA 1
ATOM 2529 C C . VAL A 1 323 ? 13.136 -4.379 -19.607 1.00 92.56 323 VAL A C 1
ATOM 2531 O O . VAL A 1 323 ? 12.332 -5.169 -19.116 1.00 92.56 323 VAL A O 1
ATOM 2534 N N . LEU A 1 324 ? 12.859 -3.642 -20.688 1.00 95.38 324 LEU A N 1
ATOM 2535 C CA . LEU A 1 324 ? 11.591 -3.681 -21.417 1.00 95.38 324 LEU A CA 1
ATOM 2536 C C . LEU A 1 324 ? 11.503 -4.906 -22.330 1.00 95.38 324 LEU A C 1
ATOM 2538 O O . LEU A 1 324 ? 10.471 -5.570 -22.342 1.00 95.38 324 LEU A O 1
ATOM 2542 N N . ASP A 1 325 ? 12.592 -5.234 -23.026 1.00 95.50 325 ASP A N 1
ATOM 2543 C CA . ASP A 1 325 ? 12.710 -6.435 -23.853 1.00 95.50 325 ASP A CA 1
ATOM 2544 C C . ASP A 1 325 ? 12.458 -7.695 -23.002 1.00 95.50 325 ASP A C 1
ATOM 2546 O O . ASP A 1 325 ? 11.614 -8.513 -23.356 1.00 95.50 325 ASP A O 1
ATOM 2550 N N . LEU A 1 326 ? 13.096 -7.799 -21.824 1.00 94.50 326 LEU A N 1
ATOM 2551 C CA . LEU A 1 326 ? 12.934 -8.932 -20.902 1.00 94.50 326 LEU A CA 1
ATOM 2552 C C . LEU A 1 326 ? 11.489 -9.109 -20.403 1.00 94.50 326 LEU A C 1
ATOM 2554 O O . LEU A 1 326 ? 10.985 -10.230 -20.361 1.00 94.50 326 LEU A O 1
ATOM 2558 N N . ILE A 1 327 ? 10.814 -8.032 -19.980 1.00 95.62 327 ILE A N 1
ATOM 2559 C CA . ILE A 1 327 ? 9.440 -8.161 -19.465 1.00 95.62 327 ILE A CA 1
ATOM 2560 C C . ILE A 1 327 ? 8.433 -8.432 -20.595 1.00 95.62 327 ILE A C 1
ATOM 2562 O O . ILE A 1 327 ? 7.429 -9.100 -20.363 1.00 95.62 327 ILE A O 1
ATOM 2566 N N . ILE A 1 328 ? 8.716 -7.981 -21.821 1.00 97.31 328 ILE A N 1
ATOM 2567 C CA . ILE A 1 328 ? 7.953 -8.340 -23.024 1.00 97.31 328 ILE A CA 1
ATOM 2568 C C . ILE A 1 328 ? 8.136 -9.830 -23.349 1.00 97.31 328 ILE A C 1
ATOM 2570 O O . ILE A 1 328 ? 7.136 -10.530 -23.494 1.00 97.31 328 ILE A O 1
ATOM 2574 N N . GLU A 1 329 ? 9.373 -10.333 -23.355 1.00 96.62 329 GLU A N 1
ATOM 2575 C CA . GLU A 1 329 ? 9.689 -11.757 -23.551 1.00 96.62 329 GLU A CA 1
ATOM 2576 C C . GLU A 1 329 ? 8.997 -12.644 -22.498 1.00 96.62 329 GLU A C 1
ATOM 2578 O O . GLU A 1 329 ? 8.446 -13.691 -22.833 1.00 96.62 329 GLU A O 1
ATOM 2583 N N . ALA A 1 330 ? 8.926 -12.199 -21.237 1.00 96.56 330 ALA A N 1
ATOM 2584 C CA . ALA A 1 330 ? 8.210 -12.910 -20.175 1.00 96.56 330 ALA A CA 1
ATOM 2585 C C . ALA A 1 330 ? 6.675 -12.919 -20.357 1.00 96.56 330 ALA A C 1
ATOM 2587 O O . ALA A 1 330 ? 6.032 -13.925 -20.051 1.00 96.56 330 ALA A O 1
ATOM 2588 N N . ILE A 1 331 ? 6.076 -11.832 -20.865 1.00 97.94 331 ILE A N 1
ATOM 2589 C CA . ILE A 1 331 ? 4.639 -11.778 -21.204 1.00 97.94 331 ILE A CA 1
ATOM 2590 C C . ILE A 1 331 ? 4.326 -12.742 -22.358 1.00 97.94 331 ILE A C 1
ATOM 2592 O O . ILE A 1 331 ? 3.359 -13.504 -22.276 1.00 97.94 331 ILE A O 1
ATOM 2596 N N . GLU A 1 332 ? 5.144 -12.726 -23.414 1.00 97.75 332 GLU A N 1
ATOM 2597 C CA . GLU A 1 332 ? 4.968 -13.578 -24.596 1.00 97.75 332 GLU A CA 1
ATOM 2598 C C . GLU A 1 332 ? 5.224 -15.058 -24.277 1.00 97.75 332 GLU A C 1
ATOM 2600 O O . GLU A 1 332 ? 4.436 -15.916 -24.678 1.00 97.75 332 GLU A O 1
ATOM 2605 N N . GLY A 1 333 ? 6.259 -15.362 -23.486 1.00 96.62 333 GLY A N 1
ATOM 2606 C CA . GLY A 1 333 ? 6.570 -16.714 -23.013 1.00 96.62 333 GLY A CA 1
ATOM 2607 C C . GLY A 1 333 ? 5.450 -17.325 -22.166 1.00 96.62 333 GLY A C 1
ATOM 2608 O O . GLY A 1 333 ? 5.109 -18.491 -22.353 1.00 96.62 333 GLY A O 1
ATOM 2609 N N . ALA A 1 334 ? 4.800 -16.519 -21.320 1.00 97.25 334 ALA A N 1
ATOM 2610 C CA . ALA A 1 334 ? 3.613 -16.919 -20.562 1.00 97.25 334 ALA A CA 1
ATOM 2611 C C . ALA A 1 334 ? 2.329 -17.054 -21.416 1.00 97.25 334 ALA A C 1
ATOM 2613 O O . ALA A 1 334 ? 1.275 -17.406 -20.882 1.00 97.25 334 ALA A O 1
ATOM 2614 N N . GLY A 1 335 ? 2.397 -16.798 -22.730 1.00 97.19 335 GLY A N 1
ATOM 2615 C CA . GLY A 1 335 ? 1.297 -16.985 -23.681 1.00 97.19 335 GLY A CA 1
ATOM 2616 C C . GLY A 1 335 ? 0.358 -15.785 -23.845 1.00 97.19 335 GLY A C 1
ATOM 2617 O O . GLY A 1 335 ? -0.745 -15.951 -24.372 1.00 97.19 335 GLY A O 1
ATOM 2618 N N . PHE A 1 336 ? 0.759 -14.588 -23.407 1.00 98.06 336 PHE A N 1
ATOM 2619 C CA . PHE A 1 336 ? -0.059 -13.372 -23.459 1.00 98.06 336 PHE A CA 1
ATOM 2620 C C . PHE A 1 336 ? 0.458 -12.351 -24.481 1.00 98.06 336 PHE A C 1
ATOM 2622 O O . PHE A 1 336 ? 1.615 -12.375 -24.884 1.00 98.06 336 PHE A O 1
ATOM 2629 N N . THR A 1 337 ? -0.404 -11.415 -24.893 1.00 97.50 337 THR A N 1
ATOM 2630 C CA . THR A 1 337 ? -0.055 -10.361 -25.861 1.00 97.50 337 THR A CA 1
ATOM 2631 C C . THR A 1 337 ? 0.372 -9.064 -25.146 1.00 97.50 337 THR A C 1
ATOM 2633 O O . THR A 1 337 ? -0.474 -8.436 -24.490 1.00 97.50 337 THR A O 1
ATOM 2636 N N . PRO A 1 338 ? 1.622 -8.584 -25.300 1.00 96.00 338 PRO A N 1
ATOM 2637 C CA . PRO A 1 338 ? 2.046 -7.279 -24.788 1.00 96.00 338 PRO A CA 1
ATOM 2638 C C . PRO A 1 338 ? 1.191 -6.128 -25.340 1.00 96.00 338 PRO A C 1
ATOM 2640 O O . PRO A 1 338 ? 0.805 -6.112 -26.508 1.00 96.00 338 PRO A O 1
ATOM 2643 N N . GLY A 1 339 ? 0.849 -5.165 -24.485 1.00 89.31 339 GLY A N 1
ATOM 2644 C CA . GLY A 1 339 ? 0.065 -3.969 -24.821 1.00 89.31 339 GLY A CA 1
ATOM 2645 C C . GLY A 1 339 ? -1.425 -4.222 -25.086 1.00 89.31 339 GLY A C 1
ATOM 2646 O O . GLY A 1 339 ? -2.174 -3.271 -25.304 1.00 89.31 339 GLY A O 1
ATOM 2647 N N . LYS A 1 340 ? -1.870 -5.485 -25.057 1.00 91.75 340 LYS A N 1
ATOM 2648 C CA . LYS A 1 340 ? -3.278 -5.888 -25.197 1.00 91.75 340 LYS A CA 1
ATOM 2649 C C . LYS A 1 340 ? -3.770 -6.626 -23.957 1.00 91.75 340 LYS A C 1
ATOM 2651 O O . LYS A 1 340 ? -4.784 -6.231 -23.396 1.00 91.75 340 LYS A O 1
ATOM 2656 N N . ASP A 1 341 ? -3.069 -7.676 -23.539 1.00 95.25 341 ASP A N 1
ATOM 2657 C CA . ASP A 1 341 ? -3.448 -8.487 -22.378 1.00 95.25 341 ASP A CA 1
ATOM 2658 C C . ASP A 1 341 ? -2.744 -7.975 -21.108 1.00 95.25 341 ASP A C 1
ATOM 2660 O O . ASP A 1 341 ? -3.375 -7.878 -20.055 1.00 95.25 341 ASP A O 1
ATOM 2664 N N . PHE A 1 342 ? -1.479 -7.549 -21.237 1.00 95.62 342 PHE A N 1
ATOM 2665 C CA . PHE A 1 342 ? -0.683 -6.909 -20.182 1.00 95.62 342 PHE A CA 1
ATOM 2666 C C . PHE A 1 342 ? 0.007 -5.644 -20.693 1.00 95.62 342 PHE A C 1
ATOM 2668 O O . PHE A 1 342 ? 0.631 -5.657 -21.753 1.00 95.62 342 PHE A O 1
ATOM 2675 N N . SER A 1 343 ? -0.096 -4.553 -19.935 1.00 94.25 343 SER A N 1
ATOM 2676 C CA . SER A 1 343 ? 0.543 -3.262 -20.230 1.00 94.25 343 SER A CA 1
ATOM 2677 C C . SER A 1 343 ? 1.568 -2.895 -19.158 1.00 94.25 343 SER A C 1
ATOM 2679 O O . SER A 1 343 ? 1.431 -3.304 -18.007 1.00 94.25 343 SER A O 1
ATOM 2681 N N . ILE A 1 344 ? 2.582 -2.114 -19.530 1.00 95.00 344 ILE A N 1
ATOM 2682 C CA . ILE A 1 344 ? 3.687 -1.706 -18.654 1.00 95.00 344 ILE A CA 1
ATOM 2683 C C . ILE A 1 344 ? 3.433 -0.303 -18.091 1.00 95.00 344 ILE A C 1
ATOM 2685 O O . ILE A 1 344 ? 3.066 0.619 -18.823 1.00 95.00 344 ILE A O 1
ATOM 2689 N N . VAL A 1 345 ? 3.705 -0.121 -16.801 1.00 93.06 345 VAL A N 1
ATOM 2690 C CA . VAL A 1 345 ? 3.910 1.187 -16.165 1.00 93.06 345 VAL A CA 1
ATOM 2691 C C . VAL A 1 345 ? 5.299 1.209 -15.537 1.00 93.06 345 VAL A C 1
ATOM 2693 O O . VAL A 1 345 ? 5.786 0.190 -15.059 1.00 93.06 345 VAL A O 1
ATOM 2696 N N . ILE A 1 346 ? 5.958 2.363 -15.566 1.00 90.12 346 ILE A N 1
ATOM 2697 C CA . ILE A 1 346 ? 7.312 2.539 -15.032 1.00 90.12 346 ILE A CA 1
ATOM 2698 C C . ILE A 1 346 ? 7.247 3.540 -13.880 1.00 90.12 346 ILE A C 1
ATOM 2700 O O . ILE A 1 346 ? 6.758 4.650 -14.087 1.00 90.12 346 ILE A O 1
ATOM 2704 N N . ASP A 1 347 ? 7.770 3.194 -12.701 1.00 89.50 347 ASP A N 1
ATOM 2705 C CA . ASP A 1 347 ? 8.171 4.218 -11.732 1.00 89.50 347 ASP A CA 1
ATOM 2706 C C . ASP A 1 347 ? 9.570 4.711 -12.083 1.00 89.50 347 ASP A C 1
ATOM 2708 O O . ASP A 1 347 ? 10.534 3.942 -12.145 1.00 89.50 347 ASP A O 1
ATOM 2712 N N . CYS A 1 348 ? 9.663 6.006 -12.352 1.00 84.56 348 CYS A N 1
ATOM 2713 C CA . CYS A 1 348 ? 10.894 6.687 -12.704 1.00 84.56 348 CYS A CA 1
ATOM 2714 C C . CYS A 1 348 ? 11.598 7.289 -11.480 1.00 84.56 348 CYS A C 1
ATOM 2716 O O . CYS A 1 348 ? 12.768 7.662 -11.587 1.00 84.56 348 CYS A O 1
ATOM 2718 N N . ALA A 1 349 ? 10.873 7.448 -10.362 1.00 80.38 349 ALA A N 1
ATOM 2719 C CA . ALA A 1 349 ? 11.312 8.036 -9.098 1.00 80.38 349 ALA A CA 1
ATOM 2720 C C . ALA A 1 349 ? 12.286 9.217 -9.273 1.00 80.38 349 ALA A C 1
ATOM 2722 O O . ALA A 1 349 ? 13.354 9.266 -8.659 1.00 80.38 349 ALA A O 1
ATOM 2723 N N . ALA A 1 350 ? 11.960 10.181 -10.146 1.00 77.69 350 ALA A N 1
ATOM 2724 C CA . ALA A 1 350 ? 12.971 11.068 -10.729 1.00 77.69 350 ALA A CA 1
ATOM 2725 C C . ALA A 1 350 ? 13.670 12.020 -9.732 1.00 77.69 350 ALA A C 1
ATOM 2727 O O . ALA A 1 350 ? 14.659 12.665 -10.086 1.00 77.69 350 ALA A O 1
ATOM 2728 N N . ASN A 1 351 ? 13.196 12.086 -8.483 1.00 75.62 351 ASN A N 1
ATOM 2729 C CA . ASN A 1 351 ? 13.864 12.760 -7.367 1.00 75.62 351 ASN A CA 1
ATOM 2730 C C . ASN A 1 351 ? 15.144 12.021 -6.900 1.00 75.62 351 ASN A C 1
ATOM 2732 O O . ASN A 1 351 ? 16.045 12.661 -6.367 1.00 75.62 351 ASN A O 1
ATOM 2736 N N . GLU A 1 352 ? 15.262 10.708 -7.133 1.00 75.50 352 GLU A N 1
ATOM 2737 C CA . GLU A 1 352 ? 16.458 9.900 -6.828 1.00 75.50 352 GLU A CA 1
ATOM 2738 C C . GLU A 1 352 ? 17.524 10.011 -7.938 1.00 75.50 352 GLU A C 1
ATOM 2740 O O . GLU A 1 352 ? 18.734 9.985 -7.683 1.00 75.50 352 GLU A O 1
ATOM 2745 N N . VAL A 1 353 ? 17.094 10.153 -9.198 1.00 77.94 353 VAL A N 1
ATOM 2746 C CA . VAL A 1 353 ? 17.986 10.154 -10.378 1.00 77.94 353 VAL A CA 1
ATOM 2747 C C . VAL A 1 353 ? 18.513 11.545 -10.751 1.00 77.94 353 VAL A C 1
ATOM 2749 O O . VAL A 1 353 ? 19.451 11.650 -11.543 1.00 77.94 353 VAL A O 1
ATOM 2752 N N . VAL A 1 354 ? 17.940 12.614 -10.191 1.00 77.62 354 VAL A N 1
ATOM 2753 C CA . VAL A 1 354 ? 18.353 14.002 -10.443 1.00 77.62 354 VAL A CA 1
ATOM 2754 C C . VAL A 1 354 ? 19.538 14.421 -9.563 1.00 77.62 354 VAL A C 1
ATOM 2756 O O . VAL A 1 354 ? 19.538 14.265 -8.345 1.00 77.62 354 VAL A O 1
ATOM 2759 N N . ASP A 1 355 ? 20.555 15.007 -10.185 1.00 75.81 355 ASP A N 1
ATOM 2760 C CA . ASP A 1 355 ? 21.589 15.777 -9.502 1.00 75.81 355 ASP A CA 1
ATOM 2761 C C . ASP A 1 355 ? 20.985 17.119 -9.070 1.00 75.81 355 ASP A C 1
ATOM 2763 O O . ASP A 1 355 ? 20.637 17.965 -9.901 1.00 75.81 355 ASP A O 1
ATOM 2767 N N . MET A 1 356 ? 20.825 17.292 -7.758 1.00 69.19 356 MET A N 1
ATOM 2768 C CA . MET A 1 356 ? 20.130 18.438 -7.167 1.00 69.19 356 MET A CA 1
ATOM 2769 C C . MET A 1 356 ? 20.927 19.749 -7.251 1.00 69.19 356 MET A C 1
ATOM 2771 O O . MET A 1 356 ? 20.314 20.812 -7.196 1.00 69.19 356 MET A O 1
ATOM 2775 N N . GLU A 1 357 ? 22.252 19.690 -7.421 1.00 68.88 357 GLU A N 1
ATOM 2776 C CA . GLU A 1 357 ? 23.110 20.871 -7.604 1.00 68.88 357 GLU A CA 1
ATOM 2777 C C . GLU A 1 357 ? 23.099 21.342 -9.063 1.00 68.88 357 GLU A C 1
ATOM 2779 O O . GLU A 1 357 ? 23.074 22.538 -9.345 1.00 68.88 357 GLU A O 1
ATOM 2784 N N . LYS A 1 358 ? 23.130 20.390 -10.004 1.00 70.56 358 LYS A N 1
ATOM 2785 C CA . LYS A 1 358 ? 23.255 20.654 -11.448 1.00 70.56 358 LYS A CA 1
ATOM 2786 C C . LYS A 1 358 ? 21.901 20.733 -12.154 1.00 70.56 358 LYS A C 1
ATOM 2788 O O . LYS A 1 358 ? 21.844 21.175 -13.299 1.00 70.56 358 LYS A O 1
ATOM 2793 N N . GLY A 1 359 ? 20.824 20.290 -11.502 1.00 70.88 359 GLY A N 1
ATOM 2794 C CA . GLY A 1 359 ? 19.458 20.287 -12.031 1.00 70.88 359 GLY A CA 1
ATOM 2795 C C . GLY A 1 359 ? 19.250 19.346 -13.223 1.00 70.88 359 GLY A C 1
ATOM 2796 O O . GLY A 1 359 ? 18.446 19.646 -14.106 1.00 70.88 359 GLY A O 1
ATOM 2797 N N . ARG A 1 360 ? 20.005 18.241 -13.290 1.00 79.50 360 ARG A N 1
ATOM 2798 C CA . ARG A 1 360 ? 20.057 17.327 -14.447 1.00 79.50 360 ARG A CA 1
ATOM 2799 C C . ARG A 1 360 ? 19.907 15.867 -14.028 1.00 79.50 360 ARG A C 1
ATOM 2801 O O . ARG A 1 360 ? 20.297 15.500 -12.929 1.00 79.50 360 ARG A O 1
ATOM 2808 N N . TYR A 1 361 ? 19.371 15.036 -14.914 1.00 81.19 361 TYR A N 1
ATOM 2809 C CA . TYR A 1 361 ? 19.002 13.648 -14.627 1.00 81.19 361 TYR A CA 1
ATOM 2810 C C . TYR A 1 361 ? 20.072 12.658 -15.111 1.00 81.19 361 TYR A C 1
ATOM 2812 O O . TYR A 1 361 ? 20.469 12.698 -16.279 1.00 81.19 361 TYR A O 1
ATOM 2820 N N . GLU A 1 362 ? 20.500 11.741 -14.240 1.00 85.38 362 GLU A N 1
ATOM 2821 C CA . GLU A 1 362 ? 21.386 10.617 -14.572 1.00 85.38 362 GLU A CA 1
ATOM 2822 C C . GLU A 1 362 ? 20.564 9.337 -14.781 1.00 85.38 362 GLU A C 1
ATOM 2824 O O . GLU A 1 362 ? 20.511 8.461 -13.922 1.00 85.38 362 GLU A O 1
ATOM 2829 N N . PHE A 1 363 ? 19.890 9.230 -15.928 1.00 83.69 363 PHE A N 1
ATOM 2830 C CA . PHE A 1 363 ? 19.047 8.072 -16.265 1.00 83.69 363 PHE A CA 1
ATOM 2831 C C . PHE A 1 363 ? 19.828 6.771 -16.520 1.00 83.69 363 PHE A C 1
ATOM 2833 O O . PHE A 1 363 ? 19.271 5.686 -16.360 1.00 83.69 363 PHE A O 1
ATOM 2840 N N . VAL A 1 364 ? 21.109 6.858 -16.884 1.00 82.69 364 VAL A N 1
ATOM 2841 C CA . VAL A 1 364 ? 22.011 5.700 -16.947 1.00 82.69 364 VAL A CA 1
ATOM 2842 C C . VAL A 1 364 ? 23.362 6.105 -16.365 1.00 82.69 364 VAL A C 1
ATOM 2844 O O . VAL A 1 364 ? 23.931 7.106 -16.802 1.00 82.69 364 VAL A O 1
ATOM 2847 N N . THR A 1 365 ? 23.863 5.344 -15.3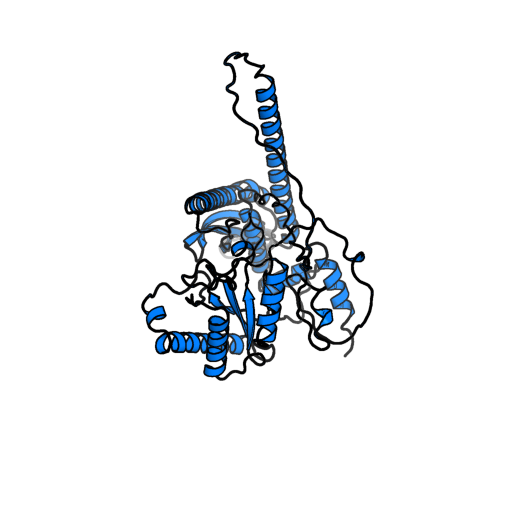92 1.00 81.25 365 THR A N 1
ATOM 2848 C CA . THR A 1 365 ? 25.093 5.647 -14.646 1.00 81.25 365 THR A CA 1
ATOM 2849 C C . THR A 1 365 ? 26.289 5.842 -15.577 1.00 81.25 365 THR A C 1
ATOM 2851 O O . THR A 1 365 ? 26.627 4.956 -16.366 1.00 81.25 365 THR A O 1
ATOM 2854 N N . GLY A 1 366 ? 26.942 7.003 -15.482 1.00 73.50 366 GLY A N 1
ATOM 2855 C CA . GLY A 1 366 ? 28.091 7.367 -16.318 1.00 73.50 366 GLY A CA 1
ATOM 2856 C C . GLY A 1 366 ? 27.756 7.809 -17.752 1.00 73.50 366 GLY A C 1
ATOM 2857 O O . GLY A 1 366 ? 28.676 8.032 -18.541 1.00 73.50 366 GLY A O 1
ATOM 2858 N N . ILE A 1 367 ? 26.475 7.967 -18.107 1.00 74.00 367 ILE A N 1
ATOM 2859 C CA . ILE A 1 367 ? 26.033 8.571 -19.376 1.00 74.00 367 ILE A CA 1
ATOM 2860 C C . ILE A 1 367 ? 25.620 10.034 -19.137 1.00 74.00 367 ILE A C 1
ATOM 2862 O O . ILE A 1 367 ? 25.169 10.405 -18.059 1.00 74.00 367 ILE A O 1
ATOM 2866 N N . ASN A 1 368 ? 25.795 10.885 -20.156 1.00 73.56 368 ASN A N 1
ATOM 2867 C CA . ASN A 1 368 ? 25.578 12.336 -20.099 1.00 73.56 368 ASN A CA 1
ATOM 2868 C C . ASN A 1 368 ? 24.307 12.770 -19.338 1.00 73.56 368 ASN A C 1
ATOM 2870 O O . ASN A 1 368 ? 23.186 12.482 -19.761 1.00 73.56 368 ASN A O 1
ATOM 2874 N N . MET A 1 369 ? 24.517 13.578 -18.293 1.00 74.81 369 MET A N 1
ATOM 2875 C CA . MET A 1 369 ? 23.489 14.245 -17.487 1.00 74.81 369 MET A CA 1
ATOM 2876 C C . MET A 1 369 ? 22.480 15.013 -18.360 1.00 74.81 369 MET A C 1
ATOM 2878 O O . MET A 1 369 ? 22.828 16.030 -18.969 1.00 74.81 369 MET A O 1
ATOM 2882 N N . LYS A 1 370 ? 21.223 14.559 -18.399 1.00 74.12 370 LYS A N 1
ATOM 2883 C CA . LYS A 1 370 ? 20.169 15.127 -19.257 1.00 74.12 370 LYS A CA 1
ATOM 2884 C C . LYS A 1 370 ? 19.540 16.375 -18.632 1.00 74.12 370 LYS A C 1
ATOM 2886 O O . LYS A 1 370 ? 19.230 16.379 -17.442 1.00 74.12 370 LYS A O 1
ATOM 2891 N N . SER A 1 371 ? 19.312 17.428 -19.423 1.00 79.06 371 SER A N 1
ATOM 2892 C CA . SER A 1 371 ? 18.447 18.542 -18.995 1.00 79.06 371 SER A CA 1
ATOM 2893 C C . SER A 1 371 ? 16.981 18.096 -18.920 1.00 79.06 371 SER A C 1
ATOM 2895 O O . SER A 1 371 ? 16.628 17.043 -19.447 1.00 79.06 371 SER A O 1
ATOM 2897 N N . MET A 1 372 ? 16.098 18.908 -18.331 1.00 75.62 372 MET A N 1
ATOM 2898 C CA . MET A 1 372 ? 14.653 18.626 -18.320 1.00 75.62 372 MET A CA 1
ATOM 2899 C C . MET A 1 372 ? 14.066 18.433 -19.734 1.00 75.62 372 MET A C 1
ATOM 2901 O O . MET A 1 372 ? 13.199 17.585 -19.918 1.00 75.62 372 MET A O 1
ATOM 2905 N N . ALA A 1 373 ? 14.568 19.155 -20.743 1.00 73.75 373 ALA A N 1
ATOM 2906 C CA . ALA A 1 373 ? 14.132 18.975 -22.129 1.00 73.75 373 ALA A CA 1
ATOM 2907 C C . ALA A 1 373 ? 14.628 17.642 -22.722 1.00 73.75 373 ALA A C 1
ATOM 2909 O O . ALA A 1 373 ? 13.839 16.897 -23.298 1.00 73.75 373 ALA A O 1
ATOM 2910 N N . ASP A 1 374 ? 15.907 17.310 -22.512 1.00 79.31 374 ASP A N 1
ATOM 2911 C CA . ASP A 1 374 ? 16.503 16.037 -22.955 1.00 79.31 374 ASP A CA 1
ATOM 2912 C C . ASP A 1 374 ? 15.894 14.822 -22.215 1.00 79.31 374 ASP A C 1
ATOM 2914 O O . ASP A 1 374 ? 15.919 13.696 -22.715 1.00 79.31 374 ASP A O 1
ATOM 2918 N N . ALA A 1 375 ? 15.350 15.040 -21.012 1.00 78.75 375 ALA A N 1
ATOM 2919 C CA . ALA A 1 375 ? 14.642 14.036 -20.227 1.00 78.75 375 ALA A CA 1
ATOM 2920 C C . ALA A 1 375 ? 13.229 13.760 -20.769 1.00 78.75 375 ALA A C 1
ATOM 2922 O O . ALA A 1 375 ? 12.852 12.599 -20.906 1.00 78.75 375 ALA A O 1
ATOM 2923 N N . VAL A 1 376 ? 12.471 14.800 -21.141 1.00 80.75 376 VAL A N 1
ATOM 2924 C CA . VAL A 1 376 ? 11.169 14.634 -21.815 1.00 80.75 376 VAL A CA 1
ATOM 2925 C C . VAL A 1 376 ? 11.338 13.970 -23.184 1.00 80.75 376 VAL A C 1
ATOM 2927 O O . VAL A 1 376 ? 10.561 13.080 -23.517 1.00 80.75 376 VAL A O 1
ATOM 2930 N N . GLU A 1 377 ? 12.364 14.345 -23.955 1.00 79.94 377 GLU A N 1
ATOM 2931 C CA . GLU A 1 377 ? 12.662 13.717 -25.252 1.00 79.94 377 GLU A CA 1
ATOM 2932 C C . GLU A 1 377 ? 12.964 12.216 -25.091 1.00 79.94 377 GLU A C 1
ATOM 2934 O O . GLU A 1 377 ? 12.355 11.397 -25.771 1.00 79.94 377 GLU A O 1
ATOM 2939 N N . PHE A 1 378 ? 13.769 11.835 -24.091 1.00 84.19 378 PHE A N 1
ATOM 2940 C CA . PHE A 1 378 ? 14.009 10.429 -23.741 1.00 84.19 378 PHE A CA 1
ATOM 2941 C C . PHE A 1 378 ? 12.731 9.647 -23.402 1.00 84.19 378 PHE A C 1
ATOM 2943 O O . PHE A 1 378 ? 12.542 8.549 -23.921 1.00 84.19 378 PHE A O 1
ATOM 2950 N N . TRP A 1 379 ? 11.848 10.198 -22.563 1.00 84.62 379 TRP A N 1
ATOM 2951 C CA . TRP A 1 379 ? 10.583 9.536 -22.228 1.00 84.62 379 TRP A CA 1
ATOM 2952 C C . TRP A 1 379 ? 9.667 9.391 -23.450 1.00 84.62 379 TRP A C 1
ATOM 2954 O O . TRP A 1 379 ? 9.024 8.355 -23.620 1.00 84.62 379 TRP A O 1
ATOM 2964 N N . MET A 1 380 ? 9.637 10.395 -24.332 1.00 82.62 380 MET A N 1
ATOM 2965 C CA . MET A 1 380 ? 8.870 10.345 -25.579 1.00 82.62 380 MET A CA 1
ATOM 2966 C C . MET A 1 380 ? 9.409 9.297 -26.560 1.00 82.62 380 MET A C 1
ATOM 2968 O O . MET A 1 380 ? 8.612 8.554 -27.133 1.00 82.62 380 MET A O 1
ATOM 2972 N N . ASP A 1 381 ? 10.727 9.209 -26.743 1.00 86.44 381 ASP A N 1
ATOM 2973 C CA . ASP A 1 381 ? 11.357 8.216 -27.621 1.00 86.44 381 ASP A CA 1
ATOM 2974 C C . ASP A 1 381 ? 11.125 6.787 -27.102 1.00 86.44 381 ASP A C 1
ATOM 2976 O O . ASP A 1 381 ? 10.781 5.893 -27.880 1.00 86.44 381 ASP A O 1
ATOM 2980 N N . LEU A 1 382 ? 11.221 6.582 -25.781 1.00 87.38 382 LEU A N 1
ATOM 2981 C CA . LEU A 1 382 ? 10.995 5.290 -25.130 1.00 87.38 382 LEU A CA 1
ATOM 2982 C C . LEU A 1 382 ? 9.546 4.804 -25.303 1.00 87.38 382 LEU A C 1
ATOM 2984 O O . LEU A 1 382 ? 9.328 3.701 -25.794 1.00 87.38 382 LEU A O 1
ATOM 2988 N N . VAL A 1 383 ? 8.551 5.639 -24.977 1.00 87.31 383 VAL A N 1
ATOM 2989 C CA . VAL A 1 383 ? 7.119 5.295 -25.122 1.00 87.31 383 VAL A CA 1
ATOM 2990 C C . VAL A 1 383 ? 6.709 5.158 -26.597 1.00 87.31 383 VAL A C 1
ATOM 2992 O O . VAL A 1 383 ? 5.815 4.382 -26.929 1.00 87.31 383 VAL A O 1
ATOM 2995 N N . THR A 1 384 ? 7.384 5.862 -27.513 1.00 86.62 384 THR A N 1
ATOM 2996 C CA . THR A 1 384 ? 7.179 5.679 -28.961 1.00 86.62 384 THR A CA 1
ATOM 2997 C C . THR A 1 384 ? 7.745 4.343 -29.455 1.00 86.62 384 THR A C 1
ATOM 2999 O O . THR A 1 384 ? 7.131 3.709 -30.313 1.00 86.62 384 THR A O 1
ATOM 3002 N N . SER A 1 385 ? 8.885 3.907 -28.911 1.00 92.81 385 SER A N 1
ATOM 3003 C CA . SER A 1 385 ? 9.553 2.648 -29.277 1.00 92.81 385 SER A CA 1
ATOM 3004 C C . SER A 1 385 ? 8.901 1.418 -28.638 1.00 92.81 385 SER A C 1
ATOM 3006 O O . SER A 1 385 ? 8.877 0.357 -29.255 1.00 92.81 385 SER A O 1
ATOM 3008 N N . TYR A 1 386 ? 8.315 1.573 -27.446 1.00 91.19 386 TYR A N 1
ATOM 3009 C CA . TYR A 1 386 ? 7.637 0.517 -26.691 1.00 91.19 386 TYR A CA 1
ATOM 3010 C C . TYR A 1 386 ? 6.161 0.878 -26.426 1.00 91.19 386 TYR A C 1
ATOM 3012 O O . TYR A 1 386 ? 5.820 1.309 -25.321 1.00 91.19 386 TYR A O 1
ATOM 3020 N N . PRO A 1 387 ? 5.247 0.661 -27.398 1.00 87.12 387 PRO A N 1
ATOM 3021 C CA . PRO A 1 387 ? 3.819 0.980 -27.262 1.00 87.12 387 PRO A CA 1
ATOM 3022 C C . PRO A 1 387 ? 3.079 0.243 -26.134 1.00 87.12 387 PRO A C 1
ATOM 3024 O O . PRO A 1 387 ? 1.934 0.583 -25.847 1.00 87.12 387 PRO A O 1
ATOM 3027 N N . THR A 1 388 ? 3.713 -0.762 -25.523 1.00 89.88 388 THR A N 1
ATOM 3028 C CA . THR A 1 388 ? 3.254 -1.472 -24.321 1.00 89.88 388 THR A CA 1
ATOM 3029 C C . THR A 1 388 ? 3.274 -0.587 -23.066 1.00 89.88 388 THR A C 1
ATOM 3031 O O . THR A 1 388 ? 2.557 -0.882 -22.111 1.00 89.88 388 THR A O 1
ATOM 3034 N N . ILE A 1 389 ? 4.073 0.490 -23.041 1.00 89.19 389 ILE A N 1
ATOM 3035 C CA . ILE A 1 389 ? 4.115 1.436 -21.917 1.00 89.19 389 ILE A CA 1
ATOM 3036 C C . ILE A 1 389 ? 2.878 2.342 -21.966 1.00 89.19 389 ILE A C 1
ATOM 3038 O O . ILE A 1 389 ? 2.696 3.105 -22.915 1.00 89.19 389 ILE A O 1
ATOM 3042 N N . VAL A 1 390 ? 2.054 2.296 -20.916 1.00 88.06 390 VAL A N 1
ATOM 3043 C CA . VAL A 1 390 ? 0.811 3.085 -20.798 1.00 88.06 390 VAL A CA 1
ATOM 3044 C C . VAL A 1 390 ? 0.870 4.191 -19.740 1.00 88.06 390 VAL A C 1
ATOM 3046 O O . VAL A 1 390 ? -0.014 5.044 -19.711 1.00 88.06 390 VAL A O 1
ATOM 3049 N N . GLY A 1 391 ? 1.909 4.226 -18.898 1.00 85.50 391 GLY A N 1
ATOM 3050 C CA . GLY A 1 391 ? 2.068 5.250 -17.861 1.00 85.50 391 GLY A CA 1
ATOM 3051 C C . GLY A 1 391 ? 3.484 5.342 -17.289 1.00 85.50 391 GLY A C 1
ATOM 3052 O O . GLY A 1 391 ? 4.251 4.381 -17.341 1.00 85.50 391 GLY A O 1
ATOM 3053 N N . LEU A 1 392 ? 3.808 6.513 -16.734 1.00 85.88 392 LEU A N 1
ATOM 3054 C CA . LEU A 1 392 ? 5.063 6.823 -16.041 1.00 85.88 392 LEU A CA 1
ATOM 3055 C C . LEU A 1 392 ? 4.732 7.503 -14.699 1.00 85.88 392 LEU A C 1
ATOM 3057 O O . LEU A 1 392 ? 3.963 8.465 -14.690 1.00 85.88 392 LEU A O 1
ATOM 3061 N N . ILE A 1 393 ? 5.312 7.031 -13.595 1.00 85.56 393 ILE A N 1
ATOM 3062 C CA . ILE A 1 393 ? 5.132 7.568 -12.233 1.00 85.56 393 ILE A CA 1
ATOM 3063 C C . ILE A 1 393 ? 6.366 8.410 -11.864 1.00 85.56 393 ILE A C 1
ATOM 3065 O O . ILE A 1 393 ? 7.492 8.023 -12.173 1.00 85.56 393 ILE A O 1
ATOM 3069 N N . ASP A 1 394 ? 6.144 9.601 -11.284 1.00 82.31 394 ASP A N 1
ATOM 3070 C CA . ASP A 1 394 ? 7.168 10.627 -10.976 1.00 82.31 394 ASP A CA 1
ATOM 3071 C C . ASP A 1 394 ? 8.311 10.745 -12.040 1.00 82.31 394 ASP A C 1
ATOM 3073 O O . ASP A 1 394 ? 9.497 10.680 -11.704 1.00 82.31 394 ASP A O 1
ATOM 3077 N N . PRO A 1 395 ? 8.000 10.950 -13.344 1.00 79.88 395 PRO A N 1
ATOM 3078 C CA . PRO A 1 395 ? 8.974 10.976 -14.455 1.00 79.88 395 PRO A CA 1
ATOM 3079 C C . PRO A 1 395 ? 9.922 12.185 -14.480 1.00 79.88 395 PRO A C 1
ATOM 3081 O O . PRO A 1 395 ? 10.893 12.200 -15.243 1.00 79.88 395 PRO A O 1
ATOM 3084 N N . LEU A 1 396 ? 9.635 13.219 -13.686 1.00 79.94 396 LEU A N 1
ATOM 3085 C CA . LEU A 1 396 ? 10.404 14.459 -13.569 1.00 79.94 396 LEU A CA 1
ATOM 3086 C C . LEU A 1 396 ? 10.420 14.922 -12.106 1.00 79.94 396 LEU A C 1
ATOM 3088 O O . LEU A 1 396 ? 9.490 14.642 -11.351 1.00 79.94 396 LEU A O 1
ATOM 3092 N N . ARG A 1 397 ? 11.457 15.673 -11.711 1.00 72.00 397 ARG A N 1
ATOM 3093 C CA . ARG A 1 397 ? 11.592 16.217 -10.351 1.00 72.00 397 ARG A CA 1
ATOM 3094 C C . ARG A 1 397 ? 10.357 17.036 -9.964 1.00 72.00 397 ARG A C 1
ATOM 3096 O O . ARG A 1 397 ? 9.982 17.981 -10.664 1.00 72.00 397 ARG A O 1
ATOM 3103 N N . ARG A 1 398 ? 9.797 16.747 -8.787 1.00 59.91 398 ARG A N 1
ATOM 3104 C CA . ARG A 1 398 ? 8.657 17.485 -8.229 1.00 59.91 398 ARG A CA 1
ATOM 3105 C C . ARG A 1 398 ? 9.071 18.931 -7.913 1.00 59.91 398 ARG A C 1
ATOM 3107 O O . ARG A 1 398 ? 10.011 19.166 -7.155 1.00 59.91 398 ARG A O 1
ATOM 3114 N N . LYS A 1 399 ? 8.371 19.911 -8.494 1.00 48.44 399 LYS A N 1
ATOM 3115 C CA . LYS A 1 399 ? 8.505 21.341 -8.165 1.00 48.44 399 LYS A CA 1
ATOM 3116 C C . LYS A 1 399 ? 7.256 21.788 -7.415 1.00 48.44 399 LYS A C 1
ATOM 3118 O O . LYS A 1 399 ? 6.160 21.682 -7.963 1.00 48.44 399 LYS A O 1
ATOM 3123 N N . ARG A 1 400 ? 7.415 22.331 -6.204 1.00 41.16 400 ARG A N 1
ATOM 3124 C CA . ARG A 1 400 ? 6.311 22.911 -5.431 1.00 41.16 400 ARG A CA 1
ATOM 3125 C C . ARG A 1 400 ? 5.951 24.280 -6.014 1.00 41.16 400 ARG A C 1
ATOM 3127 O O . ARG A 1 400 ? 6.401 25.325 -5.561 1.00 41.16 400 ARG A O 1
ATOM 3134 N N . LEU A 1 401 ? 5.174 24.279 -7.095 1.00 33.97 401 LEU A N 1
ATOM 3135 C CA . LEU A 1 401 ? 4.491 25.492 -7.532 1.00 33.97 401 LEU A CA 1
ATOM 3136 C C . LEU A 1 401 ? 3.484 25.867 -6.439 1.00 33.97 401 LEU A C 1
ATOM 3138 O O . LEU A 1 401 ? 2.555 25.106 -6.182 1.00 33.97 401 LEU A O 1
ATOM 3142 N N . ALA A 1 402 ? 3.657 27.032 -5.811 1.00 27.67 402 ALA A N 1
ATOM 3143 C CA . ALA A 1 402 ? 2.551 27.683 -5.114 1.00 27.67 402 ALA A CA 1
ATOM 3144 C C . ALA A 1 402 ? 1.381 27.817 -6.103 1.00 27.67 402 ALA A C 1
ATOM 3146 O O . ALA A 1 402 ? 1.628 28.141 -7.269 1.00 27.67 402 ALA A O 1
ATOM 3147 N N . LEU A 1 403 ? 0.153 27.511 -5.668 1.00 29.53 403 LEU A N 1
ATOM 3148 C CA . LEU A 1 403 ? -0.972 27.237 -6.568 1.00 29.53 403 LEU A CA 1
ATOM 3149 C C . LEU A 1 403 ? -1.177 28.368 -7.589 1.00 29.53 403 LEU A C 1
ATOM 3151 O O . LEU A 1 403 ? -1.670 29.445 -7.258 1.00 29.53 403 LEU A O 1
ATOM 3155 N N . ILE A 1 404 ? -0.832 28.095 -8.850 1.00 24.33 404 ILE A N 1
ATOM 3156 C CA . ILE A 1 404 ? -1.218 28.927 -9.990 1.00 24.33 404 ILE A CA 1
ATOM 3157 C C . ILE A 1 404 ? -2.605 28.436 -10.421 1.00 24.33 404 ILE A C 1
ATOM 3159 O O . ILE A 1 404 ? -2.713 27.277 -10.828 1.00 24.33 404 ILE A O 1
ATOM 3163 N N . PRO A 1 405 ? -3.667 29.263 -10.351 1.00 25.47 405 PRO A N 1
ATOM 3164 C CA . PRO A 1 405 ? -5.013 28.818 -10.693 1.00 25.47 405 PRO A CA 1
ATOM 3165 C C . PRO A 1 405 ? -5.097 28.266 -12.121 1.00 25.47 405 PRO A C 1
ATOM 3167 O O . PRO A 1 405 ? -4.717 28.929 -13.088 1.00 25.47 405 PRO A O 1
ATOM 3170 N N . TYR A 1 406 ? -5.643 27.054 -12.253 1.00 30.84 406 TYR A N 1
ATOM 3171 C CA . TYR A 1 406 ? -5.719 26.301 -13.515 1.00 30.84 406 TYR A CA 1
ATOM 3172 C C . TYR A 1 406 ? -6.470 27.055 -14.635 1.00 30.84 406 TYR A C 1
ATOM 3174 O O . TYR A 1 406 ? -6.244 26.826 -15.825 1.00 30.84 406 TYR A O 1
ATOM 3182 N N . SER A 1 407 ? -7.317 28.019 -14.255 1.00 27.08 407 SER A N 1
ATOM 3183 C CA . SER A 1 407 ? -8.039 28.943 -15.137 1.00 27.08 407 SER A CA 1
ATOM 3184 C C . SER A 1 407 ? -7.146 29.825 -16.021 1.00 27.08 407 SER A C 1
ATOM 3186 O O . SER A 1 407 ? -7.641 30.390 -16.994 1.00 27.08 407 SER A O 1
ATOM 3188 N N . ALA A 1 408 ? -5.844 29.937 -15.736 1.00 26.05 408 ALA A N 1
ATOM 3189 C CA . ALA A 1 408 ? -4.910 30.718 -16.548 1.00 26.05 408 ALA A CA 1
ATOM 3190 C C . ALA A 1 408 ? -4.464 30.026 -17.858 1.00 26.05 408 ALA A C 1
ATOM 3192 O O . ALA A 1 408 ? -3.984 30.709 -18.764 1.00 26.05 408 ALA A O 1
ATOM 3193 N N . CYS A 1 409 ? -4.591 28.695 -17.970 1.00 27.22 409 CYS A N 1
ATOM 3194 C CA . CYS A 1 409 ? -3.776 27.910 -18.915 1.00 27.22 409 CYS A CA 1
ATOM 3195 C C . CYS A 1 409 ? -4.534 27.142 -20.015 1.00 27.22 409 CYS A C 1
ATOM 3197 O O . CYS A 1 409 ? -3.882 26.545 -20.871 1.00 27.22 409 CYS A O 1
ATOM 3199 N N . VAL A 1 410 ? -5.873 27.139 -20.045 1.00 25.59 410 VAL A N 1
ATOM 3200 C CA . VAL A 1 410 ? -6.647 26.362 -21.038 1.00 25.59 410 VAL A CA 1
ATOM 3201 C C . VAL A 1 410 ? -7.620 27.248 -21.815 1.00 25.59 410 VAL A C 1
ATOM 3203 O O . VAL A 1 410 ? -8.446 27.947 -21.235 1.00 25.59 410 VAL A O 1
ATOM 3206 N N . LYS A 1 411 ? -7.561 27.171 -23.151 1.00 26.88 411 LYS A N 1
ATOM 3207 C CA . LYS A 1 411 ? -8.642 27.612 -24.046 1.00 26.88 411 LYS A CA 1
ATOM 3208 C C . LYS A 1 411 ? -9.413 26.388 -24.521 1.00 26.88 411 LYS A C 1
ATOM 3210 O O . LYS A 1 411 ? -8.800 25.412 -24.943 1.00 26.88 411 LYS A O 1
ATOM 3215 N N . GLU A 1 412 ? -10.737 26.452 -24.462 1.00 32.19 412 GLU A N 1
ATOM 3216 C CA . GLU A 1 412 ? -11.610 25.336 -24.827 1.00 32.19 412 GLU A CA 1
ATOM 3217 C C . GLU A 1 412 ? -11.425 24.888 -26.283 1.00 32.19 412 GLU A C 1
ATOM 3219 O O . GLU A 1 412 ? -11.529 25.707 -27.203 1.00 32.19 412 GLU A O 1
ATOM 3224 N N . LYS A 1 413 ? -11.280 23.571 -26.486 1.00 26.52 413 LYS A N 1
ATOM 3225 C CA . LYS A 1 413 ? -11.982 22.838 -27.549 1.00 26.52 413 LYS A CA 1
ATOM 3226 C C . LYS A 1 413 ? -11.947 21.321 -27.356 1.00 26.52 413 LYS A C 1
ATOM 3228 O O . LYS A 1 413 ? -11.189 20.807 -26.545 1.00 26.52 413 LYS A O 1
ATOM 3233 N N . ASP A 1 414 ? -12.815 20.672 -28.127 1.00 26.75 414 ASP A N 1
ATOM 3234 C CA . ASP A 1 414 ? -12.894 19.237 -28.411 1.00 26.75 414 ASP A CA 1
ATOM 3235 C C . ASP A 1 414 ? -13.220 18.314 -27.219 1.00 26.75 414 ASP A C 1
ATOM 3237 O O . ASP A 1 414 ? -12.368 17.693 -26.590 1.00 26.75 414 ASP A O 1
ATOM 3241 N N . LYS A 1 415 ? -14.530 18.166 -26.972 1.00 34.88 415 LYS A N 1
ATOM 3242 C CA . LYS A 1 415 ? -15.118 17.054 -26.209 1.00 34.88 415 LYS A CA 1
ATOM 3243 C C . LYS A 1 415 ? -15.460 15.909 -27.168 1.00 34.88 415 LYS A C 1
ATOM 3245 O O . LYS A 1 415 ? -16.213 16.158 -28.106 1.00 34.88 415 LYS A O 1
ATOM 3250 N N . ASN A 1 416 ? -14.973 14.690 -26.907 1.00 26.84 416 ASN A N 1
ATOM 3251 C CA . ASN A 1 416 ? -15.719 13.416 -27.004 1.00 26.84 416 ASN A CA 1
ATOM 3252 C C . ASN A 1 416 ? -14.813 12.187 -26.752 1.00 26.84 416 ASN A C 1
ATOM 3254 O O . ASN A 1 416 ? -13.616 12.231 -27.004 1.00 26.84 416 ASN A O 1
ATOM 3258 N N . HIS A 1 417 ? -15.444 11.082 -26.329 1.00 27.23 417 HIS A N 1
ATOM 3259 C CA . HIS A 1 417 ? -14.913 9.714 -26.160 1.00 27.23 417 HIS A CA 1
ATOM 3260 C C . HIS A 1 417 ? -13.992 9.381 -24.958 1.00 27.23 417 HIS A C 1
ATOM 3262 O O . HIS A 1 417 ? -12.781 9.280 -25.084 1.00 27.23 417 HIS A O 1
ATOM 3268 N N . LEU A 1 418 ? -14.673 8.980 -23.871 1.00 24.94 418 LEU A N 1
ATOM 3269 C CA . LEU A 1 418 ? -14.482 7.728 -23.102 1.00 24.94 418 LEU A CA 1
ATOM 3270 C C . LEU A 1 418 ? -13.324 7.553 -22.083 1.00 24.94 418 LEU A C 1
ATOM 3272 O O . LEU A 1 418 ? -12.150 7.527 -22.422 1.00 24.94 418 LEU A O 1
ATOM 3276 N N . LEU A 1 419 ? -13.772 7.185 -20.868 1.00 24.38 419 LEU A N 1
ATOM 3277 C CA . LEU A 1 419 ? -13.096 6.551 -19.716 1.00 24.38 419 LEU A CA 1
ATOM 3278 C C . LEU A 1 419 ? -12.146 7.415 -18.838 1.00 24.38 419 LEU A C 1
ATOM 3280 O O . LEU A 1 419 ? -11.252 8.076 -19.356 1.00 24.38 419 LEU A O 1
ATOM 3284 N N . PRO A 1 420 ? -12.319 7.407 -17.491 1.00 28.23 420 PRO A N 1
ATOM 3285 C CA . PRO A 1 420 ? -11.494 8.178 -16.555 1.00 28.23 420 PRO A CA 1
ATOM 3286 C C . PRO A 1 420 ? -10.283 7.393 -16.013 1.00 28.23 420 PRO A C 1
ATOM 3288 O O . PRO A 1 420 ? -10.395 6.216 -15.674 1.00 28.23 420 PRO A O 1
ATOM 3291 N N . ILE A 1 421 ? -9.150 8.083 -15.859 1.00 28.55 421 ILE A N 1
ATOM 3292 C CA . ILE A 1 421 ? -7.877 7.597 -15.290 1.00 28.55 421 ILE A CA 1
ATOM 3293 C C . ILE A 1 421 ? -7.352 8.675 -14.316 1.00 28.55 421 ILE A C 1
ATOM 3295 O O . ILE A 1 421 ? -7.641 9.855 -14.510 1.00 28.55 421 ILE A O 1
ATOM 3299 N N . TRP A 1 422 ? -6.611 8.288 -13.270 1.00 28.66 422 TRP A N 1
ATOM 3300 C CA . TRP A 1 422 ? -6.122 9.177 -12.198 1.00 28.66 422 TRP A CA 1
ATOM 3301 C C . TRP A 1 422 ? -4.618 8.984 -11.918 1.00 28.66 422 TRP A C 1
ATOM 3303 O O . TRP A 1 422 ? -4.129 7.871 -12.087 1.00 28.66 422 TRP A O 1
ATOM 3313 N N . LEU A 1 423 ? -3.939 10.038 -11.413 1.00 31.22 423 LEU A N 1
ATOM 3314 C CA . LEU A 1 423 ? -2.484 10.129 -11.104 1.00 31.22 423 LEU A CA 1
ATOM 3315 C C . LEU A 1 423 ? -1.538 10.069 -12.345 1.00 31.22 423 LEU A C 1
ATOM 3317 O O . LEU A 1 423 ? -1.945 9.591 -13.396 1.00 31.22 423 LEU A O 1
ATOM 3321 N N . LEU A 1 424 ? -0.249 10.468 -12.325 1.00 29.44 424 LEU A N 1
ATOM 3322 C CA . LEU A 1 424 ? 0.441 11.700 -11.847 1.00 29.44 424 LEU A CA 1
ATOM 3323 C C . LEU A 1 424 ? 1.906 11.670 -12.389 1.00 29.44 424 LEU A C 1
ATOM 3325 O O . LEU A 1 424 ? 2.558 10.654 -12.192 1.00 29.44 424 LEU A O 1
ATOM 3329 N N . ASN A 1 425 ? 2.581 12.673 -12.984 1.00 31.30 425 ASN A N 1
ATOM 3330 C CA . ASN A 1 425 ? 2.330 13.989 -13.634 1.00 31.30 425 ASN A CA 1
ATOM 3331 C C . ASN A 1 425 ? 3.724 14.450 -14.224 1.00 31.30 425 ASN A C 1
ATOM 3333 O O . ASN A 1 425 ? 4.720 13.835 -13.864 1.00 31.30 425 ASN A O 1
ATOM 3337 N N . LEU A 1 426 ? 4.029 15.448 -15.079 1.00 30.02 426 LEU A N 1
ATOM 3338 C CA . LEU A 1 426 ? 3.389 16.578 -15.787 1.00 30.02 426 LEU A CA 1
ATOM 3339 C C . LEU A 1 426 ? 4.225 16.901 -17.058 1.00 30.02 426 LEU A C 1
ATOM 3341 O O . LEU A 1 426 ? 5.427 17.089 -16.896 1.00 30.02 426 LEU A O 1
ATOM 3345 N N . CYS A 1 427 ? 3.639 17.063 -18.264 1.00 29.50 427 CYS A N 1
ATOM 3346 C CA . CYS A 1 427 ? 4.211 17.862 -19.392 1.00 29.50 427 CYS A CA 1
ATOM 3347 C C . CYS A 1 427 ? 3.318 17.867 -20.667 1.00 29.50 427 CYS A C 1
ATOM 3349 O O . CYS A 1 427 ? 3.489 17.025 -21.544 1.00 29.50 427 CYS A O 1
ATOM 3351 N N . ASN A 1 428 ? 2.385 18.823 -20.833 1.00 31.02 428 ASN A N 1
ATOM 3352 C CA . ASN A 1 428 ? 1.362 18.747 -21.908 1.00 31.02 428 ASN A CA 1
ATOM 3353 C C . ASN A 1 428 ? 1.568 19.678 -23.140 1.00 31.02 428 ASN A C 1
ATOM 3355 O O . ASN A 1 428 ? 0.914 19.507 -24.168 1.00 31.02 428 ASN A O 1
ATOM 3359 N N . GLU A 1 429 ? 2.485 20.655 -23.106 1.00 29.94 429 GLU A N 1
ATOM 3360 C CA . GLU A 1 429 ? 2.632 21.621 -24.222 1.00 29.94 429 GLU A CA 1
ATOM 3361 C C . GLU A 1 429 ? 3.435 21.103 -25.434 1.00 29.94 429 GLU A C 1
ATOM 3363 O O . GLU A 1 429 ? 3.241 21.578 -26.559 1.00 29.94 429 GLU A O 1
ATOM 3368 N N . THR A 1 430 ? 4.329 20.127 -25.241 1.00 31.78 430 THR A N 1
ATOM 3369 C CA . THR A 1 430 ? 5.219 19.623 -26.308 1.00 31.78 430 THR A CA 1
ATOM 3370 C C . THR A 1 430 ? 4.572 18.517 -27.153 1.00 31.78 430 THR A C 1
ATOM 3372 O O . THR A 1 430 ? 4.814 18.436 -28.358 1.00 31.78 430 THR A O 1
ATOM 3375 N N . LEU A 1 431 ? 3.726 17.680 -26.539 1.00 37.94 431 LEU A N 1
ATOM 3376 C CA . LEU A 1 431 ? 3.159 16.461 -27.139 1.00 37.94 431 LEU A CA 1
ATOM 3377 C C . LEU A 1 431 ? 2.248 16.754 -28.345 1.00 37.94 431 LEU A C 1
ATOM 3379 O O . LEU A 1 431 ? 2.400 16.157 -29.415 1.00 37.94 431 LEU A O 1
ATOM 3383 N N . ASN A 1 432 ? 1.352 17.735 -28.202 1.00 34.16 432 ASN A N 1
ATOM 3384 C CA . ASN A 1 432 ? 0.277 18.033 -29.160 1.00 34.16 432 ASN A CA 1
ATOM 3385 C C . ASN A 1 432 ? 0.741 18.588 -30.528 1.00 34.16 432 ASN A C 1
ATOM 3387 O O . ASN A 1 432 ? -0.087 18.865 -31.394 1.00 34.16 432 ASN A O 1
ATOM 3391 N N . LYS A 1 433 ? 2.053 18.759 -30.759 1.00 33.28 433 LYS A N 1
ATOM 3392 C CA . LYS A 1 433 ? 2.611 19.268 -32.030 1.00 33.28 433 LYS A CA 1
ATOM 3393 C C . LYS A 1 433 ? 3.164 18.195 -32.978 1.00 33.28 433 LYS A C 1
ATOM 3395 O O . LYS A 1 433 ? 3.514 18.547 -34.102 1.00 33.28 433 LYS A O 1
ATOM 3400 N N . LYS A 1 434 ? 3.239 16.918 -32.572 1.00 34.47 434 LYS A N 1
ATOM 3401 C CA . LYS A 1 434 ? 3.724 15.814 -33.436 1.00 34.47 434 LYS A CA 1
ATOM 3402 C C . LYS A 1 434 ? 2.699 14.701 -33.692 1.00 34.47 434 LYS A C 1
ATOM 3404 O O . LYS A 1 434 ? 2.609 14.247 -34.827 1.00 34.47 434 LYS A O 1
ATOM 3409 N N . ASN A 1 435 ? 1.916 14.282 -32.694 1.00 36.53 435 ASN A N 1
ATOM 3410 C CA . ASN A 1 435 ? 0.967 13.166 -32.828 1.00 36.53 435 ASN A CA 1
ATOM 3411 C C . ASN A 1 435 ? -0.489 13.647 -32.804 1.00 36.53 435 ASN A C 1
ATOM 3413 O O . ASN A 1 435 ? -0.907 14.292 -31.850 1.00 36.53 435 ASN A O 1
ATOM 3417 N N . LYS A 1 436 ? -1.276 13.294 -33.832 1.00 34.38 436 LYS A N 1
ATOM 3418 C CA . LYS A 1 436 ? -2.714 13.628 -33.916 1.00 34.38 436 LYS A CA 1
ATOM 3419 C C . LYS A 1 436 ? -3.672 12.562 -33.360 1.00 34.38 436 LYS A C 1
ATOM 3421 O O . LYS A 1 436 ? -4.838 12.878 -33.170 1.00 34.38 436 LYS A O 1
ATOM 3426 N N . ASN A 1 437 ? -3.200 11.335 -33.101 1.00 33.03 437 ASN A N 1
ATOM 3427 C CA . ASN A 1 437 ? -4.067 10.166 -32.851 1.00 33.03 437 ASN A CA 1
ATOM 3428 C C . ASN A 1 437 ? -3.790 9.389 -31.540 1.00 33.03 437 ASN A C 1
ATOM 3430 O O . ASN A 1 437 ? -4.369 8.322 -31.354 1.00 33.03 437 ASN A O 1
ATOM 3434 N N . LYS A 1 438 ? -2.915 9.862 -30.640 1.00 39.12 438 LYS A N 1
ATOM 3435 C CA . LYS A 1 438 ? -2.688 9.237 -29.317 1.00 39.12 438 LYS A CA 1
ATOM 3436 C C . LYS A 1 438 ? -2.399 10.299 -28.254 1.00 39.12 438 LYS A C 1
ATOM 3438 O O . LYS A 1 438 ? -1.510 11.123 -28.458 1.00 39.12 438 LYS A O 1
ATOM 3443 N N . GLN A 1 439 ? -3.114 10.247 -27.130 1.00 34.50 439 GLN A N 1
ATOM 3444 C CA . GLN A 1 439 ? -2.771 10.982 -25.909 1.00 34.50 439 GLN A CA 1
ATOM 3445 C C . GLN A 1 439 ? -1.836 10.134 -25.036 1.00 34.50 439 GLN A C 1
ATOM 3447 O O . GLN A 1 439 ? -1.996 8.919 -24.960 1.00 34.50 439 GLN A O 1
ATOM 3452 N N . ILE A 1 440 ? -0.886 10.789 -24.366 1.00 35.62 440 ILE A N 1
ATOM 3453 C CA . ILE A 1 440 ? -0.117 10.234 -23.244 1.00 35.62 440 ILE A CA 1
ATOM 3454 C C . ILE A 1 440 ? -0.514 11.073 -22.026 1.00 35.62 440 ILE A C 1
ATOM 3456 O O . ILE A 1 440 ? -0.482 12.304 -22.099 1.00 35.62 440 ILE A O 1
ATOM 3460 N N . LEU A 1 441 ? -0.961 10.426 -20.950 1.00 34.84 441 LEU A N 1
ATOM 3461 C CA . LEU A 1 441 ? -1.587 11.092 -19.806 1.00 34.84 441 LEU A CA 1
ATOM 3462 C C . LEU A 1 441 ? -0.565 11.493 -18.734 1.00 34.84 441 LEU A C 1
ATOM 3464 O O . LEU A 1 441 ? 0.234 10.680 -18.282 1.00 34.84 441 LEU A O 1
ATOM 3468 N N . PHE A 1 442 ? -0.646 12.753 -18.300 1.00 33.94 442 PHE A N 1
ATOM 3469 C CA . PHE A 1 442 ? 0.064 13.301 -17.143 1.00 33.94 442 PHE A CA 1
ATOM 3470 C C . PHE A 1 442 ? -0.854 14.336 -16.462 1.00 33.94 442 PHE A C 1
ATOM 3472 O O . PHE A 1 442 ? -1.060 15.413 -17.029 1.00 33.94 442 PHE A O 1
ATOM 3479 N N . THR A 1 443 ? -1.424 14.039 -15.287 1.00 28.53 443 THR A N 1
ATOM 3480 C CA . THR A 1 443 ? -2.352 14.961 -14.586 1.00 28.53 443 THR A CA 1
ATOM 3481 C C . THR A 1 443 ? -2.181 14.960 -13.057 1.00 28.53 443 THR A C 1
ATOM 3483 O O . THR A 1 443 ? -2.081 13.879 -12.476 1.00 28.53 443 THR A O 1
ATOM 3486 N N . PRO A 1 444 ? -2.168 16.131 -12.381 1.00 30.80 444 PRO A N 1
ATOM 3487 C CA . PRO A 1 444 ? -2.071 16.234 -10.920 1.00 30.80 444 PRO A CA 1
ATOM 3488 C C . PRO A 1 444 ? -3.368 15.842 -10.201 1.00 30.80 444 PRO A C 1
ATOM 3490 O O . PRO A 1 444 ? -4.447 15.871 -10.789 1.00 30.80 444 PRO A O 1
ATOM 3493 N N . ILE A 1 445 ? -3.249 15.590 -8.896 1.00 26.75 445 ILE A N 1
ATOM 3494 C CA . ILE A 1 445 ? -4.348 15.677 -7.928 1.00 26.75 445 ILE A CA 1
ATOM 3495 C C . ILE A 1 445 ? -3.913 16.658 -6.834 1.00 26.75 445 ILE A C 1
ATOM 3497 O O . ILE A 1 445 ? -2.860 16.457 -6.230 1.00 26.75 445 ILE A O 1
ATOM 3501 N N . ASP A 1 446 ? -4.732 17.676 -6.572 1.00 27.92 446 ASP A N 1
ATOM 3502 C CA . ASP A 1 446 ? -4.716 18.448 -5.325 1.00 27.92 446 ASP A CA 1
ATOM 3503 C C . ASP A 1 446 ? -5.836 17.930 -4.408 1.00 27.92 446 ASP A C 1
ATOM 3505 O O . ASP A 1 446 ? -6.910 17.544 -4.875 1.00 27.92 446 ASP A O 1
ATOM 3509 N N . PHE A 1 447 ? -5.597 17.902 -3.095 1.00 29.81 447 PHE A N 1
ATOM 3510 C CA . PHE A 1 447 ? -6.485 17.228 -2.134 1.00 29.81 447 PHE A CA 1
ATOM 3511 C C . PHE A 1 447 ? -7.808 17.967 -1.831 1.00 29.81 447 PHE A C 1
ATOM 3513 O O . PHE A 1 447 ? -8.705 17.375 -1.235 1.00 29.81 447 PHE A O 1
ATOM 3520 N N . GLU A 1 448 ? -7.967 19.233 -2.234 1.00 31.31 448 GLU A N 1
ATOM 3521 C CA . GLU A 1 448 ? -9.105 20.076 -1.812 1.00 31.31 448 GLU A CA 1
ATOM 3522 C C . GLU A 1 448 ? -10.401 19.898 -2.636 1.00 31.31 448 GLU A C 1
ATOM 3524 O O . GLU A 1 448 ? -11.481 20.264 -2.168 1.00 31.31 448 GLU A O 1
ATOM 3529 N N . ASP A 1 449 ? -10.339 19.324 -3.845 1.00 32.59 449 ASP A N 1
ATOM 3530 C CA . ASP A 1 449 ? -11.500 19.222 -4.756 1.00 32.59 449 ASP A CA 1
ATOM 3531 C C . ASP A 1 449 ? -12.199 17.846 -4.779 1.00 32.59 449 ASP A C 1
ATOM 3533 O O . ASP A 1 449 ? -13.224 17.676 -5.449 1.00 32.59 449 ASP A O 1
ATOM 3537 N N . PHE A 1 450 ? -11.707 16.880 -3.993 1.00 32.84 450 PHE A N 1
ATOM 3538 C CA . PHE A 1 450 ? -12.231 15.506 -3.920 1.00 32.84 450 PHE A CA 1
ATOM 3539 C C . PHE A 1 450 ? -13.771 15.411 -3.750 1.00 32.84 450 PHE A C 1
ATOM 3541 O O . PHE A 1 450 ? -14.388 14.615 -4.464 1.00 32.84 450 PHE A O 1
ATOM 3548 N N . PRO A 1 451 ? -14.446 16.242 -2.917 1.00 29.98 451 PRO A N 1
ATOM 3549 C CA . PRO A 1 451 ? -15.903 16.164 -2.751 1.00 29.98 451 PRO A CA 1
ATOM 3550 C C . PRO A 1 451 ? -16.702 16.590 -3.994 1.00 29.98 451 PRO A C 1
ATOM 3552 O O . PRO A 1 451 ? -17.705 15.960 -4.333 1.00 29.98 451 PRO A O 1
ATOM 3555 N N . LYS A 1 452 ? -16.266 17.643 -4.705 1.00 30.36 452 LYS A N 1
ATOM 3556 C CA . LYS A 1 452 ? -17.014 18.213 -5.847 1.00 30.36 452 LYS A CA 1
ATOM 3557 C C . LYS A 1 452 ? -17.025 17.269 -7.052 1.00 30.36 452 LYS A C 1
ATOM 3559 O O . LYS A 1 452 ? -17.968 17.245 -7.843 1.00 30.36 452 LYS A O 1
ATOM 3564 N N . LEU A 1 453 ? -15.954 16.493 -7.192 1.00 30.91 453 LEU A N 1
ATOM 3565 C CA . LEU A 1 453 ? -15.699 15.638 -8.346 1.00 30.91 453 LEU A CA 1
ATOM 3566 C C . LEU A 1 453 ? -16.521 14.338 -8.298 1.00 30.91 453 LEU A C 1
ATOM 3568 O O . LEU A 1 453 ? -17.001 13.867 -9.332 1.00 30.91 453 LEU A O 1
ATOM 3572 N N . ILE A 1 454 ? -16.794 13.830 -7.091 1.00 32.56 454 ILE A N 1
ATOM 3573 C CA . ILE A 1 454 ? -17.791 12.775 -6.855 1.00 32.56 454 ILE A CA 1
ATOM 3574 C C . ILE A 1 454 ? -19.186 13.261 -7.283 1.00 32.56 454 ILE A C 1
ATOM 3576 O O . ILE A 1 454 ? -19.895 12.546 -7.993 1.00 32.56 454 ILE A O 1
ATOM 3580 N N . GLU A 1 455 ? -19.566 14.496 -6.936 1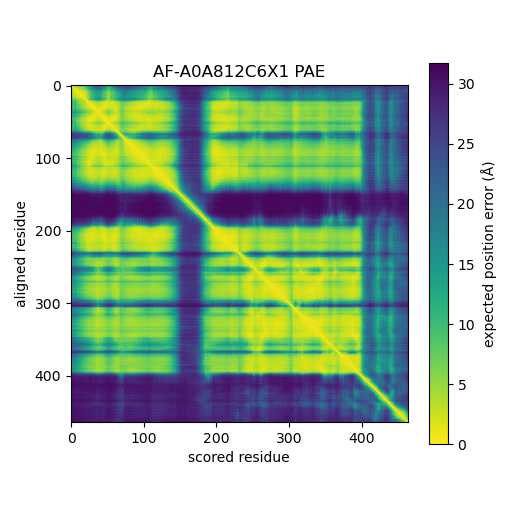.00 29.31 455 GLU A N 1
ATOM 3581 C CA . GLU A 1 455 ? -20.899 15.029 -7.248 1.00 29.31 455 GLU A CA 1
ATOM 3582 C C . GLU A 1 455 ? -21.157 15.192 -8.761 1.00 29.31 455 GLU A C 1
ATOM 3584 O O . GLU A 1 455 ? -22.253 14.900 -9.244 1.00 29.31 455 GLU A O 1
ATOM 3589 N N . GLN A 1 456 ? -20.149 15.597 -9.543 1.00 27.30 456 GLN A N 1
ATOM 3590 C CA . GLN A 1 456 ? -20.268 15.658 -11.008 1.00 27.30 456 GLN A CA 1
ATOM 3591 C C . GLN A 1 456 ? -20.313 14.264 -11.661 1.00 27.30 456 GLN A C 1
ATOM 3593 O O . GLN A 1 456 ? -21.045 14.056 -12.634 1.00 27.30 456 GLN A O 1
ATOM 3598 N N . SER A 1 457 ? -19.580 13.294 -11.107 1.00 30.14 457 SER A N 1
ATOM 3599 C CA . SER A 1 457 ? -19.602 11.898 -11.563 1.00 30.14 457 SER A CA 1
ATOM 3600 C C . SER A 1 457 ? -20.984 11.258 -11.356 1.00 30.14 457 SER A C 1
ATOM 3602 O O . SER A 1 457 ? -21.563 10.696 -12.285 1.00 30.14 457 SER A O 1
ATOM 3604 N N . LEU A 1 458 ? -21.584 11.435 -10.172 1.00 29.30 458 LEU A N 1
ATOM 3605 C CA . LEU A 1 458 ? -22.899 10.871 -9.835 1.00 29.30 458 LEU A CA 1
ATOM 3606 C C . LEU A 1 458 ? -24.062 11.455 -10.656 1.00 29.30 458 LEU A C 1
ATOM 3608 O O . LEU A 1 458 ? -25.066 10.777 -10.857 1.00 29.30 458 LEU A O 1
ATOM 3612 N N . ARG A 1 459 ? -23.944 12.691 -11.157 1.00 27.14 459 ARG A N 1
ATOM 3613 C CA . ARG A 1 459 ? -24.996 13.354 -11.955 1.00 27.14 459 ARG A CA 1
ATOM 3614 C C . ARG A 1 459 ? -24.976 13.008 -13.454 1.00 27.14 459 ARG A C 1
ATOM 3616 O O . ARG A 1 459 ? -25.851 13.481 -14.174 1.00 27.14 459 ARG A O 1
ATOM 3623 N N . SER A 1 460 ? -23.994 12.244 -13.944 1.00 27.23 460 SER A N 1
ATOM 3624 C CA . SER A 1 460 ? -23.776 12.031 -15.391 1.00 27.23 460 SER A CA 1
ATOM 3625 C C . SER A 1 460 ? -24.102 10.624 -15.922 1.00 27.23 460 SER A C 1
ATOM 3627 O O . SER A 1 460 ? -24.025 10.415 -17.131 1.00 27.23 460 SER A O 1
ATOM 3629 N N . TYR A 1 461 ? -24.547 9.691 -15.070 1.00 28.52 461 TYR A N 1
ATOM 3630 C CA . TYR A 1 461 ? -24.901 8.315 -15.459 1.00 28.52 461 TYR A CA 1
ATOM 3631 C C . TYR A 1 461 ? -26.301 7.903 -14.972 1.00 28.52 461 TYR A C 1
ATOM 3633 O O . TYR A 1 461 ? -26.447 7.071 -14.080 1.00 28.52 461 TYR A O 1
ATOM 3641 N N . THR A 1 462 ? -27.336 8.470 -15.604 1.00 27.94 462 THR A N 1
ATOM 3642 C CA . THR A 1 462 ? -28.751 8.138 -15.337 1.00 27.94 462 THR A CA 1
ATOM 3643 C C . THR A 1 462 ? -29.543 7.935 -16.636 1.00 27.94 462 THR A C 1
ATOM 3645 O O . THR A 1 462 ? -30.557 8.590 -16.869 1.00 27.94 462 THR A O 1
ATOM 3648 N N . VAL A 1 463 ? -29.073 7.038 -17.511 1.00 23.91 463 VAL A N 1
ATOM 3649 C CA . VAL A 1 463 ? -29.823 6.557 -18.688 1.00 23.91 463 VAL A CA 1
ATOM 3650 C C . VAL A 1 463 ? -29.559 5.059 -18.875 1.00 23.91 463 VAL A C 1
ATOM 3652 O O . VAL A 1 463 ? -28.414 4.697 -19.121 1.00 23.91 463 VAL A O 1
ATOM 3655 N N . PHE A 1 464 ? -30.632 4.268 -18.733 1.00 27.38 464 PHE A N 1
ATOM 3656 C CA . PHE A 1 464 ? -30.843 2.848 -19.089 1.00 27.38 464 PHE A CA 1
ATOM 3657 C C . PHE A 1 464 ? -29.618 1.933 -19.270 1.00 27.38 464 PHE A C 1
ATOM 3659 O O . PHE A 1 464 ? -29.042 1.928 -20.380 1.00 27.38 464 PHE A O 1
#

pLDDT: mean 72.8, std 25.16, range [23.08, 98.06]